Protein AF-A0AA39Y9F5-F1 (afdb_monomer)

Nearest PDB structures (foldseek):
  6sgx-assembly1_C  TM=1.313E-01  e=1.719E+00  Mycolicibacterium smegmatis MC2 155

Radius of gyration: 26.96 Å; Cα contacts (8 Å, |Δi|>4): 625; chains: 1; bounding box: 76×90×81 Å

InterPro domains:
  IPR059400 Domain of unknown function DUF8356 [PF27622] (57-491)

Structure (mmCIF, N/CA/C/O backbone):
data_AF-A0AA39Y9F5-F1
#
_entry.id   AF-A0AA39Y9F5-F1
#
loop_
_atom_site.group_PDB
_atom_site.id
_atom_site.type_symbol
_atom_site.label_atom_id
_atom_site.label_alt_id
_atom_site.label_comp_id
_atom_site.label_asym_id
_atom_site.label_entity_id
_atom_site.label_seq_id
_atom_site.pdbx_PDB_ins_code
_atom_site.Cartn_x
_atom_site.Cartn_y
_atom_site.Cartn_z
_atom_site.occupancy
_atom_site.B_iso_or_equiv
_atom_site.auth_seq_id
_atom_site.auth_comp_id
_atom_site.auth_asym_id
_atom_site.auth_atom_id
_atom_site.pdbx_PDB_model_num
ATOM 1 N N . MET A 1 1 ? 18.497 -6.696 -43.255 1.00 68.12 1 MET A N 1
ATOM 2 C CA . MET A 1 1 ? 18.025 -6.712 -41.848 1.00 68.12 1 MET A CA 1
ATOM 3 C C . MET A 1 1 ? 16.556 -6.306 -41.697 1.00 68.12 1 MET A C 1
ATOM 5 O O . MET A 1 1 ? 15.790 -7.112 -41.194 1.00 68.12 1 MET A O 1
ATOM 9 N N . ARG A 1 2 ? 16.117 -5.127 -42.177 1.00 79.19 2 ARG A N 1
ATOM 10 C CA . ARG A 1 2 ? 14.710 -4.677 -42.049 1.00 79.19 2 ARG A CA 1
ATOM 11 C C . ARG A 1 2 ? 13.686 -5.622 -42.695 1.00 79.19 2 ARG A C 1
ATOM 13 O O . ARG A 1 2 ? 12.725 -5.992 -42.037 1.00 79.19 2 ARG A O 1
ATOM 20 N N . SER A 1 3 ? 13.916 -6.055 -43.939 1.00 85.12 3 SER A N 1
ATOM 21 C CA . SER A 1 3 ? 13.036 -7.031 -44.608 1.00 85.12 3 SER A CA 1
ATOM 22 C C . SER A 1 3 ? 12.962 -8.348 -43.827 1.00 85.12 3 SER A C 1
ATOM 24 O O . SER A 1 3 ? 11.867 -8.830 -43.575 1.00 85.12 3 SER A O 1
ATOM 26 N N . PHE A 1 4 ? 14.094 -8.850 -43.323 1.00 88.50 4 PHE A N 1
ATOM 27 C CA . PHE A 1 4 ? 14.109 -10.061 -42.503 1.00 88.50 4 PHE A CA 1
ATOM 28 C C . PHE A 1 4 ? 13.219 -9.933 -41.255 1.00 88.50 4 PHE A C 1
ATOM 30 O O . PHE A 1 4 ? 12.327 -10.751 -41.060 1.00 88.50 4 PHE A O 1
ATOM 37 N N . LEU A 1 5 ? 13.399 -8.884 -40.444 1.00 86.12 5 LEU A N 1
ATOM 38 C CA . LEU A 1 5 ? 12.615 -8.688 -39.214 1.00 86.12 5 LEU A CA 1
ATOM 39 C C . LEU A 1 5 ? 11.117 -8.497 -39.487 1.00 86.12 5 LEU A C 1
ATOM 41 O O . LEU A 1 5 ? 10.282 -9.013 -38.748 1.00 86.12 5 LEU A O 1
ATOM 45 N N . VAL A 1 6 ? 10.771 -7.798 -40.568 1.00 85.75 6 VAL A N 1
ATOM 46 C CA . VAL A 1 6 ? 9.372 -7.501 -40.895 1.00 85.75 6 VAL A CA 1
ATOM 47 C C . VAL A 1 6 ? 8.651 -8.716 -41.478 1.00 85.75 6 VAL A C 1
ATOM 49 O O . VAL A 1 6 ? 7.503 -8.938 -41.113 1.00 85.75 6 VAL A O 1
ATOM 52 N N . SER A 1 7 ? 9.289 -9.534 -42.324 1.00 86.88 7 SER A N 1
ATOM 53 C CA . SER A 1 7 ? 8.574 -10.584 -43.072 1.00 86.88 7 SER A CA 1
ATOM 54 C C . SER A 1 7 ? 9.010 -12.023 -42.796 1.00 86.88 7 SER A C 1
ATOM 56 O O . SER A 1 7 ? 8.198 -12.918 -42.988 1.00 86.88 7 SER A O 1
ATOM 58 N N . THR A 1 8 ? 10.234 -12.290 -42.322 1.00 90.94 8 THR A N 1
ATOM 59 C CA . THR A 1 8 ? 10.761 -13.676 -42.261 1.00 90.94 8 THR A CA 1
ATOM 60 C C . THR A 1 8 ? 11.347 -14.111 -40.918 1.00 90.94 8 THR A C 1
ATOM 62 O O . THR A 1 8 ? 11.546 -15.302 -40.719 1.00 90.94 8 THR A O 1
ATOM 65 N N . ALA A 1 9 ? 11.629 -13.197 -39.986 1.00 92.69 9 ALA A N 1
ATOM 66 C CA . ALA A 1 9 ? 12.215 -13.545 -38.690 1.00 92.69 9 ALA A CA 1
ATOM 67 C C . ALA A 1 9 ? 11.262 -14.432 -37.870 1.00 92.69 9 ALA A C 1
ATOM 69 O O . ALA A 1 9 ? 10.100 -14.066 -37.753 1.00 92.69 9 ALA A O 1
ATOM 70 N N . PRO A 1 10 ? 11.695 -15.561 -37.294 1.00 96.38 10 PRO A N 1
ATOM 71 C CA . PRO A 1 10 ? 10.853 -16.369 -36.412 1.00 96.38 10 PRO A CA 1
ATOM 72 C C . PRO A 1 10 ? 10.298 -15.570 -35.221 1.00 96.38 10 PRO A C 1
ATOM 74 O O . PRO A 1 10 ? 10.944 -14.634 -34.735 1.00 96.38 10 PRO A O 1
ATOM 77 N N . THR A 1 11 ? 9.106 -15.939 -34.743 1.00 96.62 11 THR A N 1
ATOM 78 C CA . THR A 1 11 ? 8.435 -15.276 -33.609 1.00 96.62 11 THR A CA 1
ATOM 79 C C . THR A 1 11 ? 9.311 -15.286 -32.358 1.00 96.62 11 THR A C 1
ATOM 81 O O . THR A 1 11 ? 9.387 -14.287 -31.649 1.00 96.62 11 THR A O 1
ATOM 84 N N . GLU A 1 12 ? 10.049 -16.371 -32.139 1.00 96.94 12 GLU A N 1
ATOM 85 C CA . GLU A 1 12 ? 10.972 -16.573 -31.024 1.00 96.94 12 GLU A CA 1
ATOM 86 C C . GLU A 1 12 ? 12.085 -15.522 -31.015 1.00 96.94 12 GLU A C 1
ATOM 88 O O . GLU A 1 12 ? 12.440 -15.009 -29.954 1.00 96.94 12 GLU A O 1
ATOM 93 N N . ILE A 1 13 ? 12.605 -15.149 -32.193 1.00 96.94 13 ILE A N 1
ATOM 94 C CA . ILE A 1 13 ? 13.627 -14.101 -32.306 1.00 96.94 13 ILE A CA 1
ATOM 95 C C . ILE A 1 13 ? 13.031 -12.751 -31.908 1.00 96.94 13 ILE A C 1
ATOM 97 O O . ILE A 1 13 ? 13.659 -12.005 -31.165 1.00 96.94 13 ILE A O 1
ATOM 101 N N . ILE A 1 14 ? 11.814 -12.436 -32.358 1.00 96.44 14 ILE A N 1
ATOM 102 C CA . ILE A 1 14 ? 11.161 -11.159 -32.039 1.00 96.44 14 ILE A CA 1
ATOM 103 C C . ILE A 1 14 ? 10.812 -11.082 -30.546 1.00 96.44 14 ILE A C 1
ATOM 105 O O . ILE A 1 14 ? 11.071 -10.058 -29.917 1.00 96.44 14 ILE A O 1
ATOM 109 N N . VAL A 1 15 ? 10.314 -12.171 -29.950 1.00 96.69 15 VAL A N 1
ATOM 110 C CA . VAL A 1 15 ? 10.104 -12.275 -28.496 1.00 96.69 15 VAL A CA 1
ATOM 111 C C . VAL A 1 15 ? 11.419 -12.065 -27.748 1.00 96.69 15 VAL A C 1
ATOM 113 O O . VAL A 1 15 ? 11.452 -11.285 -26.800 1.00 96.69 15 VAL A O 1
ATOM 116 N N . LYS A 1 16 ? 12.521 -12.681 -28.198 1.00 96.81 16 LYS A N 1
ATOM 117 C CA . LYS A 1 16 ? 13.842 -12.456 -27.599 1.00 96.81 16 LYS A CA 1
ATOM 118 C C . LYS A 1 16 ? 14.302 -11.007 -27.732 1.00 96.81 16 LYS A C 1
ATOM 120 O O . LYS A 1 16 ? 14.835 -10.478 -26.768 1.00 96.81 16 LYS A O 1
ATOM 125 N N . ILE A 1 17 ? 14.051 -10.339 -28.859 1.00 96.31 17 ILE A N 1
ATOM 126 C CA . ILE A 1 17 ? 14.356 -8.908 -29.019 1.00 96.31 17 ILE A CA 1
ATOM 127 C C . ILE A 1 17 ? 13.579 -8.076 -27.989 1.00 96.31 17 ILE A C 1
ATOM 129 O O . ILE A 1 17 ? 14.184 -7.253 -27.308 1.00 96.31 17 ILE A O 1
ATOM 133 N N . PHE A 1 18 ? 12.275 -8.317 -27.819 1.00 96.12 18 PHE A N 1
ATOM 134 C CA . PHE A 1 18 ? 11.487 -7.637 -26.786 1.00 96.12 18 PHE A CA 1
ATOM 135 C C . PHE A 1 18 ? 12.011 -7.911 -25.369 1.00 96.12 18 PHE A C 1
ATOM 137 O O . PHE A 1 18 ? 12.090 -7.002 -24.547 1.00 96.12 18 PHE A O 1
ATOM 144 N N . GLN A 1 19 ? 12.396 -9.157 -25.088 1.00 95.25 19 GLN A N 1
ATOM 145 C CA . GLN A 1 19 ? 12.969 -9.560 -23.803 1.00 95.25 19 GLN A CA 1
ATOM 146 C C . GLN A 1 19 ? 14.314 -8.890 -23.508 1.00 95.25 19 GLN A C 1
ATOM 148 O O . GLN A 1 19 ? 14.680 -8.789 -22.343 1.00 95.25 19 GLN A O 1
ATOM 153 N N . GLN A 1 20 ? 15.036 -8.420 -24.531 1.00 96.19 20 GLN A N 1
ATOM 154 C CA . GLN A 1 20 ? 16.310 -7.704 -24.402 1.00 96.19 20 GLN A CA 1
ATOM 155 C C . GLN A 1 20 ? 16.162 -6.176 -24.368 1.00 96.19 20 GLN A C 1
ATOM 157 O O . GLN A 1 20 ? 17.170 -5.482 -24.309 1.00 96.19 20 GLN A O 1
ATOM 162 N N . CYS A 1 21 ? 14.944 -5.627 -24.381 1.00 95.25 21 CYS A N 1
ATOM 163 C CA . CYS A 1 21 ? 14.754 -4.193 -24.165 1.00 95.25 21 CYS A CA 1
ATOM 164 C C . CYS A 1 21 ? 15.287 -3.755 -22.794 1.00 95.25 21 CYS A C 1
ATOM 166 O O . CYS A 1 21 ? 15.176 -4.503 -21.818 1.00 95.25 21 CYS A O 1
ATOM 168 N N . ASP A 1 22 ? 15.800 -2.527 -22.721 1.00 91.81 22 ASP A N 1
ATOM 169 C CA . ASP A 1 22 ? 16.319 -1.925 -21.485 1.00 91.81 22 ASP A CA 1
ATOM 170 C C . ASP A 1 22 ? 15.302 -0.988 -20.819 1.00 91.81 22 ASP A C 1
ATOM 172 O O . ASP A 1 22 ? 15.440 -0.628 -19.650 1.00 91.81 22 ASP A O 1
ATOM 176 N N . SER A 1 23 ? 14.239 -0.614 -21.538 1.00 90.00 23 SER A N 1
ATOM 177 C CA . SER A 1 23 ? 13.138 0.184 -21.005 1.00 90.00 23 SER A CA 1
ATOM 178 C C . SER A 1 23 ? 11.773 -0.231 -21.566 1.00 90.00 23 SER A C 1
ATOM 180 O O . SER A 1 23 ? 11.650 -0.763 -22.672 1.00 90.00 23 SER A O 1
ATOM 182 N N . LEU A 1 24 ? 10.699 0.094 -20.834 1.00 88.56 24 LEU A N 1
ATOM 183 C CA . LEU A 1 24 ? 9.327 -0.020 -21.353 1.00 88.56 24 LEU A CA 1
ATOM 184 C C . LEU A 1 24 ? 9.090 0.889 -22.573 1.00 88.56 24 LEU A C 1
ATOM 186 O O . LEU A 1 24 ? 8.225 0.599 -23.399 1.00 88.56 24 LEU A O 1
ATOM 190 N N . ALA A 1 25 ? 9.856 1.979 -22.705 1.00 88.00 25 ALA A N 1
ATOM 191 C CA . ALA A 1 25 ? 9.801 2.853 -23.871 1.00 88.00 25 ALA A CA 1
ATOM 192 C C . ALA A 1 25 ? 10.377 2.168 -25.120 1.00 88.00 25 ALA A C 1
ATOM 194 O O . ALA A 1 25 ? 9.832 2.355 -26.208 1.00 88.00 25 ALA A O 1
ATOM 195 N N . ASP A 1 26 ? 11.407 1.332 -24.968 1.00 92.62 26 ASP A N 1
ATOM 196 C CA . ASP A 1 26 ? 11.954 0.526 -26.065 1.00 92.62 26 ASP A CA 1
ATOM 197 C C . ASP A 1 26 ? 10.960 -0.549 -26.489 1.00 92.62 26 ASP A C 1
ATOM 199 O O . ASP A 1 26 ? 10.697 -0.699 -27.679 1.00 92.62 26 ASP A O 1
ATOM 203 N N . VAL A 1 27 ? 10.325 -1.227 -25.525 1.00 92.56 27 VAL A N 1
ATOM 204 C CA . VAL A 1 27 ? 9.247 -2.192 -25.796 1.00 92.56 27 VAL A CA 1
ATOM 205 C C . VAL A 1 27 ? 8.109 -1.518 -26.569 1.00 92.56 27 VAL A C 1
ATOM 207 O O . VAL A 1 27 ? 7.673 -2.024 -27.604 1.00 92.56 27 VAL A O 1
ATOM 210 N N . ALA A 1 28 ? 7.654 -0.346 -26.116 1.00 89.50 28 ALA A N 1
ATOM 211 C CA . ALA A 1 28 ? 6.609 0.414 -26.797 1.00 89.50 28 ALA A CA 1
ATOM 212 C C . ALA A 1 28 ? 7.046 0.867 -28.200 1.00 89.50 28 ALA A C 1
ATOM 214 O O . ALA A 1 28 ? 6.281 0.736 -29.154 1.00 89.50 28 ALA A O 1
ATOM 215 N N . SER A 1 29 ? 8.281 1.349 -28.350 1.00 92.44 29 SER A N 1
ATOM 216 C CA . SER A 1 29 ? 8.830 1.770 -29.642 1.00 92.44 29 SER A CA 1
ATOM 217 C C . SER A 1 29 ? 8.914 0.598 -30.615 1.00 92.44 29 SER A C 1
ATOM 219 O O . SER A 1 29 ? 8.445 0.723 -31.742 1.00 92.44 29 SER A O 1
ATOM 221 N N . LEU A 1 30 ? 9.426 -0.557 -30.170 1.00 93.25 30 LEU A N 1
ATOM 222 C CA . LEU A 1 30 ? 9.495 -1.792 -30.952 1.00 93.25 30 LEU A CA 1
ATOM 223 C C . LEU A 1 30 ? 8.113 -2.258 -31.394 1.00 93.25 30 LEU A C 1
ATOM 225 O O . LEU A 1 30 ? 7.920 -2.536 -32.578 1.00 93.25 30 LEU A O 1
ATOM 229 N N . ARG A 1 31 ? 7.147 -2.290 -30.470 1.00 94.25 31 ARG A N 1
ATOM 230 C CA . ARG A 1 31 ? 5.748 -2.623 -30.764 1.00 94.25 31 ARG A CA 1
ATOM 231 C C . ARG A 1 31 ? 5.199 -1.751 -31.895 1.00 94.25 31 ARG A C 1
ATOM 233 O O . ARG A 1 31 ? 4.568 -2.272 -32.806 1.00 94.25 31 ARG A O 1
ATOM 240 N N . LEU A 1 32 ? 5.470 -0.446 -31.856 1.00 91.69 32 LEU A N 1
ATOM 241 C CA . LEU A 1 32 ? 4.957 0.530 -32.822 1.00 91.69 32 LEU A CA 1
ATOM 242 C C . LEU A 1 32 ? 5.719 0.555 -34.160 1.00 91.69 32 LEU A C 1
ATOM 244 O O . LEU A 1 32 ? 5.307 1.267 -35.074 1.00 91.69 32 LEU A O 1
ATOM 248 N N . THR A 1 33 ? 6.809 -0.207 -34.321 1.00 93.06 33 THR A N 1
ATOM 249 C CA . THR A 1 33 ? 7.591 -0.191 -35.573 1.00 93.06 33 THR A CA 1
ATOM 250 C C . THR A 1 33 ? 6.851 -0.787 -36.770 1.00 93.06 33 THR A C 1
ATOM 252 O O . THR A 1 33 ? 7.027 -0.307 -37.893 1.00 93.06 33 THR A O 1
ATOM 255 N N . CYS A 1 34 ? 6.064 -1.852 -36.569 1.00 93.56 34 CYS A N 1
ATOM 256 C CA . CYS A 1 34 ? 5.260 -2.489 -37.613 1.00 93.56 34 CYS A CA 1
ATOM 257 C C . CYS A 1 34 ? 4.163 -3.399 -37.033 1.00 93.56 34 CYS A C 1
ATOM 259 O O . CYS A 1 34 ? 4.283 -3.902 -35.916 1.00 93.56 34 CYS A O 1
ATOM 261 N N . LEU A 1 35 ? 3.141 -3.697 -37.846 1.00 93.06 35 LEU A N 1
ATOM 262 C CA . LEU A 1 35 ? 2.002 -4.549 -37.466 1.00 93.06 35 LEU A CA 1
ATOM 263 C C . LEU A 1 35 ? 2.414 -5.940 -36.963 1.00 93.06 35 LEU A C 1
ATOM 265 O O . LEU A 1 35 ? 1.753 -6.507 -36.100 1.00 93.06 35 LEU A O 1
ATOM 269 N N . ARG A 1 36 ? 3.520 -6.496 -37.477 1.00 94.62 36 ARG A N 1
ATOM 270 C CA . ARG A 1 36 ? 4.018 -7.802 -37.031 1.00 94.62 36 ARG A CA 1
ATOM 271 C C . ARG A 1 36 ? 4.512 -7.766 -35.587 1.00 94.62 36 ARG A C 1
ATOM 273 O O . ARG A 1 36 ? 4.207 -8.676 -34.823 1.00 94.62 36 ARG A O 1
ATOM 280 N N . PHE A 1 37 ? 5.269 -6.736 -35.217 1.00 94.81 37 PHE A N 1
ATOM 281 C CA . PHE A 1 37 ? 5.761 -6.572 -33.849 1.00 94.81 37 PHE A CA 1
ATOM 282 C C . PHE A 1 37 ? 4.605 -6.314 -32.888 1.00 94.81 37 PHE A C 1
ATOM 284 O O . PHE A 1 37 ? 4.585 -6.890 -31.806 1.00 94.81 37 PHE A O 1
ATOM 291 N N . GLU A 1 38 ? 3.614 -5.524 -33.302 1.00 93.94 38 GLU A N 1
ATOM 292 C CA . GLU A 1 38 ? 2.389 -5.344 -32.528 1.00 93.94 38 GLU A CA 1
ATOM 293 C C . GLU A 1 38 ? 1.611 -6.654 -32.349 1.00 93.94 38 GLU A C 1
ATOM 295 O O . GLU A 1 38 ? 1.240 -6.987 -31.227 1.00 93.94 38 GLU A O 1
ATOM 300 N N . SER A 1 39 ? 1.420 -7.438 -33.412 1.00 95.00 39 SER A N 1
ATOM 301 C CA . SER A 1 39 ? 0.733 -8.731 -33.329 1.00 95.00 39 SER A CA 1
ATOM 302 C C . SER A 1 39 ? 1.464 -9.719 -32.417 1.00 95.00 39 SER A C 1
ATOM 304 O O . SER A 1 39 ? 0.816 -10.400 -31.625 1.00 95.00 39 SER A O 1
ATOM 306 N N . ILE A 1 40 ? 2.798 -9.784 -32.495 1.00 95.69 40 ILE A N 1
ATOM 307 C CA . ILE A 1 40 ? 3.613 -10.642 -31.622 1.00 95.69 40 ILE A CA 1
ATOM 308 C C . ILE A 1 40 ? 3.559 -10.142 -30.181 1.00 95.69 40 ILE A C 1
ATOM 310 O O . ILE A 1 40 ? 3.420 -10.948 -29.269 1.00 95.69 40 ILE A O 1
ATOM 314 N N . TRP A 1 41 ? 3.613 -8.828 -29.961 1.00 93.38 41 TRP A N 1
ATOM 315 C CA . TRP A 1 41 ? 3.420 -8.251 -28.636 1.00 93.38 41 TRP A CA 1
ATOM 316 C C . TRP A 1 41 ? 2.057 -8.640 -28.056 1.00 93.38 41 TRP A C 1
ATOM 318 O O . TRP A 1 41 ? 2.006 -9.141 -26.943 1.00 93.38 41 TRP A O 1
ATOM 328 N N . ILE A 1 42 ? 0.959 -8.476 -28.797 1.00 90.44 42 ILE A N 1
ATOM 329 C CA . ILE A 1 42 ? -0.386 -8.836 -28.318 1.00 90.44 42 ILE A CA 1
ATOM 330 C C . ILE A 1 42 ? -0.465 -10.332 -27.976 1.00 90.44 42 ILE A C 1
ATOM 332 O O . ILE A 1 42 ? -1.029 -10.691 -26.946 1.00 90.44 42 ILE A O 1
ATOM 336 N N . ALA A 1 43 ? 0.133 -11.196 -28.801 1.00 92.56 43 ALA A N 1
ATOM 337 C CA . ALA A 1 43 ? 0.108 -12.644 -28.598 1.00 92.56 43 ALA A CA 1
ATOM 338 C C . ALA A 1 43 ? 1.061 -13.144 -27.492 1.00 92.56 43 ALA A C 1
ATOM 340 O O . ALA A 1 43 ? 0.817 -14.201 -26.912 1.00 92.56 43 ALA A O 1
ATOM 341 N N . HIS A 1 44 ? 2.144 -12.415 -27.197 1.00 93.38 44 HIS A N 1
ATOM 342 C CA . HIS A 1 44 ? 3.237 -12.888 -26.334 1.00 93.38 44 HIS A CA 1
ATOM 343 C C . HIS A 1 44 ? 3.653 -11.903 -25.226 1.00 93.38 44 HIS A C 1
ATOM 345 O O . HIS A 1 44 ? 4.675 -12.129 -24.575 1.00 93.38 44 HIS A O 1
ATOM 351 N N . SER A 1 45 ? 2.888 -10.837 -24.968 1.00 89.62 45 SER A N 1
ATOM 352 C CA . SER A 1 45 ? 3.198 -9.801 -23.962 1.00 89.62 45 SER A CA 1
ATOM 353 C C . SER A 1 45 ? 3.472 -10.388 -22.582 1.00 89.62 45 SER A C 1
ATOM 355 O O . SER A 1 45 ? 4.376 -9.933 -21.891 1.00 89.62 45 SER A O 1
ATOM 357 N N . LEU A 1 46 ? 2.751 -11.445 -22.211 1.00 87.62 46 LEU A N 1
ATOM 358 C CA . LEU A 1 46 ? 2.902 -12.128 -20.929 1.00 87.62 46 LEU A CA 1
ATOM 359 C C . LEU A 1 46 ? 4.277 -12.788 -20.796 1.00 87.62 46 LEU A C 1
ATOM 361 O O . LEU A 1 46 ? 4.962 -12.589 -19.803 1.00 87.62 46 LEU A O 1
ATOM 365 N N . VAL A 1 47 ? 4.727 -13.516 -21.822 1.00 89.88 47 VAL A N 1
ATOM 366 C CA . VAL A 1 47 ? 6.054 -14.163 -21.834 1.00 89.88 47 VAL A CA 1
ATOM 367 C C . VAL A 1 47 ? 7.171 -13.122 -21.905 1.00 89.88 47 VAL A C 1
ATOM 369 O O . VAL A 1 47 ? 8.222 -13.281 -21.285 1.00 89.88 47 VAL A O 1
ATOM 372 N N . ILE A 1 48 ? 6.945 -12.044 -22.656 1.00 92.00 48 ILE A N 1
ATOM 373 C CA . ILE A 1 48 ? 7.887 -10.933 -22.767 1.00 92.00 48 ILE A CA 1
ATOM 374 C C . ILE A 1 48 ? 8.052 -10.241 -21.410 1.00 92.00 48 ILE A C 1
ATOM 376 O O . ILE A 1 48 ? 9.177 -10.053 -20.957 1.00 92.00 48 ILE A O 1
ATOM 380 N N . ILE A 1 49 ? 6.950 -9.880 -20.748 1.00 89.38 49 ILE A N 1
ATOM 381 C CA . ILE A 1 49 ? 6.983 -9.118 -19.497 1.00 89.38 49 ILE A CA 1
ATOM 382 C C . ILE A 1 49 ? 7.317 -9.990 -18.289 1.00 89.38 49 ILE A C 1
ATOM 384 O O . ILE A 1 49 ? 7.991 -9.506 -17.389 1.00 89.38 49 ILE A O 1
ATOM 388 N N . SER A 1 50 ? 6.955 -11.270 -18.255 1.00 86.81 50 SER A N 1
ATOM 389 C CA . SER A 1 50 ? 7.408 -12.151 -17.169 1.00 86.81 50 SER A CA 1
ATOM 390 C C . SER A 1 50 ? 8.939 -12.272 -17.114 1.00 86.81 50 SER A C 1
ATOM 392 O O . SER A 1 50 ? 9.493 -12.452 -16.032 1.00 86.81 50 SER A O 1
ATOM 394 N N . ASP A 1 51 ? 9.624 -12.119 -18.253 1.00 90.06 51 ASP A N 1
ATOM 395 C CA . ASP A 1 51 ? 11.090 -12.128 -18.348 1.00 90.06 51 ASP A CA 1
ATOM 396 C C . ASP A 1 51 ? 11.705 -10.722 -18.202 1.00 90.06 51 ASP A C 1
ATOM 398 O O . ASP A 1 51 ? 12.584 -10.500 -17.369 1.00 90.06 51 ASP A O 1
ATOM 402 N N . ALA A 1 52 ? 11.217 -9.737 -18.964 1.00 91.94 52 ALA A N 1
ATOM 403 C CA . ALA A 1 52 ? 11.765 -8.380 -18.951 1.00 91.94 52 ALA A CA 1
ATOM 404 C C . ALA A 1 52 ? 11.295 -7.551 -17.745 1.00 91.94 52 ALA A C 1
ATOM 406 O O . ALA A 1 52 ? 12.033 -6.706 -17.249 1.00 91.94 52 ALA A O 1
ATOM 407 N N . GLY A 1 53 ? 10.083 -7.789 -17.247 1.00 91.50 53 GLY A N 1
ATOM 408 C CA . GLY A 1 53 ? 9.424 -7.028 -16.182 1.00 91.50 53 GLY A CA 1
ATOM 409 C C . GLY A 1 53 ? 10.288 -6.820 -14.940 1.00 91.50 53 GLY A C 1
ATOM 410 O O . GLY A 1 53 ? 10.486 -5.664 -14.575 1.00 91.50 53 GLY A O 1
ATOM 411 N N . PRO A 1 54 ? 10.889 -7.868 -14.341 1.00 91.75 54 PRO A N 1
ATOM 412 C CA . PRO A 1 54 ? 11.806 -7.717 -13.208 1.00 91.75 54 PRO A CA 1
ATOM 413 C C . PRO A 1 54 ? 13.006 -6.795 -13.464 1.00 91.75 54 PRO A C 1
ATOM 415 O O . PRO A 1 54 ? 13.538 -6.230 -12.517 1.00 91.75 54 PRO A O 1
ATOM 418 N N . ARG A 1 55 ? 13.444 -6.646 -14.723 1.00 91.75 55 ARG A N 1
ATOM 419 C CA . ARG A 1 55 ? 14.521 -5.716 -15.104 1.00 91.75 55 ARG A CA 1
ATOM 420 C C . ARG A 1 55 ? 13.992 -4.304 -15.365 1.00 91.75 55 ARG A C 1
ATOM 422 O O . ARG A 1 55 ? 14.670 -3.331 -15.059 1.00 91.75 55 ARG A O 1
ATOM 429 N N . LEU A 1 56 ? 12.803 -4.197 -15.960 1.00 92.88 56 LEU A N 1
ATOM 430 C CA . LEU A 1 56 ? 12.232 -2.938 -16.450 1.00 92.88 56 LEU A CA 1
ATOM 431 C C . LEU A 1 56 ? 11.421 -2.168 -15.400 1.00 92.88 56 LEU A C 1
ATOM 433 O O . LEU A 1 56 ? 11.305 -0.945 -15.489 1.00 92.88 56 LEU A O 1
ATOM 437 N N . ILE A 1 57 ? 10.822 -2.873 -14.442 1.00 94.75 57 ILE A N 1
ATOM 438 C CA . ILE A 1 57 ? 9.928 -2.327 -13.421 1.00 94.75 57 ILE A CA 1
ATOM 439 C C . ILE A 1 57 ? 10.578 -2.583 -12.063 1.00 94.75 57 ILE A C 1
ATOM 441 O O . ILE A 1 57 ? 10.604 -3.732 -11.612 1.00 94.75 57 ILE A O 1
ATOM 445 N N . PRO A 1 58 ? 11.073 -1.529 -11.394 1.00 94.75 58 PRO A N 1
ATOM 446 C CA . PRO A 1 58 ? 11.619 -1.678 -10.061 1.00 94.75 58 PRO A CA 1
ATOM 447 C C . PRO A 1 58 ? 10.563 -2.268 -9.124 1.00 94.75 58 PRO A C 1
ATOM 449 O O . PRO A 1 58 ? 9.421 -1.817 -9.148 1.00 94.75 58 PRO A O 1
ATOM 452 N N . GLY A 1 59 ? 10.883 -3.307 -8.359 1.00 94.25 59 GLY A N 1
ATOM 453 C CA . GLY A 1 59 ? 9.929 -3.983 -7.481 1.00 94.25 59 GLY A CA 1
ATOM 454 C C . GLY A 1 59 ? 8.808 -4.760 -8.188 1.00 94.25 59 GLY A C 1
ATOM 455 O O . GLY A 1 59 ? 7.765 -4.995 -7.575 1.00 94.25 59 GLY A O 1
ATOM 456 N N . PHE A 1 60 ? 8.994 -5.189 -9.446 1.00 95.19 60 PHE A N 1
ATOM 457 C CA . PHE A 1 60 ? 7.971 -5.852 -10.280 1.00 95.19 60 PHE A CA 1
ATOM 458 C C . PHE A 1 60 ? 7.139 -6.927 -9.562 1.00 95.19 60 PHE A C 1
ATOM 460 O O . PHE A 1 60 ? 5.912 -6.925 -9.646 1.00 95.19 60 PHE A O 1
ATOM 467 N N . ARG A 1 61 ? 7.784 -7.841 -8.821 1.00 94.25 61 ARG A N 1
ATOM 468 C CA . ARG A 1 61 ? 7.076 -8.912 -8.094 1.00 94.25 61 ARG A CA 1
ATOM 469 C C . ARG A 1 61 ? 6.135 -8.354 -7.027 1.00 94.25 61 ARG A C 1
ATOM 471 O O . ARG A 1 61 ? 5.003 -8.809 -6.913 1.00 94.25 61 ARG A O 1
ATOM 478 N N . ARG A 1 62 ? 6.575 -7.332 -6.287 1.00 96.19 62 ARG A N 1
ATOM 479 C CA . ARG A 1 62 ? 5.771 -6.677 -5.248 1.00 96.19 62 ARG A CA 1
ATOM 480 C C . ARG A 1 62 ? 4.625 -5.871 -5.862 1.00 96.19 62 ARG A C 1
ATOM 482 O O . ARG A 1 62 ? 3.518 -5.924 -5.339 1.00 96.19 62 ARG A O 1
ATOM 489 N N . ALA A 1 63 ? 4.852 -5.212 -7.003 1.00 97.06 63 ALA A N 1
ATOM 490 C CA . ALA A 1 63 ? 3.790 -4.556 -7.773 1.00 97.06 63 ALA A CA 1
ATOM 491 C C . ALA A 1 63 ? 2.703 -5.555 -8.195 1.00 97.06 63 ALA A C 1
ATOM 493 O O . ALA A 1 63 ? 1.513 -5.280 -8.071 1.00 97.06 63 ALA A O 1
ATOM 494 N N . ARG A 1 64 ? 3.114 -6.745 -8.641 1.00 95.56 64 ARG A N 1
ATOM 495 C CA . ARG A 1 64 ? 2.207 -7.832 -9.013 1.00 95.56 64 ARG A CA 1
ATOM 496 C C . ARG A 1 64 ? 1.401 -8.361 -7.824 1.00 95.56 64 ARG A C 1
ATOM 498 O O . ARG A 1 64 ? 0.189 -8.518 -7.946 1.00 95.56 64 ARG A O 1
ATOM 505 N N . MET A 1 65 ? 2.042 -8.576 -6.672 1.00 96.62 65 MET A N 1
ATOM 506 C CA . MET A 1 65 ? 1.344 -8.942 -5.430 1.00 96.62 65 MET A CA 1
ATOM 507 C C . MET A 1 65 ? 0.309 -7.880 -5.035 1.00 96.62 65 MET A C 1
ATOM 509 O O . MET A 1 65 ? -0.841 -8.218 -4.770 1.00 96.62 65 MET A O 1
ATOM 513 N N . ALA A 1 66 ? 0.689 -6.597 -5.065 1.00 97.81 66 ALA A N 1
ATOM 514 C CA . ALA A 1 66 ? -0.209 -5.484 -4.765 1.00 97.81 66 ALA A CA 1
ATOM 515 C C . ALA A 1 66 ? -1.402 -5.415 -5.736 1.00 97.81 66 ALA A C 1
ATOM 517 O O . ALA A 1 66 ? -2.535 -5.227 -5.292 1.00 97.81 66 ALA A O 1
ATOM 518 N N . ALA A 1 67 ? -1.171 -5.617 -7.039 1.00 97.19 67 ALA A N 1
ATOM 519 C CA . ALA A 1 67 ? -2.226 -5.651 -8.052 1.00 97.19 67 ALA A CA 1
ATOM 520 C C . ALA A 1 67 ? -3.223 -6.795 -7.808 1.00 97.19 67 ALA A C 1
ATOM 522 O O . ALA A 1 67 ? -4.431 -6.564 -7.819 1.00 97.19 67 ALA A O 1
ATOM 523 N N . ARG A 1 68 ? -2.734 -8.013 -7.535 1.00 96.44 68 ARG A N 1
ATOM 524 C CA . ARG A 1 68 ? -3.588 -9.175 -7.230 1.00 96.44 68 ARG A CA 1
ATOM 525 C C . ARG A 1 68 ? -4.398 -8.978 -5.963 1.00 96.44 68 ARG A C 1
ATOM 527 O O . ARG A 1 68 ? -5.611 -9.149 -5.992 1.00 96.44 68 ARG A O 1
ATOM 534 N N . ALA A 1 69 ? -3.739 -8.584 -4.875 1.00 97.81 69 ALA A N 1
ATOM 535 C CA . ALA A 1 69 ? -4.410 -8.346 -3.606 1.00 97.81 69 ALA A CA 1
ATOM 536 C C . ALA A 1 69 ? -5.491 -7.263 -3.755 1.00 97.81 69 ALA A C 1
ATOM 538 O O . ALA A 1 69 ? -6.623 -7.458 -3.329 1.00 97.81 69 ALA A O 1
ATOM 539 N N . THR A 1 70 ? -5.185 -6.168 -4.460 1.00 98.00 70 THR A N 1
ATOM 540 C CA . THR A 1 70 ? -6.167 -5.114 -4.765 1.00 98.00 70 THR A CA 1
ATOM 541 C C . THR A 1 70 ? -7.349 -5.648 -5.573 1.00 98.00 70 THR A C 1
ATOM 543 O O . THR A 1 70 ? -8.493 -5.341 -5.244 1.00 98.00 70 THR A O 1
ATOM 546 N N . ALA A 1 71 ? -7.100 -6.469 -6.599 1.00 96.81 71 ALA A N 1
ATOM 547 C CA . ALA A 1 71 ? -8.155 -7.060 -7.418 1.00 96.81 71 ALA A CA 1
ATOM 548 C C . ALA A 1 71 ? -9.073 -7.993 -6.609 1.00 96.81 71 ALA A C 1
ATOM 550 O O . ALA A 1 71 ? -10.283 -7.966 -6.817 1.00 96.81 71 ALA A O 1
ATOM 551 N N . LEU A 1 72 ? -8.528 -8.767 -5.662 1.00 96.88 72 LEU A N 1
ATOM 552 C CA . LEU A 1 72 ? -9.316 -9.616 -4.758 1.00 96.88 72 LEU A CA 1
ATOM 553 C C . LEU A 1 72 ? -10.235 -8.786 -3.851 1.00 96.88 72 LEU A C 1
ATOM 555 O O . LEU A 1 72 ? -11.424 -9.086 -3.743 1.00 96.88 72 LEU A O 1
ATOM 559 N N . VAL A 1 73 ? -9.710 -7.715 -3.242 1.00 96.69 73 VAL A N 1
ATOM 560 C CA . VAL A 1 73 ? -10.512 -6.806 -2.405 1.00 96.69 73 VAL A CA 1
ATOM 561 C C . VAL A 1 73 ? -11.588 -6.113 -3.246 1.00 96.69 73 VAL A C 1
ATOM 563 O O . VAL A 1 73 ? -12.744 -6.060 -2.834 1.00 96.69 73 VAL A O 1
ATOM 566 N N . HIS A 1 74 ? -11.237 -5.615 -4.437 1.00 95.12 74 HIS A N 1
ATOM 567 C CA . HIS A 1 74 ? -12.188 -4.988 -5.357 1.00 95.12 74 HIS A CA 1
ATOM 568 C C . HIS A 1 74 ? -13.300 -5.962 -5.759 1.00 95.12 74 HIS A C 1
ATOM 570 O O . HIS A 1 74 ? -14.471 -5.618 -5.613 1.00 95.12 74 HIS A O 1
ATOM 576 N N . LEU A 1 75 ? -12.966 -7.177 -6.202 1.00 94.31 75 LEU A N 1
ATOM 577 C CA . LEU A 1 75 ? -13.957 -8.169 -6.615 1.00 94.31 75 LEU A CA 1
ATOM 578 C C . LEU A 1 75 ? -14.972 -8.451 -5.499 1.00 94.31 75 LEU A C 1
ATOM 580 O O . LEU A 1 75 ? -16.172 -8.317 -5.735 1.00 94.31 75 LEU A O 1
ATOM 584 N N . ALA A 1 76 ? -14.503 -8.746 -4.283 1.00 93.75 76 ALA A N 1
ATOM 585 C CA . ALA A 1 76 ? -15.378 -9.017 -3.143 1.00 93.75 76 ALA A CA 1
ATOM 586 C C . ALA A 1 76 ? -16.274 -7.816 -2.799 1.00 93.75 76 ALA A C 1
ATOM 588 O O . ALA A 1 76 ? -17.494 -7.948 -2.733 1.00 93.75 76 ALA A O 1
ATOM 589 N N . GLN A 1 77 ? -15.703 -6.612 -2.689 1.00 91.69 77 GLN A N 1
ATOM 590 C CA . GLN A 1 77 ? -16.500 -5.423 -2.377 1.00 91.69 77 GLN A CA 1
ATOM 591 C C . GLN A 1 77 ? -17.508 -5.072 -3.477 1.00 91.69 77 GLN A C 1
ATOM 593 O O . GLN A 1 77 ? -18.613 -4.620 -3.179 1.00 91.69 77 GLN A O 1
ATOM 598 N N . SER A 1 78 ? -17.157 -5.294 -4.747 1.00 90.31 78 SER A N 1
ATOM 599 C CA . SER A 1 78 ? -18.070 -5.078 -5.874 1.00 90.31 78 SER A CA 1
ATOM 600 C C . SER A 1 78 ? -19.281 -6.017 -5.835 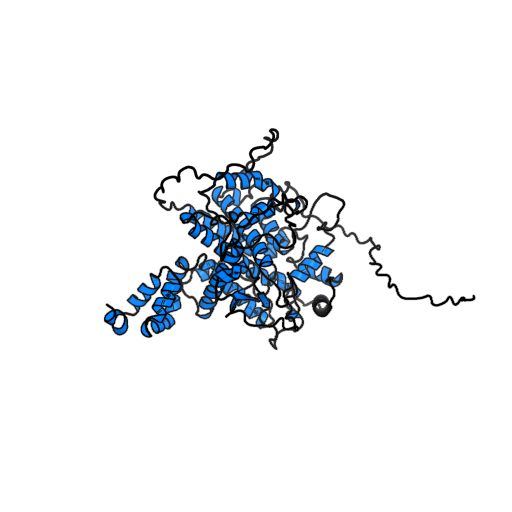1.00 90.31 78 SER A C 1
ATOM 602 O O . SER A 1 78 ? -20.360 -5.627 -6.281 1.00 90.31 78 SER A O 1
ATOM 604 N N . ALA A 1 79 ? -19.113 -7.202 -5.240 1.00 90.62 79 ALA A N 1
ATOM 605 C CA . ALA A 1 79 ? -20.169 -8.174 -4.975 1.00 90.62 79 ALA A CA 1
ATOM 606 C C . ALA A 1 79 ? -20.935 -7.905 -3.661 1.00 90.62 79 ALA A C 1
ATOM 608 O O . ALA A 1 79 ? -21.856 -8.646 -3.329 1.00 90.62 79 ALA A O 1
ATOM 609 N N . GLY A 1 80 ? -20.579 -6.858 -2.904 1.00 88.88 80 GLY A N 1
ATOM 610 C CA . GLY A 1 80 ? -21.148 -6.592 -1.577 1.00 88.88 80 GLY A CA 1
ATOM 611 C C . GLY A 1 80 ? -20.664 -7.565 -0.496 1.00 88.88 80 GLY A C 1
ATOM 612 O O . GLY A 1 80 ? -21.283 -7.670 0.563 1.00 88.88 80 GLY A O 1
ATOM 613 N N . GLU A 1 81 ? -19.562 -8.270 -0.745 1.00 92.19 81 GLU A N 1
ATOM 614 C CA . GLU A 1 81 ? -18.986 -9.266 0.151 1.00 92.19 81 GLU A CA 1
ATOM 615 C C . GLU A 1 81 ? -17.804 -8.694 0.943 1.00 92.19 81 GLU A C 1
ATOM 617 O O . GLU A 1 81 ? -17.087 -7.793 0.496 1.00 92.19 81 GLU A O 1
ATOM 622 N N . LEU A 1 82 ? -17.588 -9.241 2.141 1.00 94.06 82 LEU A N 1
ATOM 623 C CA . LEU A 1 82 ? -16.414 -8.924 2.948 1.00 94.06 82 LEU A CA 1
ATOM 624 C C . LEU A 1 82 ? -15.149 -9.366 2.186 1.00 94.06 82 LEU A C 1
ATOM 626 O O . LEU A 1 82 ? -15.135 -10.500 1.698 1.00 94.06 82 LEU A O 1
ATOM 630 N N . PRO A 1 83 ? -14.077 -8.547 2.113 1.00 95.75 83 PRO A N 1
ATOM 631 C CA . PRO A 1 83 ? -12.843 -8.959 1.455 1.00 95.75 83 PRO A CA 1
ATOM 632 C C . PRO A 1 83 ? -12.335 -10.318 1.963 1.00 95.75 83 PRO A C 1
ATOM 634 O O . PRO A 1 83 ? -12.450 -10.605 3.164 1.00 95.75 83 PRO A O 1
ATOM 637 N N . PRO A 1 84 ? -11.788 -11.172 1.079 1.00 96.50 84 PRO A N 1
ATOM 638 C CA . PRO A 1 84 ? -11.261 -12.463 1.487 1.00 96.50 84 PRO A CA 1
ATOM 639 C C . PRO A 1 84 ? -10.043 -12.274 2.390 1.00 96.50 84 PRO A C 1
ATOM 641 O O . PRO A 1 84 ? -9.402 -11.222 2.397 1.00 96.50 84 PRO A O 1
ATOM 644 N N . GLU A 1 85 ? -9.728 -13.304 3.164 1.00 96.25 85 GLU A N 1
ATOM 645 C CA . GLU A 1 85 ? -8.432 -13.375 3.826 1.00 96.25 85 GLU A CA 1
ATOM 646 C C . GLU A 1 85 ? -7.365 -13.607 2.753 1.00 96.25 85 GLU A C 1
ATOM 648 O O . GLU A 1 85 ? -7.537 -14.452 1.875 1.00 96.25 85 GLU A O 1
ATOM 653 N N . ILE A 1 86 ? -6.307 -12.800 2.774 1.00 96.81 86 ILE A N 1
ATOM 654 C CA . ILE A 1 86 ? -5.250 -12.841 1.766 1.00 96.81 86 ILE A CA 1
ATOM 655 C C . ILE A 1 86 ? -3.997 -13.394 2.428 1.00 96.81 86 ILE A C 1
ATOM 657 O O . ILE A 1 86 ? -3.440 -12.732 3.300 1.00 96.81 86 ILE A O 1
ATOM 661 N N . ASP A 1 87 ? -3.539 -14.562 1.975 1.00 96.94 87 ASP A N 1
ATOM 662 C CA . ASP A 1 87 ? -2.246 -15.130 2.358 1.00 96.94 87 ASP A CA 1
ATOM 663 C C . ASP A 1 87 ? -1.116 -14.501 1.510 1.00 96.94 87 ASP A C 1
ATOM 665 O O . ASP A 1 87 ? -1.049 -14.714 0.288 1.00 96.94 87 ASP A O 1
ATOM 669 N N . PRO A 1 88 ? -0.205 -13.718 2.118 1.00 96.69 88 PRO A N 1
ATOM 670 C CA . PRO A 1 88 ? 0.923 -13.136 1.410 1.00 96.69 88 PRO A CA 1
ATOM 671 C C . PRO A 1 88 ? 1.887 -14.158 0.807 1.00 96.69 88 PRO A C 1
ATOM 673 O O . PRO A 1 88 ? 2.436 -13.895 -0.267 1.00 96.69 88 PRO A O 1
ATOM 676 N N . ASP A 1 89 ? 2.084 -15.311 1.451 1.00 94.50 89 ASP A N 1
ATOM 677 C CA . ASP A 1 89 ? 3.014 -16.340 0.982 1.00 94.50 89 ASP A CA 1
ATOM 678 C C . ASP A 1 89 ? 2.479 -17.036 -0.272 1.00 94.50 89 ASP A C 1
ATOM 680 O O . ASP A 1 89 ? 3.242 -17.357 -1.194 1.00 94.50 89 ASP A O 1
ATOM 684 N N . GLU A 1 90 ? 1.161 -17.239 -0.345 1.00 94.06 90 GLU A N 1
ATOM 685 C CA . GLU A 1 90 ? 0.496 -17.723 -1.550 1.00 94.06 90 GLU A CA 1
ATOM 686 C C . GLU A 1 90 ? 0.673 -16.737 -2.704 1.00 94.06 90 GLU A C 1
ATOM 688 O O . GLU A 1 90 ? 1.218 -17.112 -3.746 1.00 94.06 90 GLU A O 1
ATOM 693 N N . LEU A 1 91 ? 0.328 -15.461 -2.505 1.00 92.62 91 LEU A N 1
ATOM 694 C CA . LEU A 1 91 ? 0.485 -14.448 -3.549 1.00 92.62 91 LEU A CA 1
ATOM 695 C C . LEU A 1 91 ? 1.941 -14.268 -3.974 1.00 92.62 91 LEU A C 1
ATOM 697 O O . LEU A 1 91 ? 2.210 -14.067 -5.159 1.00 92.62 91 LEU A O 1
ATOM 701 N N . GLU A 1 92 ? 2.898 -14.362 -3.051 1.00 90.19 92 GLU A N 1
ATOM 702 C CA . GLU A 1 92 ? 4.312 -14.311 -3.396 1.00 90.19 92 GLU A CA 1
ATOM 703 C C . GLU A 1 92 ? 4.718 -15.510 -4.257 1.00 90.19 92 GLU A C 1
ATOM 705 O O . GLU A 1 92 ? 5.368 -15.330 -5.292 1.00 90.19 92 GLU A O 1
ATOM 710 N N . ARG A 1 93 ? 4.317 -16.728 -3.878 1.00 88.19 93 ARG A N 1
ATOM 711 C CA . ARG A 1 93 ? 4.572 -17.946 -4.659 1.00 88.19 93 ARG A CA 1
ATOM 712 C C . ARG A 1 93 ? 3.983 -17.835 -6.057 1.00 88.19 93 ARG A C 1
ATOM 714 O O . ARG A 1 93 ? 4.671 -18.114 -7.038 1.00 88.19 93 ARG A O 1
ATOM 721 N N . GLU A 1 94 ? 2.746 -17.373 -6.166 1.00 77.88 94 GLU A N 1
ATOM 722 C CA . GLU A 1 94 ? 2.105 -17.182 -7.457 1.00 77.88 94 GLU A CA 1
ATOM 723 C C . GLU A 1 94 ? 2.739 -16.045 -8.269 1.00 77.88 94 GLU A C 1
ATOM 725 O O . GLU A 1 94 ? 2.858 -16.140 -9.492 1.00 77.88 94 GLU A O 1
ATOM 730 N N . SER A 1 95 ? 3.226 -14.992 -7.606 1.00 68.69 95 SER A N 1
ATOM 731 C CA . SER A 1 95 ? 3.963 -13.900 -8.252 1.00 68.69 95 SER A CA 1
ATOM 732 C C . SER A 1 95 ? 5.282 -14.360 -8.883 1.00 68.69 95 SER A C 1
ATOM 734 O O . SER A 1 95 ? 5.828 -13.672 -9.751 1.00 68.69 95 SER A O 1
ATOM 736 N N . ARG A 1 96 ? 5.795 -15.529 -8.474 1.00 74.56 96 ARG A N 1
ATOM 737 C CA . ARG A 1 96 ? 6.968 -16.181 -9.075 1.00 74.56 96 ARG A CA 1
ATOM 738 C C . ARG A 1 96 ? 6.598 -17.034 -10.292 1.00 74.56 96 ARG A C 1
ATOM 740 O O . ARG A 1 96 ? 7.491 -17.395 -11.054 1.00 74.56 96 ARG A O 1
ATOM 747 N N . LEU A 1 97 ? 5.314 -17.336 -10.504 1.00 75.38 97 LEU A N 1
ATOM 748 C CA . LEU A 1 97 ? 4.856 -18.092 -11.669 1.00 75.38 97 LEU A CA 1
ATOM 749 C C . LEU A 1 97 ? 4.873 -17.212 -12.925 1.00 75.38 97 LEU A C 1
ATOM 751 O O . LEU A 1 97 ? 4.487 -16.046 -12.858 1.00 75.38 97 LEU A O 1
ATOM 755 N N . PRO A 1 98 ? 5.230 -17.754 -14.100 1.00 66.31 98 PRO A N 1
ATOM 756 C CA . PRO A 1 98 ? 5.320 -16.977 -15.339 1.00 66.31 98 PRO A CA 1
ATOM 757 C C . PRO A 1 98 ? 3.957 -16.532 -15.897 1.00 66.31 98 PRO A C 1
ATOM 759 O O . PRO A 1 98 ? 3.914 -15.741 -16.839 1.00 66.31 98 PRO A O 1
ATOM 762 N N . ILE A 1 99 ? 2.850 -17.043 -15.348 1.00 76.94 99 ILE A N 1
ATOM 763 C CA . ILE A 1 99 ? 1.492 -16.795 -15.838 1.00 76.94 99 ILE A CA 1
ATOM 764 C C . ILE A 1 99 ? 0.987 -15.459 -15.289 1.00 76.94 99 ILE A C 1
ATOM 766 O O . ILE A 1 99 ? 0.449 -15.386 -14.185 1.00 76.94 99 ILE A O 1
ATOM 770 N N . LEU A 1 100 ? 1.176 -14.406 -16.075 1.00 83.44 100 LEU A N 1
ATOM 771 C CA . LEU A 1 100 ? 0.579 -13.090 -15.874 1.00 83.44 100 LEU A CA 1
ATOM 772 C C . LEU A 1 100 ? -0.681 -13.006 -16.745 1.00 83.44 100 LEU A C 1
ATOM 774 O O . LEU A 1 100 ? -0.639 -13.461 -17.881 1.00 83.44 100 LEU A O 1
ATOM 778 N N . THR A 1 101 ? -1.803 -12.473 -16.264 1.00 88.38 101 THR A N 1
ATOM 779 C CA . THR A 1 101 ? -2.966 -12.224 -17.148 1.00 88.38 101 THR A CA 1
ATOM 780 C C . THR A 1 101 ? -2.853 -10.847 -17.818 1.00 88.38 101 THR A C 1
ATOM 782 O O . THR A 1 101 ? -2.147 -9.986 -17.292 1.00 88.38 101 THR A O 1
ATOM 785 N N . PRO A 1 102 ? -3.525 -10.576 -18.958 1.00 88.06 102 PRO A N 1
ATOM 786 C CA . PRO A 1 102 ? -3.485 -9.247 -19.578 1.00 88.06 102 PRO A CA 1
ATOM 787 C C . PRO A 1 102 ? -3.977 -8.133 -18.644 1.00 88.06 102 PRO A C 1
ATOM 789 O O . PRO A 1 102 ? -3.326 -7.103 -18.519 1.00 88.06 102 PRO A O 1
ATOM 792 N N . THR A 1 103 ? -5.072 -8.374 -17.918 1.00 90.94 103 THR A N 1
ATOM 793 C CA . THR A 1 103 ? -5.622 -7.427 -16.936 1.00 90.94 103 THR A CA 1
ATOM 794 C C . THR A 1 103 ? -4.650 -7.168 -15.787 1.00 90.94 103 THR A C 1
ATOM 796 O O . THR A 1 103 ? -4.484 -6.036 -15.344 1.00 90.94 103 THR A O 1
ATOM 799 N N . GLU A 1 104 ? -3.967 -8.211 -15.319 1.00 92.94 104 GLU A N 1
ATOM 800 C CA . GLU A 1 104 ? -2.948 -8.086 -14.282 1.00 92.94 104 GLU A CA 1
ATOM 801 C C . GLU A 1 104 ? -1.716 -7.318 -14.779 1.00 92.94 104 GLU A C 1
ATOM 803 O O . GLU A 1 104 ? -1.169 -6.497 -14.046 1.00 92.94 104 GLU A O 1
ATOM 808 N N . LEU A 1 105 ? -1.294 -7.539 -16.029 1.00 91.31 105 LEU A N 1
ATOM 809 C CA . LEU A 1 105 ? -0.219 -6.772 -16.653 1.00 91.31 105 LEU A CA 1
ATOM 810 C C . LEU A 1 105 ? -0.563 -5.280 -16.711 1.00 91.31 105 LEU A C 1
ATOM 812 O O . LEU A 1 105 ? 0.269 -4.455 -16.331 1.00 91.31 105 LEU A O 1
ATOM 816 N N . ASP A 1 106 ? -1.774 -4.935 -17.149 1.00 92.94 106 ASP A N 1
ATOM 817 C CA . ASP A 1 106 ? -2.234 -3.546 -17.192 1.00 92.94 106 ASP A CA 1
ATOM 818 C C . ASP A 1 106 ? -2.215 -2.918 -15.791 1.00 92.94 106 ASP A C 1
ATOM 820 O O . ASP A 1 106 ? -1.629 -1.847 -15.610 1.00 92.94 106 ASP A O 1
ATOM 824 N N . ALA A 1 107 ? -2.721 -3.632 -14.779 1.00 95.62 107 ALA A N 1
ATOM 825 C CA . ALA A 1 107 ? -2.681 -3.185 -13.388 1.00 95.62 107 ALA A CA 1
ATOM 826 C C . ALA A 1 107 ? -1.242 -2.964 -12.884 1.00 95.62 107 ALA A C 1
ATOM 828 O O . ALA A 1 107 ? -0.955 -1.945 -12.258 1.00 95.62 107 ALA A O 1
ATOM 829 N N . VAL A 1 108 ? -0.300 -3.861 -13.198 1.00 95.75 108 VAL A N 1
ATOM 830 C CA . VAL A 1 108 ? 1.119 -3.698 -12.828 1.00 95.75 108 VAL A CA 1
ATOM 831 C C . VAL A 1 108 ? 1.749 -2.490 -13.527 1.00 95.75 108 VAL A C 1
ATOM 833 O O . VAL A 1 108 ? 2.503 -1.740 -12.905 1.00 95.75 108 VAL A O 1
ATOM 836 N N . LEU A 1 109 ? 1.439 -2.260 -14.804 1.00 94.06 109 LEU A N 1
ATOM 837 C CA . LEU A 1 109 ? 1.929 -1.093 -15.541 1.00 94.06 109 LEU A CA 1
ATOM 838 C C . LEU A 1 109 ? 1.329 0.216 -15.008 1.00 94.06 109 LEU A C 1
ATOM 840 O O . LEU A 1 109 ? 2.017 1.242 -15.003 1.00 94.06 109 LEU A O 1
ATOM 844 N N . ASP A 1 110 ? 0.068 0.196 -14.577 1.00 96.25 110 ASP A N 1
ATOM 845 C CA . ASP A 1 110 ? -0.603 1.330 -13.940 1.00 96.25 110 ASP A CA 1
ATOM 846 C C . ASP A 1 110 ? 0.002 1.630 -12.566 1.00 96.25 110 ASP A C 1
ATOM 848 O O . ASP A 1 110 ? 0.334 2.785 -12.289 1.00 96.25 110 ASP A O 1
ATOM 852 N N . LEU A 1 111 ? 0.258 0.602 -11.750 1.00 97.56 111 LEU A N 1
ATOM 853 C CA . LEU A 1 111 ? 0.960 0.732 -10.472 1.00 97.56 111 LEU A CA 1
ATOM 854 C C . LEU A 1 111 ? 2.393 1.237 -10.649 1.00 97.56 111 LEU A C 1
ATOM 856 O O . LEU A 1 111 ? 2.832 2.106 -9.899 1.00 97.56 111 LEU A O 1
ATOM 860 N N . HIS A 1 112 ? 3.125 0.758 -11.657 1.00 96.81 112 HIS A N 1
ATOM 861 C CA . HIS A 1 112 ? 4.461 1.272 -11.954 1.00 96.81 112 HIS A CA 1
ATOM 862 C C . HIS A 1 112 ? 4.421 2.762 -12.312 1.00 96.81 112 HIS A C 1
ATOM 864 O O . HIS A 1 112 ? 5.216 3.552 -11.801 1.00 96.81 112 HIS A O 1
ATOM 870 N N . HIS A 1 113 ? 3.468 3.180 -13.149 1.00 96.06 113 HIS A N 1
ATOM 871 C CA . HIS A 1 113 ? 3.277 4.596 -13.463 1.00 96.06 113 HIS A CA 1
ATOM 872 C C . HIS A 1 113 ? 2.914 5.418 -12.229 1.00 96.06 113 HIS A C 1
ATOM 874 O O . HIS A 1 113 ? 3.470 6.501 -12.035 1.00 96.06 113 HIS A O 1
ATOM 880 N N . PHE A 1 114 ? 2.024 4.898 -11.384 1.00 96.94 114 PHE A N 1
ATOM 881 C CA . PHE A 1 114 ? 1.678 5.500 -10.103 1.00 96.94 114 PHE A CA 1
ATOM 882 C C . PHE A 1 114 ? 2.925 5.684 -9.227 1.00 96.94 114 PHE A C 1
ATOM 884 O O . PHE A 1 114 ? 3.228 6.812 -8.845 1.00 96.94 114 PHE A O 1
ATOM 891 N N . ALA A 1 115 ? 3.727 4.637 -9.013 1.00 96.94 115 ALA A N 1
ATOM 892 C CA . ALA A 1 115 ? 4.961 4.703 -8.227 1.00 96.94 115 ALA A CA 1
ATOM 893 C C . ALA A 1 115 ? 5.978 5.706 -8.795 1.00 96.94 115 ALA A C 1
ATOM 895 O O . ALA A 1 115 ? 6.627 6.420 -8.037 1.00 96.94 115 ALA A O 1
ATOM 896 N N . ARG A 1 116 ? 6.081 5.844 -10.125 1.00 94.88 116 ARG A N 1
ATOM 897 C CA . ARG A 1 116 ? 6.907 6.886 -10.764 1.00 94.88 116 ARG A CA 1
ATOM 898 C C . ARG A 1 116 ? 6.390 8.300 -10.488 1.00 94.88 116 ARG A C 1
ATOM 900 O O . ARG A 1 116 ? 7.191 9.221 -10.338 1.00 94.88 116 ARG A O 1
ATOM 907 N N . CYS A 1 117 ? 5.073 8.490 -10.433 1.00 93.81 117 CYS A N 1
ATOM 908 C CA . CYS A 1 117 ? 4.475 9.770 -10.055 1.00 93.81 117 CYS A CA 1
ATOM 909 C C . CYS A 1 117 ? 4.734 10.080 -8.576 1.00 93.81 117 CYS A C 1
ATOM 911 O O . CYS A 1 117 ? 5.114 11.206 -8.262 1.00 93.81 117 CYS A O 1
ATOM 913 N N . VAL A 1 118 ? 4.601 9.079 -7.698 1.00 92.88 118 VAL A N 1
ATOM 914 C CA . VAL A 1 118 ? 4.948 9.164 -6.269 1.00 92.88 118 VAL A CA 1
ATOM 915 C C . VAL A 1 118 ? 6.437 9.483 -6.094 1.00 92.88 118 VAL A C 1
ATOM 917 O O . VAL A 1 118 ? 6.761 10.360 -5.309 1.00 92.88 118 VAL A O 1
ATOM 920 N N . GLU A 1 119 ? 7.338 8.865 -6.867 1.00 92.19 119 GLU A N 1
ATOM 921 C CA . GLU A 1 119 ? 8.789 9.138 -6.862 1.00 92.19 119 GLU A CA 1
ATOM 922 C C . GLU A 1 119 ? 9.090 10.596 -7.220 1.00 92.19 119 GLU A C 1
ATOM 924 O O . GLU A 1 119 ? 9.842 11.268 -6.519 1.00 92.19 119 GLU A O 1
ATOM 929 N N . VAL A 1 120 ? 8.491 11.112 -8.301 1.00 87.56 120 VAL A N 1
ATOM 930 C CA . VAL A 1 120 ? 8.657 12.525 -8.670 1.00 87.56 120 VAL A CA 1
ATOM 931 C C . VAL A 1 120 ? 8.082 13.429 -7.597 1.00 87.56 120 VAL A C 1
ATOM 933 O O . VAL A 1 120 ? 8.731 14.399 -7.224 1.00 87.56 120 VAL A O 1
ATOM 936 N N . ARG A 1 121 ? 6.894 13.125 -7.072 1.00 85.19 121 ARG A N 1
ATOM 937 C CA . ARG A 1 121 ? 6.324 13.921 -5.991 1.00 85.19 121 ARG A CA 1
ATOM 938 C C . ARG A 1 121 ? 7.250 13.907 -4.786 1.00 85.19 121 ARG A C 1
ATOM 940 O O . ARG A 1 121 ? 7.614 14.977 -4.349 1.00 85.19 121 ARG A O 1
ATOM 947 N N . PHE A 1 122 ? 7.731 12.755 -4.336 1.00 83.69 122 PHE A N 1
ATOM 948 C CA . PHE A 1 122 ? 8.655 12.623 -3.209 1.00 83.69 122 PHE A CA 1
ATOM 949 C C . PHE A 1 122 ? 9.921 13.460 -3.382 1.00 83.69 122 PHE A C 1
ATOM 951 O O . PHE A 1 122 ? 10.270 14.258 -2.520 1.00 83.69 122 PHE A O 1
ATOM 958 N N . CYS A 1 123 ? 10.562 13.350 -4.544 1.00 78.81 123 CYS A N 1
ATOM 959 C CA . CYS A 1 123 ? 11.770 14.105 -4.856 1.00 78.81 123 CYS A CA 1
ATOM 960 C C . CYS A 1 123 ? 11.530 15.611 -5.012 1.00 78.81 123 CYS A C 1
ATOM 962 O O . CYS A 1 123 ? 12.495 16.362 -5.048 1.00 78.81 123 CYS A O 1
ATOM 964 N N . HIS A 1 124 ? 10.289 16.067 -5.167 1.00 74.12 124 HIS A N 1
ATOM 965 C CA . HIS A 1 124 ? 9.961 17.473 -5.404 1.00 74.12 124 HIS A CA 1
ATOM 966 C C . HIS A 1 124 ? 9.028 18.073 -4.350 1.00 74.12 124 HIS A C 1
ATOM 968 O O . HIS A 1 124 ? 8.743 19.268 -4.428 1.00 74.12 124 HIS A O 1
ATOM 974 N N . TYR A 1 125 ? 8.560 17.273 -3.391 1.00 65.06 125 TYR A N 1
ATOM 975 C CA . TYR A 1 125 ? 7.535 17.662 -2.441 1.00 65.06 125 TYR A CA 1
ATOM 976 C C . TYR A 1 125 ? 8.106 18.780 -1.574 1.00 65.06 125 TYR A C 1
ATOM 978 O O . TYR A 1 125 ? 9.078 18.558 -0.847 1.00 65.06 125 TYR A O 1
ATOM 986 N N . PRO A 1 126 ? 7.558 20.003 -1.640 1.00 54.28 126 PRO A N 1
ATOM 987 C CA . PRO A 1 126 ? 7.921 21.000 -0.661 1.00 54.28 126 PRO A CA 1
ATOM 988 C C . PRO A 1 126 ? 7.353 20.498 0.672 1.00 54.28 126 PRO A C 1
ATOM 990 O O . PRO A 1 126 ? 6.136 20.415 0.808 1.00 54.28 126 PRO A O 1
ATOM 993 N N . CYS A 1 127 ? 8.204 20.162 1.649 1.00 49.47 127 CYS A N 1
ATOM 994 C CA . CYS A 1 127 ? 7.827 19.843 3.039 1.00 49.47 127 CYS A CA 1
ATOM 995 C C . CYS A 1 127 ? 7.162 21.044 3.763 1.00 49.47 127 CYS A C 1
ATOM 997 O O . CYS A 1 127 ? 7.545 21.407 4.867 1.00 49.47 127 CYS A O 1
ATOM 999 N N . SER A 1 128 ? 6.232 21.746 3.114 1.00 49.25 128 SER A N 1
ATOM 1000 C CA . SER A 1 128 ? 5.859 23.132 3.401 1.00 49.25 128 SER A CA 1
ATOM 1001 C C . SER A 1 128 ? 4.345 23.365 3.409 1.00 49.25 128 SER A C 1
ATOM 1003 O O . SER A 1 128 ? 3.902 24.488 3.149 1.00 49.25 128 SER A O 1
ATOM 1005 N N . ARG A 1 129 ? 3.520 22.362 3.711 1.00 44.00 129 ARG A N 1
ATOM 1006 C CA . ARG A 1 129 ? 2.103 22.623 3.986 1.00 44.00 129 ARG A CA 1
ATOM 1007 C C . ARG A 1 129 ? 1.737 22.167 5.404 1.00 44.00 129 ARG A C 1
ATOM 1009 O O . ARG A 1 129 ? 1.992 21.042 5.807 1.00 44.00 129 ARG A O 1
ATOM 1016 N N . SER A 1 130 ? 1.271 23.166 6.152 1.00 44.00 130 SER A N 1
ATOM 1017 C CA . SER A 1 130 ? 0.423 23.149 7.354 1.00 44.00 130 SER A CA 1
ATOM 1018 C C . SER A 1 130 ? 0.925 22.722 8.743 1.00 44.00 130 SER A C 1
ATOM 1020 O O . SER A 1 130 ? 0.439 23.347 9.683 1.00 44.00 130 SER A O 1
ATOM 1022 N N . HIS A 1 131 ? 1.915 21.845 8.949 1.00 41.34 131 HIS A N 1
ATOM 1023 C CA . HIS A 1 131 ? 2.405 21.586 10.332 1.00 41.34 131 HIS A CA 1
ATOM 1024 C C . HIS A 1 131 ? 3.711 22.309 10.683 1.00 41.34 131 HIS A C 1
ATOM 1026 O O . HIS A 1 131 ? 3.861 22.857 11.775 1.00 41.34 131 HIS A O 1
ATOM 1032 N N . ILE A 1 132 ? 4.555 22.558 9.683 1.00 39.00 132 ILE A N 1
ATOM 1033 C CA . ILE A 1 132 ? 5.752 23.378 9.848 1.00 39.00 132 ILE A CA 1
ATOM 1034 C C . ILE A 1 132 ? 5.479 24.752 9.246 1.00 39.00 132 ILE A C 1
ATOM 1036 O O . ILE A 1 132 ? 5.657 24.993 8.048 1.00 39.00 132 ILE A O 1
ATOM 1040 N N . LYS A 1 133 ? 5.090 25.710 10.094 1.00 34.38 133 LYS A N 1
ATOM 1041 C CA . LYS A 1 133 ? 5.342 27.124 9.798 1.00 34.38 133 LYS A CA 1
ATOM 1042 C C . LYS A 1 133 ? 6.859 27.294 9.720 1.00 34.38 133 LYS A C 1
ATOM 1044 O O . LYS A 1 133 ? 7.492 27.639 10.713 1.00 34.38 133 LYS A O 1
ATOM 1049 N N . VAL A 1 134 ? 7.442 27.097 8.535 1.00 37.75 134 VAL A N 1
ATOM 1050 C CA . VAL A 1 134 ? 8.815 27.507 8.204 1.00 37.75 134 VAL A CA 1
ATOM 1051 C C . VAL A 1 134 ? 8.858 29.041 8.201 1.00 37.75 134 VAL A C 1
ATOM 1053 O O . VAL A 1 134 ? 8.970 29.709 7.177 1.00 37.75 134 VAL A O 1
ATOM 1056 N N . ARG A 1 135 ? 8.746 29.640 9.388 1.00 36.53 135 ARG A N 1
ATOM 1057 C CA . ARG A 1 135 ? 9.398 30.903 9.699 1.00 36.53 135 ARG A CA 1
ATOM 1058 C C . ARG A 1 135 ? 10.839 30.528 10.033 1.00 36.53 135 ARG A C 1
ATOM 1060 O O . ARG A 1 135 ? 11.069 29.817 11.000 1.00 36.53 135 ARG A O 1
ATOM 1067 N N . ARG A 1 136 ? 11.778 31.081 9.255 1.00 35.75 136 ARG A N 1
ATOM 1068 C CA . ARG A 1 136 ? 13.251 30.946 9.344 1.00 35.75 136 ARG A CA 1
ATOM 1069 C C . ARG A 1 136 ? 13.893 29.857 8.473 1.00 35.75 136 ARG A C 1
ATOM 1071 O O . ARG A 1 136 ? 14.770 29.134 8.919 1.00 35.75 136 ARG A O 1
ATOM 1078 N N . ALA A 1 137 ? 13.602 29.890 7.177 1.00 33.34 137 ALA A N 1
ATOM 1079 C CA . ALA A 1 137 ? 14.687 29.850 6.198 1.00 33.34 137 ALA A CA 1
ATOM 1080 C C . ALA A 1 137 ? 14.787 31.253 5.584 1.00 33.34 137 ALA A C 1
ATOM 1082 O O . ALA A 1 137 ? 13.937 31.664 4.795 1.00 33.34 137 ALA A O 1
ATOM 1083 N N . GLY A 1 138 ? 15.779 32.031 6.029 1.00 31.27 138 GLY A N 1
ATOM 1084 C CA . GLY A 1 138 ? 16.169 33.267 5.355 1.00 31.27 138 GLY A CA 1
ATOM 1085 C C . GLY A 1 138 ? 16.419 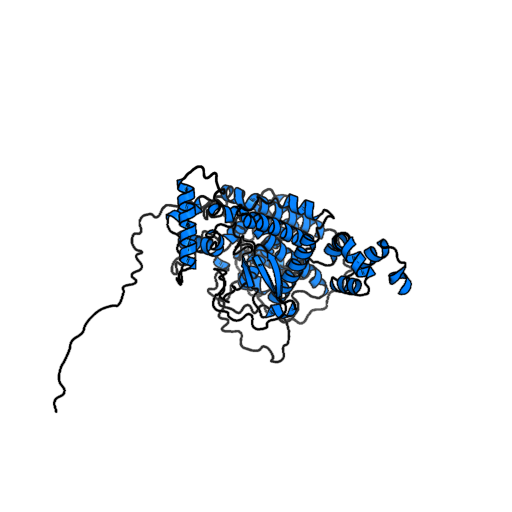32.966 3.878 1.00 31.27 138 GLY A C 1
ATOM 1086 O O . GLY A 1 138 ? 17.041 31.960 3.548 1.00 31.27 138 GLY A O 1
ATOM 1087 N N . GLY A 1 139 ? 15.843 33.787 3.005 1.00 34.75 139 GLY A N 1
ATOM 1088 C CA . GLY A 1 139 ? 15.639 33.450 1.604 1.00 34.75 139 GLY A CA 1
ATOM 1089 C C . GLY A 1 139 ? 16.898 33.030 0.842 1.00 34.75 139 GLY A C 1
ATOM 1090 O O . GLY A 1 139 ? 17.976 33.588 1.032 1.00 34.75 139 GLY A O 1
ATOM 1091 N N . ARG A 1 140 ? 16.715 32.114 -0.114 1.00 35.28 140 ARG A N 1
ATOM 1092 C CA . ARG A 1 140 ? 16.630 32.414 -1.561 1.00 35.28 140 ARG A CA 1
ATOM 1093 C C . ARG A 1 140 ? 16.584 31.093 -2.349 1.00 35.28 140 ARG A C 1
ATOM 1095 O O . ARG A 1 140 ? 17.563 30.358 -2.368 1.00 35.28 140 ARG A O 1
ATOM 1102 N N . TRP A 1 141 ? 15.483 30.834 -3.056 1.00 38.28 141 TRP A N 1
ATOM 1103 C CA . TRP A 1 141 ? 15.503 29.988 -4.257 1.00 38.28 141 TRP A CA 1
ATOM 1104 C C . TRP A 1 141 ? 15.692 30.913 -5.475 1.00 38.28 141 TRP A C 1
ATOM 1106 O O . TRP A 1 141 ? 14.942 31.885 -5.586 1.00 38.28 141 TRP A O 1
ATOM 1116 N N . PRO A 1 142 ? 16.681 30.678 -6.357 1.00 35.97 142 PRO A N 1
ATOM 1117 C CA . PRO A 1 142 ? 16.885 31.486 -7.561 1.00 35.97 142 PRO A CA 1
ATOM 1118 C C . PRO A 1 142 ? 15.732 31.365 -8.595 1.00 35.97 142 PRO A C 1
ATOM 1120 O O . PRO A 1 142 ? 15.074 30.322 -8.648 1.00 35.97 142 PRO A O 1
ATOM 1123 N N . PRO A 1 143 ? 15.472 32.424 -9.390 1.00 37.16 143 PRO A N 1
ATOM 1124 C CA . PRO A 1 143 ? 14.189 32.720 -10.056 1.00 37.16 143 PRO A CA 1
ATOM 1125 C C . PRO A 1 143 ? 13.850 31.993 -11.385 1.00 37.16 143 PRO A C 1
ATOM 1127 O O . PRO A 1 143 ? 12.861 32.351 -12.022 1.00 37.16 143 PRO A O 1
ATOM 1130 N N . ASP A 1 144 ? 14.588 30.969 -11.816 1.00 42.09 144 ASP A N 1
ATOM 1131 C CA . ASP A 1 144 ? 14.533 30.448 -13.200 1.00 42.09 144 ASP A CA 1
ATOM 1132 C C . ASP A 1 144 ? 14.409 28.904 -13.340 1.00 42.09 144 ASP A C 1
ATOM 1134 O O . ASP A 1 144 ? 14.922 28.271 -14.258 1.00 42.09 144 ASP A O 1
ATOM 1138 N N . ARG A 1 145 ? 13.635 28.269 -12.454 1.00 42.75 145 ARG A N 1
ATOM 1139 C CA . ARG A 1 145 ? 13.318 26.819 -12.410 1.00 42.75 145 ARG A CA 1
ATOM 1140 C C . ARG A 1 145 ? 12.207 26.372 -13.393 1.00 42.75 145 ARG A C 1
ATOM 1142 O O . ARG A 1 145 ? 11.138 26.939 -13.215 1.00 42.75 145 ARG A O 1
ATOM 1149 N N . ARG A 1 146 ? 12.346 25.318 -14.259 1.00 42.94 146 ARG A N 1
ATOM 1150 C CA . ARG A 1 146 ? 11.221 24.451 -14.793 1.00 42.94 146 ARG A CA 1
ATOM 1151 C C . ARG A 1 146 ? 11.641 23.076 -15.398 1.00 42.94 146 ARG A C 1
ATOM 1153 O O . ARG A 1 146 ? 11.844 22.992 -16.611 1.00 42.94 146 ARG A O 1
ATOM 1160 N N . PRO A 1 147 ? 11.676 21.958 -14.645 1.00 50.50 147 PRO A N 1
ATOM 1161 C CA . PRO A 1 147 ? 11.739 21.842 -13.189 1.00 50.50 147 PRO A CA 1
ATOM 1162 C C . PRO A 1 147 ? 13.132 22.290 -12.722 1.00 50.50 147 PRO A C 1
ATOM 1164 O O . PRO A 1 147 ? 13.964 22.674 -13.544 1.00 50.50 147 PRO A O 1
ATOM 1167 N N . PRO A 1 148 ? 13.396 22.342 -11.414 1.00 42.66 148 PRO A N 1
ATOM 1168 C CA . PRO A 1 148 ? 14.361 21.412 -10.830 1.00 42.66 148 PRO A CA 1
ATOM 1169 C C . PRO A 1 148 ? 13.910 20.820 -9.471 1.00 42.66 148 PRO A C 1
ATOM 1171 O O . PRO A 1 148 ? 13.225 21.491 -8.705 1.00 42.66 148 PRO A O 1
ATOM 1174 N N . PRO A 1 149 ? 14.320 19.581 -9.145 1.00 51.12 149 PRO A N 1
ATOM 1175 C CA . PRO A 1 149 ? 14.306 18.987 -7.797 1.00 51.12 149 PRO A CA 1
ATOM 1176 C C . PRO A 1 149 ? 15.436 19.535 -6.886 1.00 51.12 149 PRO A C 1
ATOM 1178 O O . PRO A 1 149 ? 16.250 20.338 -7.350 1.00 51.12 149 PRO A O 1
ATOM 1181 N N . PRO A 1 150 ? 15.470 19.214 -5.578 1.00 51.19 150 PRO A N 1
ATOM 1182 C CA . PRO A 1 150 ? 16.237 19.918 -4.547 1.00 51.19 150 PRO A CA 1
ATOM 1183 C C . PRO A 1 150 ? 17.727 19.573 -4.605 1.00 51.19 150 PRO A C 1
ATOM 1185 O O . PRO A 1 150 ? 18.048 18.420 -4.444 1.00 51.19 150 PRO A O 1
ATOM 1188 N N . TRP A 1 151 ? 18.625 20.548 -4.797 1.00 52.91 151 TRP A N 1
ATOM 1189 C CA . TRP A 1 151 ? 20.082 20.531 -4.498 1.00 52.91 151 TRP A CA 1
ATOM 1190 C C . TRP A 1 151 ? 20.974 19.313 -4.907 1.00 52.91 151 TRP A C 1
ATOM 1192 O O . TRP A 1 151 ? 22.186 19.393 -4.729 1.00 52.91 151 TRP A O 1
ATOM 1202 N N . GLY A 1 152 ? 20.444 18.242 -5.510 1.00 58.62 152 GLY A N 1
ATOM 1203 C CA . GLY A 1 152 ? 21.105 16.971 -5.829 1.00 58.62 152 GLY A CA 1
ATOM 1204 C C . GLY A 1 152 ? 20.088 15.814 -5.883 1.00 58.62 152 GLY A C 1
ATOM 1205 O O . GLY A 1 152 ? 19.005 15.897 -5.314 1.00 58.62 152 GLY A O 1
ATOM 1206 N N . THR A 1 153 ? 20.383 14.734 -6.604 1.00 65.25 153 THR A N 1
ATOM 1207 C CA . THR A 1 153 ? 19.587 13.497 -6.508 1.00 65.25 153 THR A CA 1
ATOM 1208 C C . THR A 1 153 ? 19.747 12.869 -5.113 1.00 65.25 153 THR A C 1
ATOM 1210 O O . THR A 1 153 ? 20.783 13.099 -4.489 1.00 65.25 153 THR A O 1
ATOM 1213 N N . PRO A 1 154 ? 18.778 12.067 -4.615 1.00 69.56 154 PRO A N 1
ATOM 1214 C CA . PRO A 1 154 ? 18.895 11.405 -3.307 1.00 69.56 154 PRO A CA 1
ATOM 1215 C C . PRO A 1 154 ? 20.173 10.570 -3.141 1.00 69.56 154 PRO A C 1
ATOM 1217 O O . PRO A 1 154 ? 20.669 10.406 -2.035 1.00 69.56 154 PRO A O 1
ATOM 1220 N N . GLU A 1 155 ? 20.707 10.060 -4.251 1.00 69.62 155 GLU A N 1
ATOM 1221 C CA . GLU A 1 155 ? 21.942 9.282 -4.342 1.00 69.62 155 GLU A CA 1
ATOM 1222 C C . GLU A 1 155 ? 22.764 9.734 -5.559 1.00 69.62 155 GLU A C 1
ATOM 1224 O O . GLU A 1 155 ? 22.194 10.314 -6.494 1.00 69.62 155 GLU A O 1
ATOM 1229 N N . PRO A 1 156 ? 24.083 9.461 -5.617 1.00 77.38 156 PRO A N 1
ATOM 1230 C CA . PRO A 1 156 ? 24.847 9.642 -6.841 1.00 77.38 156 PRO A CA 1
ATOM 1231 C C . PRO A 1 156 ? 24.335 8.681 -7.935 1.00 77.38 156 PRO A C 1
ATOM 1233 O O . PRO A 1 156 ? 23.633 7.707 -7.631 1.00 77.38 156 PRO A O 1
ATOM 1236 N N . PRO A 1 157 ? 24.651 8.930 -9.219 1.00 80.19 157 PRO A N 1
ATOM 1237 C CA . PRO A 1 157 ? 24.103 8.169 -10.343 1.00 80.19 157 PRO A CA 1
ATOM 1238 C C . PRO A 1 157 ? 24.218 6.644 -10.201 1.00 80.19 157 PRO A C 1
ATOM 1240 O O . PRO A 1 157 ? 23.299 5.926 -10.591 1.00 80.19 157 PRO A O 1
ATOM 1243 N N . GLU A 1 158 ? 25.300 6.152 -9.595 1.00 78.94 158 GLU A N 1
ATOM 1244 C CA . GLU A 1 158 ? 25.556 4.726 -9.377 1.00 78.94 158 GLU A CA 1
ATOM 1245 C C . GLU A 1 158 ? 24.597 4.099 -8.346 1.00 78.94 158 GLU A C 1
ATOM 1247 O O . GLU A 1 158 ? 24.245 2.926 -8.462 1.00 78.94 158 GLU A O 1
ATOM 1252 N N . GLY A 1 159 ? 24.146 4.873 -7.351 1.00 79.00 159 GLY A N 1
ATOM 1253 C CA . GLY A 1 159 ? 23.232 4.424 -6.292 1.00 79.00 159 GLY A CA 1
ATOM 1254 C C . GLY A 1 159 ? 21.747 4.578 -6.638 1.00 79.00 159 GLY A C 1
ATOM 1255 O O . GLY A 1 159 ? 20.893 3.916 -6.044 1.00 79.00 159 GLY A O 1
ATOM 1256 N N . MET A 1 160 ? 21.418 5.406 -7.634 1.00 84.06 160 MET A N 1
ATOM 1257 C CA . MET A 1 160 ? 20.032 5.754 -7.967 1.00 84.06 160 MET A CA 1
ATOM 1258 C C . MET A 1 160 ? 19.169 4.565 -8.401 1.00 84.06 160 MET A C 1
ATOM 1260 O O . MET A 1 160 ? 17.967 4.563 -8.132 1.00 84.06 160 MET A O 1
ATOM 1264 N N . ALA A 1 161 ? 19.742 3.558 -9.067 1.00 85.75 161 ALA A N 1
ATOM 1265 C CA . ALA A 1 161 ? 18.990 2.367 -9.470 1.00 85.75 161 ALA A CA 1
ATOM 1266 C C . ALA A 1 161 ? 18.485 1.586 -8.247 1.00 85.75 161 ALA A C 1
ATOM 1268 O O . ALA A 1 161 ? 17.311 1.226 -8.178 1.00 85.75 161 ALA A O 1
ATOM 1269 N N . GLN A 1 162 ? 19.347 1.398 -7.247 1.00 85.25 162 GLN A N 1
ATOM 1270 C CA . GLN A 1 162 ? 18.997 0.693 -6.019 1.00 85.25 162 GLN A CA 1
ATOM 1271 C C . GLN A 1 162 ? 18.083 1.521 -5.113 1.00 85.25 162 GLN A C 1
ATOM 1273 O O . GLN A 1 162 ? 17.154 0.972 -4.523 1.00 85.25 162 GLN A O 1
ATOM 1278 N N . TRP A 1 163 ? 18.313 2.834 -5.025 1.00 87.75 163 TRP A N 1
ATOM 1279 C CA . TRP A 1 163 ? 17.407 3.742 -4.321 1.00 87.75 163 TRP A CA 1
ATOM 1280 C C . TRP A 1 163 ? 15.996 3.666 -4.904 1.00 87.75 163 TRP A C 1
ATOM 1282 O O . TRP A 1 163 ? 15.028 3.502 -4.166 1.00 87.75 163 TRP A O 1
ATOM 1292 N N . ARG A 1 164 ? 15.882 3.698 -6.239 1.00 90.38 164 ARG A N 1
ATOM 1293 C CA . ARG A 1 164 ? 14.595 3.599 -6.933 1.00 90.38 164 ARG A CA 1
ATOM 1294 C C . ARG A 1 164 ? 13.926 2.251 -6.694 1.00 90.38 164 ARG A C 1
ATOM 1296 O O . ARG A 1 164 ? 12.728 2.229 -6.440 1.00 90.38 164 ARG A O 1
ATOM 1303 N N . GLU A 1 165 ? 14.684 1.158 -6.745 1.00 91.25 165 GLU A N 1
ATOM 1304 C CA . GLU A 1 165 ? 14.186 -0.179 -6.401 1.00 91.25 165 GLU A CA 1
ATOM 1305 C C . GLU A 1 165 ? 13.575 -0.198 -5.000 1.00 91.25 165 GLU A C 1
ATOM 1307 O O . GLU A 1 165 ? 12.421 -0.581 -4.838 1.00 91.25 165 GLU A O 1
ATOM 1312 N N . ARG A 1 166 ? 14.309 0.291 -3.996 1.00 90.31 166 ARG A N 1
ATOM 1313 C CA . ARG A 1 166 ? 13.842 0.348 -2.603 1.00 90.31 166 ARG A CA 1
ATOM 1314 C C . ARG A 1 166 ? 12.613 1.237 -2.453 1.00 90.31 166 ARG A C 1
ATOM 1316 O O . ARG A 1 166 ? 11.640 0.818 -1.841 1.00 90.31 166 ARG A O 1
ATOM 1323 N N . PHE A 1 167 ? 12.627 2.419 -3.066 1.00 92.44 167 PHE A N 1
ATOM 1324 C CA . PHE A 1 167 ? 11.495 3.341 -3.054 1.00 92.44 167 PHE A CA 1
ATOM 1325 C C . PHE A 1 167 ? 10.228 2.689 -3.621 1.00 92.44 167 PHE A C 1
ATOM 1327 O O . PHE A 1 167 ? 9.179 2.695 -2.980 1.00 92.44 167 PHE A O 1
ATOM 1334 N N . HIS A 1 168 ? 10.322 2.090 -4.813 1.00 95.75 168 HIS A N 1
ATOM 1335 C CA . HIS A 1 168 ? 9.189 1.441 -5.480 1.00 95.75 168 HIS A CA 1
ATOM 1336 C C . HIS A 1 168 ? 8.710 0.219 -4.695 1.00 95.75 168 HIS A C 1
ATOM 1338 O O . HIS A 1 168 ? 7.507 0.057 -4.503 1.00 95.75 168 HIS A O 1
ATOM 1344 N N . LEU A 1 169 ? 9.630 -0.596 -4.170 1.00 95.44 169 LEU A N 1
ATOM 1345 C CA . LEU A 1 169 ? 9.296 -1.706 -3.277 1.00 95.44 169 LEU A CA 1
ATOM 1346 C C . LEU A 1 169 ? 8.505 -1.236 -2.054 1.00 95.44 169 LEU A C 1
ATOM 1348 O O . LEU A 1 169 ? 7.526 -1.889 -1.697 1.00 95.44 169 LEU A O 1
ATOM 1352 N N . SER A 1 170 ? 8.872 -0.112 -1.437 1.00 95.38 170 SER A N 1
ATOM 1353 C CA . SER A 1 170 ? 8.125 0.448 -0.308 1.00 95.38 170 SER A CA 1
ATOM 1354 C C . SER A 1 170 ? 6.752 0.972 -0.720 1.00 95.38 170 SER A C 1
ATOM 1356 O O . SER A 1 170 ? 5.788 0.719 0.001 1.00 95.38 170 SER A O 1
ATOM 1358 N N . VAL A 1 171 ? 6.623 1.628 -1.887 1.00 97.25 171 VAL A N 1
ATOM 1359 C CA . VAL A 1 171 ? 5.309 2.031 -2.436 1.00 97.25 171 VAL A CA 1
ATOM 1360 C C . VAL A 1 171 ? 4.412 0.803 -2.567 1.00 97.25 171 VAL A C 1
ATOM 1362 O O . VAL A 1 171 ? 3.325 0.768 -1.997 1.00 97.25 171 VAL A O 1
ATOM 1365 N N . PHE A 1 172 ? 4.875 -0.234 -3.268 1.00 98.12 172 PHE A N 1
ATOM 1366 C CA . PHE A 1 172 ? 4.072 -1.433 -3.503 1.00 98.12 172 PHE A CA 1
ATOM 1367 C C . PHE A 1 172 ? 3.808 -2.230 -2.231 1.00 98.12 172 PHE A C 1
ATOM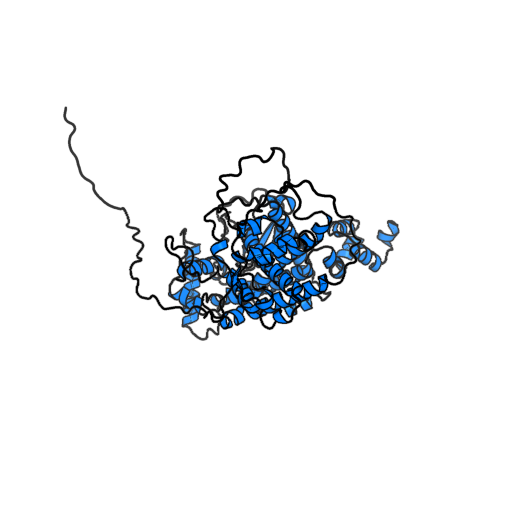 1369 O O . PHE A 1 172 ? 2.727 -2.790 -2.094 1.00 98.12 172 PHE A O 1
ATOM 1376 N N . THR A 1 173 ? 4.754 -2.263 -1.291 1.00 97.31 173 THR A N 1
ATOM 1377 C CA . THR A 1 173 ? 4.549 -2.908 0.012 1.00 97.31 173 THR A CA 1
ATOM 1378 C C . THR A 1 173 ? 3.467 -2.183 0.802 1.00 97.31 173 THR A C 1
ATOM 1380 O O . THR A 1 173 ? 2.584 -2.847 1.325 1.00 97.31 173 THR A O 1
ATOM 1383 N N . SER A 1 174 ? 3.451 -0.847 0.813 1.00 96.81 174 SER A N 1
ATOM 1384 C CA . SER A 1 174 ? 2.375 -0.073 1.449 1.00 96.81 174 SER A CA 1
ATOM 1385 C C . SER A 1 174 ? 1.002 -0.382 0.841 1.00 96.81 174 SER A C 1
ATOM 1387 O O . SER A 1 174 ? 0.071 -0.727 1.564 1.00 96.81 174 SER A O 1
ATOM 1389 N N . LEU A 1 175 ? 0.884 -0.386 -0.491 1.00 97.94 175 LEU A N 1
ATOM 1390 C CA . LEU A 1 175 ? -0.369 -0.762 -1.164 1.00 97.94 175 LEU A CA 1
ATOM 1391 C C . LEU A 1 175 ? -0.790 -2.210 -0.858 1.00 97.94 175 LEU A C 1
ATOM 1393 O O . LEU A 1 175 ? -1.963 -2.503 -0.637 1.00 97.94 175 LEU A O 1
ATOM 1397 N N . PHE A 1 176 ? 0.176 -3.125 -0.823 1.00 98.25 176 PHE A N 1
ATOM 1398 C CA . PHE A 1 176 ? -0.066 -4.527 -0.517 1.00 98.25 176 PHE A CA 1
ATOM 1399 C C . PHE A 1 176 ? -0.542 -4.736 0.928 1.00 98.25 176 PHE A C 1
ATOM 1401 O O . PHE A 1 176 ? -1.529 -5.435 1.136 1.00 98.25 176 PHE A O 1
ATOM 1408 N N . MET A 1 177 ? 0.085 -4.080 1.913 1.00 97.44 177 MET A N 1
ATOM 1409 C CA . MET A 1 177 ? -0.354 -4.108 3.317 1.00 97.44 177 MET A CA 1
ATOM 1410 C C . MET A 1 177 ? -1.792 -3.600 3.465 1.00 97.44 177 MET A C 1
ATOM 1412 O O . MET A 1 177 ? -2.588 -4.206 4.180 1.00 97.44 177 MET A O 1
ATOM 1416 N N . GLY A 1 178 ? -2.145 -2.525 2.749 1.00 96.94 178 GLY A N 1
ATOM 1417 C CA . GLY A 1 178 ? -3.515 -2.015 2.697 1.00 96.94 178 GLY A CA 1
ATOM 1418 C C . GLY A 1 178 ? -4.518 -3.059 2.210 1.00 96.94 178 GLY A C 1
ATOM 1419 O O . GLY A 1 178 ? -5.582 -3.203 2.807 1.00 96.94 178 GLY A O 1
ATOM 1420 N N . ALA A 1 179 ? -4.173 -3.811 1.164 1.00 97.88 179 ALA A N 1
ATOM 1421 C CA . ALA A 1 179 ? -5.034 -4.861 0.628 1.00 97.88 179 ALA A CA 1
ATOM 1422 C C . ALA A 1 179 ? -5.143 -6.078 1.563 1.00 97.88 179 ALA A C 1
ATOM 1424 O O . ALA A 1 179 ? -6.251 -6.551 1.803 1.00 97.88 179 ALA A O 1
ATOM 1425 N N . VAL A 1 180 ? -4.028 -6.554 2.130 1.00 97.81 180 VAL A N 1
ATOM 1426 C CA . VAL A 1 180 ? -4.008 -7.711 3.048 1.00 97.81 180 VAL A CA 1
ATOM 1427 C C . VAL A 1 180 ? -4.854 -7.447 4.293 1.00 97.81 180 VAL A C 1
ATOM 1429 O O . VAL A 1 180 ? -5.646 -8.291 4.700 1.00 97.81 180 VAL A O 1
ATOM 1432 N N . LEU A 1 181 ? -4.750 -6.247 4.865 1.00 97.19 181 LEU A N 1
ATOM 1433 C CA . LEU A 1 181 ? -5.499 -5.874 6.066 1.00 97.19 181 LEU A CA 1
ATOM 1434 C C . LEU A 1 181 ? -6.924 -5.389 5.771 1.00 97.19 181 LEU A C 1
ATOM 1436 O O . LEU A 1 181 ? -7.679 -5.105 6.702 1.00 97.19 181 LEU A O 1
ATOM 1440 N N . ALA A 1 182 ? -7.331 -5.326 4.498 1.00 96.69 182 ALA A N 1
ATOM 1441 C CA . ALA A 1 182 ? -8.647 -4.828 4.124 1.00 96.69 182 ALA A CA 1
ATOM 1442 C C . ALA A 1 182 ? -9.773 -5.618 4.797 1.00 96.69 182 ALA A C 1
ATOM 1444 O O . ALA A 1 182 ? -10.718 -5.012 5.292 1.00 96.69 182 ALA A O 1
ATOM 1445 N N . ARG A 1 183 ? -9.666 -6.949 4.879 1.00 95.94 183 ARG A N 1
ATOM 1446 C CA . ARG A 1 183 ? -10.677 -7.782 5.544 1.00 95.94 183 ARG A CA 1
ATOM 1447 C C . ARG A 1 183 ? -10.903 -7.357 6.993 1.00 95.94 183 ARG A C 1
ATOM 1449 O O . ARG A 1 183 ? -12.033 -7.044 7.348 1.00 95.94 183 ARG A O 1
ATOM 1456 N N . ALA A 1 184 ? -9.840 -7.305 7.794 1.00 95.25 184 ALA A N 1
ATOM 1457 C CA . ALA A 1 184 ? -9.937 -7.042 9.227 1.00 95.25 184 ALA A CA 1
ATOM 1458 C C . ALA A 1 184 ? -10.519 -5.653 9.537 1.00 95.25 184 ALA A C 1
ATOM 1460 O O . ALA A 1 184 ? -11.349 -5.513 10.430 1.00 95.25 184 ALA A O 1
ATOM 1461 N N . TYR A 1 185 ? -10.146 -4.633 8.757 1.00 95.25 185 TYR A N 1
ATOM 1462 C CA . TYR A 1 185 ? -10.705 -3.287 8.922 1.00 95.25 185 TYR A CA 1
ATOM 1463 C C . TYR A 1 185 ? -12.108 -3.128 8.317 1.00 95.25 185 TYR A C 1
ATOM 1465 O O . TYR A 1 185 ? -12.852 -2.248 8.726 1.00 95.25 185 TYR A O 1
ATOM 1473 N N . ASN A 1 186 ? -12.519 -3.955 7.354 1.00 94.94 186 ASN A N 1
ATOM 1474 C CA . ASN A 1 186 ? -13.885 -3.891 6.823 1.00 94.94 186 ASN A CA 1
ATOM 1475 C C . ASN A 1 186 ? -14.873 -4.751 7.620 1.00 94.94 186 ASN A C 1
ATOM 1477 O O . ASN A 1 186 ? -16.074 -4.510 7.533 1.00 94.94 186 ASN A O 1
ATOM 1481 N N . GLU A 1 187 ? -14.395 -5.718 8.403 1.00 94.69 187 GLU A N 1
ATOM 1482 C CA . GLU A 1 187 ? -15.217 -6.694 9.123 1.00 94.69 187 GLU A CA 1
ATOM 1483 C C . GLU A 1 187 ? -16.424 -6.098 9.871 1.00 94.69 187 GLU A C 1
ATOM 1485 O O . GLU A 1 187 ? -17.531 -6.590 9.640 1.00 94.69 187 GLU A O 1
ATOM 1490 N N . PRO A 1 188 ? -16.300 -4.995 10.642 1.00 93.88 188 PRO A N 1
ATOM 1491 C CA . PRO A 1 188 ? -17.424 -4.453 11.406 1.00 93.88 188 PRO A CA 1
ATOM 1492 C C . PRO A 1 188 ? -18.597 -3.949 10.568 1.00 93.88 188 PRO A C 1
ATOM 1494 O O . PRO A 1 188 ? -19.678 -3.728 11.111 1.00 93.88 188 PRO A O 1
ATOM 1497 N N . PHE A 1 189 ? -18.405 -3.713 9.272 1.00 93.62 189 PHE A N 1
ATOM 1498 C CA . PHE A 1 189 ? -19.400 -3.062 8.419 1.00 93.62 189 PHE A CA 1
ATOM 1499 C C . PHE A 1 189 ? -20.210 -4.055 7.583 1.00 93.62 189 PHE A C 1
ATOM 1501 O O . PHE A 1 189 ? -21.289 -3.709 7.092 1.00 93.62 189 PHE A O 1
ATOM 1508 N N . TYR A 1 190 ? -19.738 -5.297 7.457 1.00 91.31 190 TYR A N 1
ATOM 1509 C CA . TYR A 1 190 ? -20.390 -6.329 6.654 1.00 91.31 190 TYR A CA 1
ATOM 1510 C C . TYR A 1 190 ? -21.239 -7.255 7.530 1.00 91.31 190 TYR A C 1
ATOM 1512 O O . TYR A 1 190 ? -20.841 -7.590 8.643 1.00 91.31 190 TYR A O 1
ATOM 1520 N N . PRO A 1 191 ? -22.390 -7.733 7.027 1.00 83.06 191 PRO A N 1
ATOM 1521 C CA . PRO A 1 191 ? -23.270 -8.618 7.787 1.00 83.06 191 PRO A CA 1
ATOM 1522 C C . PRO A 1 191 ? -22.622 -9.966 8.131 1.00 83.06 191 PRO A C 1
ATOM 1524 O O . PRO A 1 191 ? -23.064 -10.610 9.069 1.00 83.06 191 PRO A O 1
ATOM 1527 N N . ASN A 1 192 ? -21.575 -10.387 7.414 1.00 76.75 192 ASN A N 1
ATOM 1528 C CA . ASN A 1 192 ? -20.889 -11.668 7.626 1.00 76.75 192 ASN A CA 1
ATOM 1529 C C . ASN A 1 192 ? -19.598 -11.554 8.470 1.00 76.75 192 ASN A C 1
ATOM 1531 O O . ASN A 1 192 ? -18.861 -12.535 8.569 1.00 76.75 192 ASN A O 1
ATOM 1535 N N . GLY A 1 193 ? -19.264 -10.369 8.997 1.00 66.75 193 GLY A N 1
ATOM 1536 C CA . GLY A 1 193 ? -18.037 -10.135 9.766 1.00 66.75 193 GLY A CA 1
ATOM 1537 C C . GLY A 1 193 ? -18.253 -10.339 11.264 1.00 66.75 193 GLY A C 1
ATOM 1538 O O . GLY A 1 193 ? -18.806 -9.468 11.908 1.00 66.75 193 GLY A O 1
ATOM 1539 N N . ILE A 1 194 ? -17.798 -11.455 11.837 1.00 59.47 194 ILE A N 1
ATOM 1540 C CA . ILE A 1 194 ? -18.335 -12.101 13.055 1.00 59.47 194 ILE A CA 1
ATOM 1541 C C . ILE A 1 194 ? -19.632 -12.851 12.742 1.00 59.47 194 ILE A C 1
ATOM 1543 O O . ILE A 1 194 ? -20.491 -12.374 12.009 1.00 59.47 194 ILE A O 1
ATOM 1547 N N . ALA A 1 195 ? -19.763 -14.063 13.288 1.00 49.72 195 ALA A N 1
ATOM 1548 C CA . ALA A 1 195 ? -20.969 -14.877 13.216 1.00 49.72 195 ALA A CA 1
ATOM 1549 C C . ALA A 1 195 ? -22.163 -14.110 13.818 1.00 49.72 195 ALA A C 1
ATOM 1551 O O . ALA A 1 195 ? -22.476 -14.224 15.001 1.00 49.72 195 ALA A O 1
ATOM 1552 N N . THR A 1 196 ? -22.825 -13.304 12.993 1.00 50.84 196 THR A N 1
ATOM 1553 C CA . THR A 1 196 ? -24.005 -12.474 13.269 1.00 50.84 196 THR A CA 1
ATOM 1554 C C . THR A 1 196 ? -25.260 -13.324 13.457 1.00 50.84 196 THR A C 1
ATOM 1556 O O . THR A 1 196 ? -26.351 -12.990 13.002 1.00 50.84 196 THR A O 1
ATOM 1559 N N . THR A 1 197 ? -25.154 -14.424 14.202 1.00 58.47 197 THR A N 1
ATOM 1560 C CA . THR A 1 197 ? -26.342 -15.069 14.762 1.00 58.47 197 THR A CA 1
ATOM 1561 C C . THR A 1 197 ? -27.005 -14.190 15.824 1.00 58.47 197 THR A C 1
ATOM 1563 O O . THR A 1 197 ? -28.142 -14.461 16.198 1.00 58.47 197 THR A O 1
ATOM 1566 N N . GLU A 1 198 ? -26.334 -13.135 16.306 1.00 78.38 198 GLU A N 1
ATOM 1567 C CA . GLU A 1 198 ? -26.871 -12.205 17.299 1.00 78.38 198 GLU A CA 1
ATOM 1568 C C . GLU A 1 198 ? -27.575 -10.988 16.662 1.00 78.38 198 GLU A C 1
ATOM 1570 O O . GLU A 1 198 ? -26.914 -10.114 16.093 1.00 78.38 198 GLU A O 1
ATOM 1575 N N . PRO A 1 199 ? -28.904 -10.835 16.837 1.00 84.12 199 PRO A N 1
ATOM 1576 C CA . PRO A 1 199 ? -29.659 -9.688 16.319 1.00 84.12 199 PRO A CA 1
ATOM 1577 C C . PRO A 1 199 ? -29.196 -8.326 16.856 1.00 84.12 199 PRO A C 1
ATOM 1579 O O . PRO A 1 199 ? -29.479 -7.290 16.254 1.00 84.12 199 PRO A O 1
ATOM 1582 N N . LEU A 1 200 ? -28.524 -8.304 18.013 1.00 85.88 200 LEU A N 1
ATOM 1583 C CA . LEU A 1 200 ? -28.001 -7.077 18.610 1.00 85.88 200 LEU A CA 1
ATOM 1584 C C . LEU A 1 200 ? -26.829 -6.513 17.796 1.00 85.88 200 LEU A C 1
ATOM 1586 O O . LEU A 1 200 ? -26.792 -5.306 17.564 1.00 85.88 200 LEU A O 1
ATOM 1590 N N . ALA A 1 201 ? -25.925 -7.373 17.320 1.00 85.62 201 ALA A N 1
ATOM 1591 C CA . ALA A 1 201 ? -24.763 -6.960 16.537 1.00 85.62 201 ALA A CA 1
ATOM 1592 C C . ALA A 1 201 ? -25.181 -6.308 15.210 1.00 85.62 201 ALA A C 1
ATOM 1594 O O . ALA A 1 201 ? -24.669 -5.247 14.863 1.00 85.62 201 ALA A O 1
ATOM 1595 N N . ASP A 1 202 ? -26.181 -6.866 14.517 1.00 88.88 202 ASP A N 1
ATOM 1596 C CA . ASP A 1 202 ? -26.678 -6.275 13.268 1.00 88.88 202 ASP A CA 1
ATOM 1597 C C . ASP A 1 202 ? -27.351 -4.909 13.493 1.00 88.88 202 ASP A C 1
ATOM 1599 O O . ASP A 1 202 ? -27.141 -3.970 12.725 1.00 88.88 202 ASP A O 1
ATOM 1603 N N . ARG A 1 203 ? -28.086 -4.738 14.602 1.00 90.50 203 ARG A N 1
ATOM 1604 C CA . ARG A 1 203 ? -28.635 -3.422 14.976 1.00 90.50 203 ARG A CA 1
ATOM 1605 C C . ARG A 1 203 ? -27.537 -2.395 15.244 1.00 90.50 203 ARG A C 1
ATOM 1607 O O . ARG A 1 203 ? -27.668 -1.261 14.792 1.00 90.50 203 ARG A O 1
ATOM 1614 N N . GLN A 1 204 ? -26.479 -2.776 15.962 1.00 91.56 204 GLN A N 1
ATOM 1615 C CA . GLN A 1 204 ? -25.345 -1.890 16.246 1.00 91.56 204 GLN A CA 1
ATOM 1616 C C . GLN A 1 204 ? -24.590 -1.521 14.961 1.00 91.56 204 GLN A C 1
ATOM 1618 O O . GLN A 1 204 ? -24.328 -0.342 14.731 1.00 91.56 204 GLN A O 1
ATOM 1623 N N . ARG A 1 205 ? -24.348 -2.497 14.076 1.00 93.06 205 ARG A N 1
ATOM 1624 C CA . ARG A 1 205 ? -23.771 -2.289 12.739 1.00 93.06 205 ARG A CA 1
ATOM 1625 C C . ARG A 1 205 ? -24.574 -1.283 11.916 1.00 93.06 205 ARG A C 1
ATOM 1627 O O . ARG A 1 205 ? -24.017 -0.324 11.388 1.00 93.06 205 ARG A O 1
ATOM 1634 N N . LEU A 1 206 ? -25.888 -1.485 11.809 1.00 92.38 206 LEU A N 1
ATOM 1635 C CA . LEU A 1 206 ? -26.775 -0.580 11.073 1.00 92.38 206 LEU A CA 1
ATOM 1636 C C . LEU A 1 206 ? -26.841 0.814 11.711 1.00 92.38 206 LEU A C 1
ATOM 1638 O O . LEU A 1 206 ? -26.976 1.801 10.989 1.00 92.38 206 LEU A O 1
ATOM 1642 N N . GLY A 1 207 ? -26.739 0.900 13.042 1.00 93.56 207 GLY A N 1
ATOM 1643 C CA . GLY A 1 207 ? -26.606 2.161 13.774 1.00 93.56 207 GLY A CA 1
ATOM 1644 C C . GLY A 1 207 ? -25.343 2.923 13.373 1.00 93.56 207 GLY A C 1
ATOM 1645 O O . GLY A 1 207 ? -25.442 4.056 12.909 1.00 93.56 207 GLY A O 1
ATOM 1646 N N . LEU A 1 208 ? -24.182 2.267 13.433 1.00 92.81 208 LEU A N 1
ATOM 1647 C CA . LEU A 1 208 ? -22.891 2.830 13.026 1.00 92.81 208 LEU A CA 1
ATOM 1648 C C . LEU A 1 208 ? -22.893 3.304 11.565 1.00 92.81 208 LEU A C 1
ATOM 1650 O O . LEU A 1 208 ? -22.460 4.413 11.256 1.00 92.81 208 LEU A O 1
ATOM 1654 N N . LEU A 1 209 ? -23.407 2.483 10.649 1.00 92.38 209 LEU A N 1
ATOM 1655 C CA . LEU A 1 209 ? -23.496 2.846 9.234 1.00 92.38 209 LEU A CA 1
ATOM 1656 C C . LEU A 1 209 ? -24.413 4.052 8.989 1.00 92.38 209 LEU A C 1
ATOM 1658 O O . LEU A 1 209 ? -24.160 4.859 8.092 1.00 92.38 209 LEU A O 1
ATOM 1662 N N . ARG A 1 210 ? -25.474 4.196 9.789 1.00 92.69 210 ARG A N 1
ATOM 1663 C CA . ARG A 1 210 ? -26.355 5.362 9.733 1.00 92.69 210 ARG A CA 1
ATOM 1664 C C . ARG A 1 210 ? -25.660 6.616 10.256 1.00 92.69 210 ARG A C 1
ATOM 1666 O O . ARG A 1 210 ? -25.742 7.633 9.579 1.00 92.69 210 ARG A O 1
ATOM 1673 N N . GLU A 1 211 ? -24.935 6.526 11.372 1.00 91.50 211 GLU A N 1
ATOM 1674 C CA . GLU A 1 211 ? -24.124 7.634 11.907 1.00 91.50 211 GLU A CA 1
ATOM 1675 C C . GLU A 1 211 ? -23.122 8.143 10.861 1.00 91.50 211 GLU A C 1
ATOM 1677 O O . GLU A 1 211 ? -23.026 9.347 10.628 1.00 91.50 211 GLU A O 1
ATOM 1682 N N . LEU A 1 212 ? -22.432 7.233 10.163 1.00 88.69 212 LEU A N 1
ATOM 1683 C CA . LEU A 1 212 ? -21.500 7.589 9.087 1.00 88.69 212 LEU A CA 1
ATOM 1684 C C . LEU A 1 212 ? -22.196 8.282 7.914 1.00 88.69 212 LEU A C 1
ATOM 1686 O O . LEU A 1 212 ? -21.699 9.281 7.392 1.00 88.69 212 LEU A O 1
ATOM 1690 N N . LYS A 1 213 ? -23.361 7.777 7.501 1.00 87.88 213 LYS A N 1
ATOM 1691 C CA . LYS A 1 213 ? -24.147 8.387 6.426 1.00 87.88 213 LYS A CA 1
ATOM 1692 C C . LYS A 1 213 ? -24.662 9.775 6.804 1.00 87.88 213 LYS A C 1
ATOM 1694 O O . LYS A 1 213 ? -24.597 10.682 5.978 1.00 87.88 213 LYS A O 1
ATOM 1699 N N . GLU A 1 214 ? -25.185 9.935 8.016 1.00 88.38 214 GLU A N 1
ATOM 1700 C CA . GLU A 1 214 ? -25.684 11.210 8.536 1.00 88.38 214 GLU A CA 1
ATOM 1701 C C . GLU A 1 214 ? -24.553 12.230 8.638 1.00 88.38 214 GLU A C 1
ATOM 1703 O O . GLU A 1 214 ? -24.696 13.345 8.140 1.00 88.38 214 GLU A O 1
ATOM 1708 N N . TRP A 1 215 ? -23.397 11.825 9.172 1.00 85.06 215 TRP A N 1
ATOM 1709 C CA . TRP A 1 215 ? -22.202 12.661 9.186 1.00 85.06 215 TRP A CA 1
ATOM 1710 C C . TRP A 1 215 ? -21.814 13.110 7.781 1.00 85.06 215 TRP A C 1
ATOM 1712 O O . TRP A 1 215 ? -21.649 14.304 7.549 1.00 85.06 215 TRP A O 1
ATOM 1722 N N . ARG A 1 216 ? -21.777 12.179 6.822 1.00 78.56 216 ARG A N 1
ATOM 1723 C CA . ARG A 1 216 ? -21.449 12.475 5.423 1.00 78.56 216 ARG A CA 1
ATOM 1724 C C . ARG A 1 216 ? -22.405 13.483 4.775 1.00 78.56 216 ARG A C 1
ATOM 1726 O O . ARG A 1 216 ? -22.024 14.175 3.835 1.00 78.56 216 ARG A O 1
ATOM 1733 N N . GLN A 1 217 ? -23.655 13.538 5.231 1.00 81.06 217 GLN A N 1
ATOM 1734 C CA . GLN A 1 217 ? -24.666 14.487 4.755 1.00 81.06 217 GLN A CA 1
ATOM 1735 C C . GLN A 1 217 ? -24.658 15.806 5.534 1.00 81.06 217 GLN A C 1
ATOM 1737 O O . GLN A 1 217 ? -25.156 16.817 5.037 1.00 81.06 217 GLN A O 1
ATOM 1742 N N . SER A 1 218 ? -24.113 15.803 6.748 1.00 77.44 218 SER A N 1
ATOM 1743 C CA . SER A 1 218 ? -23.979 16.986 7.582 1.00 77.44 218 SER A CA 1
ATOM 1744 C C . SER A 1 218 ? -22.774 17.816 7.140 1.00 77.44 218 SER A C 1
ATOM 1746 O O . SER A 1 218 ? -21.736 17.283 6.765 1.00 77.44 218 SER A O 1
ATOM 1748 N N . SER A 1 219 ? -22.869 19.139 7.239 1.00 65.06 219 SER A N 1
ATOM 1749 C CA . SER A 1 219 ? -21.700 20.021 7.129 1.00 65.06 219 SER A CA 1
ATOM 1750 C C . SER A 1 219 ? -20.929 20.113 8.453 1.00 65.06 219 SER A C 1
ATOM 1752 O O . SER A 1 219 ? -20.304 21.138 8.718 1.00 65.06 219 SER A O 1
ATOM 1754 N N . ALA A 1 220 ? -21.076 19.126 9.344 1.00 60.81 220 ALA A N 1
ATOM 1755 C CA . ALA A 1 220 ? -20.479 19.176 10.667 1.00 60.81 220 ALA A CA 1
ATOM 1756 C C . ALA A 1 220 ? -18.960 19.027 10.553 1.00 60.81 220 ALA A C 1
ATOM 1758 O O . ALA A 1 220 ? -18.463 18.082 9.944 1.00 60.81 220 ALA A O 1
ATOM 1759 N N . GLU A 1 221 ? -18.234 19.945 11.188 1.00 66.12 221 GLU A N 1
ATOM 1760 C CA . GLU A 1 221 ? -16.768 19.948 11.212 1.00 66.12 221 GLU A CA 1
ATOM 1761 C C . GLU A 1 221 ? -16.188 18.742 11.975 1.00 66.12 221 GLU A C 1
ATOM 1763 O O . GLU A 1 221 ? -15.006 18.440 11.836 1.00 66.12 221 GLU A O 1
ATOM 1768 N N . SER A 1 222 ? -17.002 18.017 12.755 1.00 71.31 222 SER A N 1
ATOM 1769 C CA . SER A 1 222 ? -16.541 16.890 13.567 1.00 71.31 222 SER A CA 1
ATOM 1770 C C . SER A 1 222 ? -17.481 15.682 13.533 1.00 71.31 222 SER A C 1
ATOM 1772 O O . SER A 1 222 ? -18.656 15.769 13.892 1.00 71.31 222 SER A O 1
ATOM 1774 N N . PHE A 1 223 ? -16.936 14.519 13.157 1.00 80.19 223 PHE A N 1
ATOM 1775 C CA . PHE A 1 223 ? -17.605 13.226 13.309 1.00 80.19 223 PHE A CA 1
ATOM 1776 C C . PHE A 1 223 ? -17.496 12.725 14.752 1.00 80.19 223 PHE A C 1
ATOM 1778 O O . PHE A 1 223 ? -16.418 12.750 15.356 1.00 80.19 223 PHE A O 1
ATOM 1785 N N . HIS A 1 224 ? -18.601 12.226 15.304 1.00 84.19 224 HIS A N 1
ATOM 1786 C CA . HIS A 1 224 ? -18.627 11.602 16.623 1.00 84.19 224 HIS A CA 1
ATOM 1787 C C . HIS A 1 224 ? -19.336 10.254 16.554 1.00 84.19 224 HIS A C 1
ATOM 1789 O O . HIS A 1 224 ? -20.469 10.170 16.090 1.00 84.19 224 HIS A O 1
ATOM 1795 N N . LEU A 1 225 ? -18.661 9.217 17.052 1.00 86.75 225 LEU A N 1
ATOM 1796 C CA . LEU A 1 225 ? -19.249 7.896 17.251 1.00 86.75 225 LEU A CA 1
ATOM 1797 C C . LEU A 1 225 ? -20.119 7.915 18.507 1.00 86.75 225 LEU A C 1
ATOM 1799 O O . LEU A 1 225 ? -19.689 8.426 19.547 1.00 86.75 225 LEU A O 1
ATOM 1803 N N . SER A 1 226 ? -21.309 7.317 18.441 1.00 90.69 226 SER A N 1
ATOM 1804 C CA . SER A 1 226 ? -22.059 7.033 19.665 1.00 90.69 226 SER A CA 1
ATOM 1805 C C . SER A 1 226 ? -21.300 6.038 20.550 1.00 90.69 226 SER A C 1
ATOM 1807 O O . SER A 1 226 ? -20.479 5.252 20.067 1.00 90.69 226 SER A O 1
ATOM 1809 N N . LEU A 1 227 ? -21.597 6.031 21.855 1.00 88.56 227 LEU A N 1
ATOM 1810 C CA . LEU A 1 227 ? -21.031 5.041 22.782 1.00 88.56 227 LEU A CA 1
ATOM 1811 C C . LEU A 1 227 ? -21.316 3.610 22.301 1.00 88.56 227 LEU A C 1
ATOM 1813 O O . LEU A 1 227 ? -20.403 2.800 22.220 1.00 88.56 227 LEU A O 1
ATOM 1817 N N . SER A 1 228 ? -22.541 3.336 21.839 1.00 91.31 228 SER A N 1
ATOM 1818 C CA . SER A 1 228 ? -22.898 2.021 21.290 1.00 91.31 228 SER A CA 1
ATOM 1819 C C . SER A 1 228 ? -22.079 1.650 20.049 1.00 91.31 228 SER A C 1
ATOM 1821 O O . SER A 1 228 ? -21.699 0.490 19.902 1.00 91.31 228 SER A O 1
ATOM 1823 N N . SER A 1 229 ? -21.835 2.594 19.136 1.00 92.12 229 SER A N 1
ATOM 1824 C CA . SER A 1 229 ? -21.013 2.362 17.939 1.00 92.12 229 SER A CA 1
ATOM 1825 C C . SER A 1 229 ? -19.552 2.104 18.296 1.00 92.12 229 SER A C 1
ATOM 1827 O O . SER A 1 229 ? -18.913 1.228 17.714 1.00 92.12 229 SER A O 1
ATOM 1829 N N . ARG A 1 230 ? -19.028 2.829 19.287 1.00 89.81 230 ARG A N 1
ATOM 1830 C CA . ARG A 1 230 ? -17.687 2.612 19.831 1.00 89.81 230 ARG A CA 1
ATOM 1831 C C . ARG A 1 230 ? -17.562 1.232 20.477 1.00 89.81 230 ARG A C 1
ATOM 1833 O O . ARG A 1 230 ? -16.653 0.490 20.120 1.00 89.81 230 ARG A O 1
ATOM 1840 N N . ASP A 1 231 ? -18.470 0.879 21.382 1.00 89.25 231 ASP A N 1
ATOM 1841 C CA . ASP A 1 231 ? -18.458 -0.411 22.082 1.00 89.25 231 ASP A CA 1
ATOM 1842 C C . ASP A 1 231 ? -18.610 -1.580 21.112 1.00 89.25 231 ASP A C 1
ATOM 1844 O O . ASP A 1 231 ? -18.066 -2.658 21.333 1.00 89.25 231 ASP A O 1
ATOM 1848 N N . TYR A 1 232 ? -19.349 -1.370 20.021 1.00 92.00 232 TYR A N 1
ATOM 1849 C CA . TYR A 1 232 ? -19.437 -2.321 18.924 1.00 92.00 232 TYR A CA 1
ATOM 1850 C C . TYR A 1 232 ? -18.093 -2.482 18.202 1.00 92.00 232 TYR A C 1
ATOM 1852 O O . TYR A 1 232 ? -17.624 -3.608 18.055 1.00 92.00 232 TYR A O 1
ATOM 1860 N N . LEU A 1 233 ? -17.449 -1.380 17.798 1.00 91.81 233 LEU A N 1
ATOM 1861 C CA . LEU A 1 233 ? -16.158 -1.406 17.099 1.00 91.81 233 LEU A CA 1
ATOM 1862 C C . LEU A 1 233 ? -15.046 -2.043 17.939 1.00 91.81 233 LEU A C 1
ATOM 1864 O O . LEU A 1 233 ? -14.283 -2.842 17.412 1.00 91.81 233 LEU A O 1
ATOM 1868 N N . LEU A 1 234 ? -14.985 -1.762 19.243 1.00 89.12 234 LEU A N 1
ATOM 1869 C CA . LEU A 1 234 ? -13.960 -2.308 20.145 1.00 89.12 234 LEU A CA 1
ATOM 1870 C C . LEU A 1 234 ? -14.013 -3.840 20.302 1.00 89.12 234 LEU A C 1
ATOM 1872 O O . LEU A 1 234 ? -13.075 -4.431 20.824 1.00 89.12 234 LEU A O 1
ATOM 1876 N N . ARG A 1 235 ? -15.074 -4.508 19.830 1.00 90.56 235 ARG A N 1
ATOM 1877 C CA . ARG A 1 235 ? -15.143 -5.982 19.782 1.00 90.56 235 ARG A CA 1
ATOM 1878 C C . ARG A 1 235 ? -14.286 -6.577 18.670 1.00 90.56 235 ARG A C 1
ATOM 1880 O O . ARG A 1 235 ? -14.023 -7.778 18.684 1.00 90.56 235 ARG A O 1
ATOM 1887 N N . PHE A 1 236 ? -13.894 -5.763 17.694 1.00 92.06 236 PHE A N 1
ATOM 1888 C CA . PHE A 1 236 ? -13.115 -6.195 16.548 1.00 92.06 236 PHE A CA 1
ATOM 1889 C C . PHE A 1 236 ? -11.630 -5.941 16.816 1.00 92.06 236 PHE A C 1
ATOM 1891 O O . PHE A 1 236 ? -11.248 -4.799 17.075 1.00 92.06 236 PHE A O 1
ATOM 1898 N N . PRO A 1 237 ? -10.768 -6.963 16.686 1.00 91.25 237 PRO A N 1
ATOM 1899 C CA . PRO A 1 237 ? -9.341 -6.839 16.972 1.00 91.25 237 PRO A CA 1
ATOM 1900 C C . PRO A 1 237 ? -8.616 -5.682 16.262 1.00 91.25 237 PRO A C 1
ATOM 1902 O O . PRO A 1 237 ? -7.721 -5.083 16.843 1.00 91.25 237 PRO A O 1
ATOM 1905 N N . ALA A 1 238 ? -9.010 -5.322 15.033 1.00 91.50 238 ALA A N 1
ATOM 1906 C CA . ALA A 1 238 ? -8.396 -4.215 14.282 1.00 91.50 238 ALA A CA 1
ATOM 1907 C C . ALA A 1 238 ? -8.734 -2.813 14.834 1.00 91.50 238 ALA A C 1
ATOM 1909 O O . ALA A 1 238 ? -8.114 -1.824 14.442 1.00 91.50 238 ALA A O 1
ATOM 1910 N N . TYR A 1 239 ? -9.738 -2.729 15.708 1.00 90.69 239 TYR A N 1
ATOM 1911 C CA . TYR A 1 239 ? -10.236 -1.505 16.334 1.00 90.69 239 TYR A CA 1
ATOM 1912 C C . TYR A 1 239 ? -10.007 -1.492 17.849 1.00 90.69 239 TYR A C 1
ATOM 1914 O O . TYR A 1 239 ? -10.168 -0.444 18.474 1.00 90.69 239 TYR A O 1
ATOM 1922 N N . ASP A 1 240 ? -9.614 -2.619 18.445 1.00 87.88 240 ASP A N 1
ATOM 1923 C CA . ASP A 1 240 ? -9.245 -2.702 19.853 1.00 87.88 240 ASP A CA 1
ATOM 1924 C C . ASP A 1 240 ? -7.886 -2.031 20.087 1.00 87.88 240 ASP A C 1
ATOM 1926 O O . ASP A 1 240 ? -6.822 -2.642 19.988 1.00 87.88 240 ASP A O 1
ATOM 1930 N N . LEU A 1 241 ? -7.928 -0.737 20.411 1.00 81.94 241 LEU A N 1
ATOM 1931 C CA . LEU A 1 241 ? 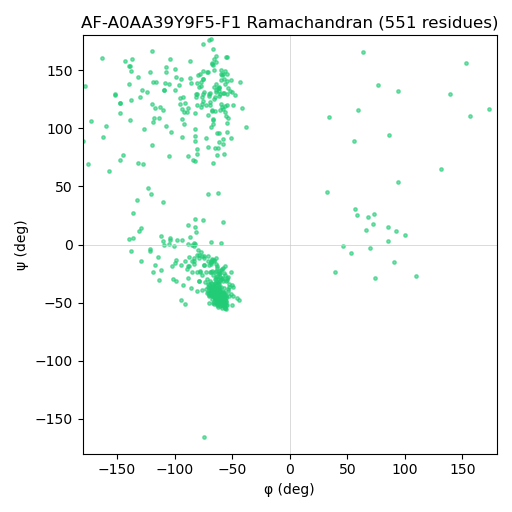-6.722 0.060 20.623 1.00 81.94 241 LEU A CA 1
ATOM 1932 C C . LEU A 1 241 ? -5.920 -0.354 21.869 1.00 81.94 241 LEU A C 1
ATOM 1934 O O . LEU A 1 241 ? -4.781 0.086 22.011 1.00 81.94 241 LEU A O 1
ATOM 1938 N N . ASN A 1 242 ? -6.504 -1.182 22.741 1.00 77.56 242 ASN A N 1
ATOM 1939 C CA . ASN A 1 242 ? -5.883 -1.706 23.960 1.00 77.56 242 ASN A CA 1
ATOM 1940 C C . ASN A 1 242 ? -5.612 -3.209 23.881 1.00 77.56 242 ASN A C 1
ATOM 1942 O O . ASN A 1 242 ? -5.245 -3.817 24.891 1.00 77.56 242 ASN A O 1
ATOM 1946 N N . GLY A 1 243 ? -5.814 -3.809 22.707 1.00 78.19 243 GLY A N 1
ATOM 1947 C CA . GLY A 1 243 ? -5.630 -5.232 22.511 1.00 78.19 243 GLY A CA 1
ATOM 1948 C C . GLY A 1 243 ? -4.223 -5.657 22.910 1.00 78.19 243 GLY A C 1
ATOM 1949 O O . GLY A 1 243 ? -3.234 -4.982 22.616 1.00 78.19 243 GLY A O 1
ATOM 1950 N N . ASP A 1 244 ? -4.122 -6.798 23.584 1.00 84.75 244 ASP A N 1
ATOM 1951 C CA . ASP A 1 244 ? -2.825 -7.398 23.862 1.00 84.75 244 ASP A CA 1
ATOM 1952 C C . ASP A 1 244 ? -2.160 -7.904 22.562 1.00 84.75 244 ASP A C 1
ATOM 1954 O O . ASP A 1 244 ? -2.720 -7.855 21.456 1.00 84.75 244 ASP A O 1
ATOM 1958 N N . HIS A 1 245 ? -0.933 -8.420 22.680 1.00 86.19 245 HIS A N 1
ATOM 1959 C CA . HIS A 1 245 ? -0.243 -9.015 21.533 1.00 86.19 245 HIS A CA 1
ATOM 1960 C C . HIS A 1 245 ? -1.036 -10.165 20.904 1.00 86.19 245 HIS A C 1
ATOM 1962 O O . HIS A 1 245 ? -0.914 -10.358 19.705 1.00 86.19 245 HIS A O 1
ATOM 1968 N N . SER A 1 246 ? -1.859 -10.897 21.663 1.00 91.44 246 SER A N 1
ATOM 1969 C CA . SER A 1 246 ? -2.676 -12.005 21.148 1.00 91.44 246 SER A CA 1
ATOM 1970 C C . SER A 1 246 ? -3.822 -11.505 20.264 1.00 91.44 246 SER A C 1
ATOM 1972 O O . SER A 1 246 ? -4.075 -12.070 19.200 1.00 91.44 246 SER A O 1
ATOM 1974 N N . THR A 1 247 ? -4.488 -10.413 20.646 1.00 90.00 247 THR A N 1
ATOM 1975 C CA . THR A 1 247 ? -5.482 -9.738 19.800 1.00 90.00 247 THR A CA 1
ATOM 1976 C C . THR A 1 247 ? -4.833 -9.185 18.534 1.00 90.00 247 THR A C 1
ATOM 1978 O O . THR A 1 247 ? -5.329 -9.434 17.435 1.00 90.00 247 THR A O 1
ATOM 1981 N N . SER A 1 248 ? -3.685 -8.516 18.671 1.00 91.19 248 SER A N 1
ATOM 1982 C CA . SER A 1 248 ? -2.924 -7.992 17.531 1.00 91.19 248 SER A CA 1
ATOM 1983 C C . SER A 1 248 ? -2.430 -9.104 16.595 1.00 91.19 248 SER A C 1
ATOM 1985 O O . SER A 1 248 ? -2.507 -8.954 15.379 1.00 91.19 248 SER A O 1
ATOM 1987 N N . GLU A 1 249 ? -1.994 -10.248 17.131 1.00 94.69 249 GLU A N 1
ATOM 1988 C CA . GLU A 1 249 ? -1.539 -11.416 16.361 1.00 94.69 249 GLU A CA 1
ATOM 1989 C C . GLU A 1 249 ? -2.623 -11.928 15.410 1.00 94.69 249 GLU A C 1
ATOM 1991 O O . GLU A 1 249 ? -2.330 -12.252 14.262 1.00 94.69 249 GLU A O 1
ATOM 1996 N N . LYS A 1 250 ? -3.887 -11.955 15.851 1.00 93.50 250 LYS A N 1
ATOM 1997 C CA . LYS A 1 250 ? -5.012 -12.426 15.024 1.00 93.50 250 LYS A CA 1
ATOM 1998 C C . LYS A 1 250 ? -5.224 -11.580 13.770 1.00 93.50 250 LYS A C 1
ATOM 2000 O O . LYS A 1 250 ? -5.714 -12.096 12.774 1.00 93.50 250 LYS A O 1
ATOM 2005 N N . VAL A 1 251 ? -4.888 -10.291 13.828 1.00 94.00 251 VAL A N 1
ATOM 2006 C CA . VAL A 1 251 ? -5.059 -9.352 12.708 1.00 94.00 251 VAL A CA 1
ATOM 2007 C C . VAL A 1 251 ? -3.788 -9.241 11.887 1.00 94.00 251 VAL A C 1
ATOM 2009 O O . VAL A 1 251 ? -3.816 -9.265 10.659 1.00 94.00 251 VAL A O 1
ATOM 2012 N N . PHE A 1 252 ? -2.666 -9.064 12.576 1.00 95.94 252 PHE A N 1
ATOM 2013 C CA . PHE A 1 252 ? -1.412 -8.637 11.983 1.00 95.94 252 PHE A CA 1
ATOM 2014 C C . PHE A 1 252 ? -0.428 -9.782 11.780 1.00 95.94 252 PHE A C 1
ATOM 2016 O O . PHE A 1 252 ? 0.485 -9.613 10.979 1.00 95.94 252 PHE A O 1
ATOM 2023 N N . GLY A 1 253 ? -0.593 -10.923 12.457 1.00 95.81 253 GLY A N 1
ATOM 2024 C CA . GLY A 1 253 ? 0.404 -11.997 12.521 1.00 95.81 253 GLY A CA 1
ATOM 2025 C C . GLY A 1 253 ? 0.838 -12.509 11.149 1.00 95.81 253 GLY A C 1
ATOM 2026 O O . GLY A 1 253 ? 2.032 -12.580 10.875 1.00 95.81 253 GLY A O 1
ATOM 2027 N N . VAL A 1 254 ? -0.115 -12.759 10.245 1.00 95.88 254 VAL A N 1
ATOM 2028 C CA . VAL A 1 254 ? 0.175 -13.235 8.880 1.00 95.88 254 VAL A CA 1
ATOM 2029 C C . VAL A 1 254 ? 1.006 -12.213 8.092 1.00 95.88 254 VAL A C 1
ATOM 2031 O O . VAL A 1 254 ? 2.035 -12.552 7.504 1.00 95.88 254 VAL A O 1
ATOM 2034 N N . LEU A 1 255 ? 0.593 -10.942 8.098 1.00 96.75 255 LEU A N 1
ATOM 2035 C CA . LEU A 1 255 ? 1.299 -9.883 7.372 1.00 96.75 255 LEU A CA 1
ATOM 2036 C C . LEU A 1 255 ? 2.666 -9.577 7.990 1.00 96.75 255 LEU A C 1
ATOM 2038 O O . LEU A 1 255 ? 3.641 -9.348 7.275 1.00 96.75 255 LEU A O 1
ATOM 2042 N N . GLU A 1 256 ? 2.722 -9.548 9.316 1.00 95.56 256 GLU A N 1
ATOM 2043 C CA . GLU A 1 256 ? 3.931 -9.324 10.092 1.00 95.56 256 GLU A CA 1
ATOM 2044 C C . GLU A 1 256 ? 4.973 -10.396 9.761 1.00 95.56 256 GLU A C 1
ATOM 2046 O O . GLU A 1 256 ? 6.068 -10.055 9.302 1.00 95.56 256 GLU A O 1
ATOM 2051 N N . GLN A 1 257 ? 4.601 -11.674 9.899 1.00 95.81 257 GLN A N 1
ATOM 2052 C CA . GLN A 1 257 ? 5.494 -12.803 9.662 1.00 95.81 257 GLN A CA 1
ATOM 2053 C C . GLN A 1 257 ? 6.042 -12.782 8.233 1.00 95.81 257 GLN A C 1
ATOM 2055 O O . GLN A 1 257 ? 7.245 -12.987 8.018 1.00 95.81 257 GLN A O 1
ATOM 2060 N N . TRP A 1 258 ? 5.182 -12.497 7.252 1.00 96.62 258 TRP A N 1
ATOM 2061 C CA . TRP A 1 258 ? 5.595 -12.335 5.863 1.00 96.62 258 TRP A CA 1
ATOM 2062 C C . TRP A 1 258 ? 6.559 -11.156 5.671 1.00 96.62 258 TRP A C 1
ATOM 2064 O O . TRP A 1 258 ? 7.578 -11.293 4.984 1.00 96.62 258 TRP A O 1
ATOM 2074 N N . LEU A 1 259 ? 6.291 -9.991 6.270 1.00 95.38 259 LEU A N 1
ATOM 2075 C CA . LEU A 1 259 ? 7.151 -8.817 6.116 1.00 95.38 259 LEU A CA 1
ATOM 2076 C C . LEU A 1 259 ? 8.539 -9.081 6.710 1.00 95.38 259 LEU A C 1
ATOM 2078 O O . LEU A 1 259 ? 9.546 -8.770 6.071 1.00 95.38 259 LEU A O 1
ATOM 2082 N N . VAL A 1 260 ? 8.602 -9.719 7.881 1.00 93.38 260 VAL A N 1
ATOM 2083 C CA . VAL A 1 260 ? 9.851 -10.139 8.531 1.00 93.38 260 VAL A CA 1
ATOM 2084 C C . VAL A 1 260 ? 10.613 -11.152 7.675 1.00 93.38 260 VAL A C 1
ATOM 2086 O O . VAL A 1 260 ? 11.785 -10.933 7.359 1.00 93.38 260 VAL A O 1
ATOM 2089 N N . THR A 1 261 ? 9.950 -12.227 7.247 1.00 93.81 261 THR A N 1
ATOM 2090 C CA . THR A 1 261 ? 10.586 -13.328 6.503 1.00 93.81 261 THR A CA 1
ATOM 2091 C C . THR A 1 261 ? 11.058 -12.873 5.124 1.00 93.81 261 THR A C 1
ATOM 2093 O O . THR A 1 261 ? 12.180 -13.176 4.712 1.00 93.81 261 THR A O 1
ATOM 2096 N N . SER A 1 262 ? 10.241 -12.086 4.418 1.00 93.94 262 SER A N 1
ATOM 2097 C CA . SER A 1 262 ? 10.595 -11.565 3.095 1.00 93.94 262 SER A CA 1
ATOM 2098 C C . SER A 1 262 ? 11.735 -10.544 3.163 1.00 93.94 262 SER A C 1
ATOM 2100 O O . SER A 1 262 ? 12.633 -10.586 2.318 1.00 93.94 262 SER A O 1
ATOM 2102 N N . SER A 1 263 ? 11.768 -9.689 4.192 1.00 91.75 263 SER A N 1
ATOM 2103 C CA . SER A 1 263 ? 12.875 -8.746 4.413 1.00 91.75 263 SER A CA 1
ATOM 2104 C C . SER A 1 263 ? 14.175 -9.472 4.752 1.00 91.75 263 SER A C 1
ATOM 2106 O O . SER A 1 263 ? 15.233 -9.132 4.220 1.00 91.75 263 SER A O 1
ATOM 2108 N N . ALA A 1 264 ? 14.107 -10.516 5.581 1.00 89.44 264 ALA A N 1
ATOM 2109 C CA . ALA A 1 264 ? 15.272 -11.321 5.920 1.00 89.44 264 ALA A CA 1
ATOM 2110 C C . ALA A 1 264 ? 15.840 -12.053 4.690 1.00 89.44 264 ALA A C 1
ATOM 2112 O O . ALA A 1 264 ? 17.045 -12.006 4.428 1.00 89.44 264 ALA A O 1
ATOM 2113 N N . ALA A 1 265 ? 14.969 -12.649 3.869 1.00 90.56 265 ALA A N 1
ATOM 2114 C CA . ALA A 1 265 ? 15.363 -13.285 2.614 1.00 90.56 265 ALA A CA 1
ATOM 2115 C C . ALA A 1 265 ? 15.998 -12.285 1.628 1.00 90.56 265 ALA A C 1
ATOM 2117 O O . ALA A 1 265 ? 16.991 -12.601 0.965 1.00 90.56 265 ALA A O 1
ATOM 2118 N N . GLN A 1 266 ? 15.466 -11.059 1.556 1.00 88.88 266 GLN A N 1
ATOM 2119 C CA . GLN A 1 266 ? 16.036 -9.986 0.743 1.00 88.88 266 GLN A CA 1
ATOM 2120 C C . GLN A 1 266 ? 17.430 -9.575 1.237 1.00 88.88 266 GLN A C 1
ATOM 2122 O O . GLN A 1 266 ? 18.340 -9.414 0.420 1.00 88.88 266 GLN A O 1
ATOM 2127 N N . ALA A 1 267 ? 17.623 -9.459 2.554 1.00 86.19 267 ALA A N 1
ATOM 2128 C CA . ALA A 1 267 ? 18.924 -9.164 3.150 1.00 86.19 267 ALA A CA 1
ATOM 2129 C C . ALA A 1 267 ? 19.969 -10.230 2.781 1.00 86.19 267 ALA A C 1
ATOM 2131 O O . ALA A 1 267 ? 21.076 -9.891 2.359 1.00 86.19 267 ALA A O 1
ATOM 2132 N N . GLY A 1 268 ? 19.597 -11.513 2.864 1.00 84.44 268 GLY A N 1
ATOM 2133 C CA . GLY A 1 268 ? 20.467 -12.628 2.485 1.00 84.44 268 GLY A CA 1
ATOM 2134 C C . GLY A 1 268 ? 20.884 -12.590 1.011 1.00 84.44 268 GLY A C 1
ATOM 2135 O O . GLY A 1 268 ? 22.053 -12.804 0.692 1.00 84.44 268 GLY A O 1
ATOM 2136 N N . ALA A 1 269 ? 19.964 -12.236 0.108 1.00 84.06 269 ALA A N 1
ATOM 2137 C CA . ALA A 1 269 ? 20.267 -12.112 -1.319 1.00 84.06 269 ALA A CA 1
ATOM 2138 C C . ALA A 1 269 ? 21.264 -10.976 -1.620 1.00 84.06 269 ALA A C 1
ATOM 2140 O O . ALA A 1 269 ? 22.131 -11.138 -2.482 1.00 84.06 269 ALA A O 1
ATOM 2141 N N . LEU A 1 270 ? 21.178 -9.854 -0.891 1.00 75.88 270 LEU A N 1
ATOM 2142 C CA . LEU A 1 270 ? 22.060 -8.689 -1.057 1.00 75.88 270 LEU A CA 1
ATOM 2143 C C . LEU A 1 270 ? 23.510 -8.942 -0.623 1.00 75.88 270 LEU A C 1
ATOM 2145 O O . LEU A 1 270 ? 24.411 -8.254 -1.100 1.00 75.88 270 LEU A O 1
ATOM 2149 N N . LEU A 1 271 ? 23.750 -9.913 0.260 1.00 67.50 271 LEU A N 1
ATOM 2150 C CA . LEU A 1 271 ? 25.099 -10.283 0.692 1.00 67.50 271 LEU A CA 1
ATOM 2151 C C . LEU A 1 271 ? 25.858 -11.162 -0.291 1.00 67.50 271 LEU A C 1
ATOM 2153 O O . LEU A 1 271 ? 27.064 -11.356 -0.119 1.00 67.50 271 LEU A O 1
ATOM 2157 N N . THR A 1 272 ? 25.181 -11.704 -1.303 1.00 53.78 272 THR A N 1
ATOM 2158 C CA . THR A 1 272 ? 25.874 -12.390 -2.390 1.00 53.78 272 THR A CA 1
ATOM 2159 C C . THR A 1 272 ? 26.840 -11.371 -2.988 1.00 53.78 272 THR A C 1
ATOM 2161 O O . THR A 1 272 ? 26.363 -10.335 -3.453 1.00 53.78 272 THR A O 1
ATOM 2164 N N . PRO A 1 273 ? 28.170 -11.582 -2.925 1.00 44.91 273 PRO A N 1
ATOM 2165 C CA . PRO A 1 273 ? 29.138 -10.561 -3.284 1.00 44.91 273 PRO A CA 1
ATOM 2166 C C . PRO A 1 273 ? 28.965 -10.223 -4.759 1.00 44.91 273 PRO A C 1
ATOM 2168 O O . PRO A 1 273 ? 29.494 -10.892 -5.645 1.00 44.91 273 PRO A O 1
ATOM 2171 N N . VAL A 1 274 ? 28.205 -9.166 -5.026 1.00 46.41 274 VAL A N 1
ATOM 2172 C CA . VAL A 1 274 ? 28.241 -8.489 -6.306 1.00 46.41 274 VAL A CA 1
ATOM 2173 C C . VAL A 1 274 ? 29.680 -8.015 -6.412 1.00 46.41 274 VAL A C 1
ATOM 2175 O O . VAL A 1 274 ? 30.145 -7.252 -5.563 1.00 46.41 274 VAL A O 1
ATOM 2178 N N . GLN A 1 275 ? 30.414 -8.541 -7.394 1.00 38.09 275 GLN A N 1
ATOM 2179 C CA . GLN A 1 275 ? 31.745 -8.066 -7.750 1.00 38.09 275 GLN A CA 1
ATOM 2180 C C . GLN A 1 275 ? 31.612 -6.616 -8.224 1.00 38.09 275 GLN A C 1
ATOM 2182 O O . GLN A 1 275 ? 31.614 -6.319 -9.415 1.00 38.09 275 GLN A O 1
ATOM 2187 N N . PHE A 1 276 ? 31.449 -5.690 -7.285 1.00 41.88 276 PHE A N 1
ATOM 2188 C CA . PHE A 1 276 ? 31.608 -4.284 -7.552 1.00 41.88 276 PHE A CA 1
ATOM 2189 C C . PHE A 1 276 ? 33.093 -4.099 -7.825 1.00 41.88 276 PHE A C 1
ATOM 2191 O O . PHE A 1 276 ? 33.920 -4.102 -6.912 1.00 41.88 276 PHE A O 1
ATOM 2198 N N . SER A 1 277 ? 33.424 -4.004 -9.115 1.00 40.69 277 SER A N 1
ATOM 2199 C CA . SER A 1 277 ? 34.671 -3.405 -9.574 1.00 40.69 277 SER A CA 1
ATOM 2200 C C . SER A 1 277 ? 34.889 -2.164 -8.723 1.00 40.69 277 SER A C 1
ATOM 2202 O O . SER A 1 277 ? 34.022 -1.292 -8.713 1.00 40.69 277 SER A O 1
ATOM 2204 N N . GLN A 1 278 ? 35.976 -2.141 -7.947 1.00 38.53 278 GLN A N 1
ATOM 2205 C CA . GLN A 1 278 ? 36.295 -1.048 -7.037 1.00 38.53 278 GLN A CA 1
ATOM 2206 C C . GLN A 1 278 ? 36.292 0.252 -7.838 1.00 38.53 278 GLN A C 1
ATOM 2208 O O . GLN A 1 278 ? 37.262 0.574 -8.523 1.00 38.53 278 GLN A O 1
ATOM 2213 N N . ALA A 1 279 ? 35.175 0.977 -7.800 1.00 41.31 279 ALA A N 1
ATOM 2214 C CA . ALA A 1 279 ? 35.119 2.298 -8.376 1.00 41.31 279 ALA A CA 1
ATOM 2215 C C . ALA A 1 279 ? 36.151 3.142 -7.614 1.00 41.31 279 ALA A C 1
ATOM 2217 O O . ALA A 1 279 ? 36.249 3.025 -6.383 1.00 41.31 279 ALA A O 1
ATOM 2218 N N . PRO A 1 280 ? 36.972 3.939 -8.316 1.00 40.59 280 PRO A N 1
ATOM 2219 C CA . PRO A 1 280 ? 37.952 4.790 -7.667 1.00 40.59 280 PRO A CA 1
ATOM 2220 C C . PRO A 1 280 ? 37.232 5.659 -6.640 1.00 40.59 280 PRO A C 1
ATOM 2222 O O . PRO A 1 280 ? 36.206 6.268 -6.946 1.00 40.59 280 PRO A O 1
ATOM 2225 N N . ARG A 1 281 ? 37.749 5.671 -5.405 1.00 39.22 281 ARG A N 1
ATOM 2226 C CA . ARG A 1 281 ? 37.196 6.480 -4.316 1.00 39.22 281 ARG A CA 1
ATOM 2227 C C . ARG A 1 281 ? 37.020 7.910 -4.837 1.00 39.22 281 ARG A C 1
ATOM 2229 O O . ARG A 1 281 ? 38.027 8.494 -5.247 1.00 39.22 281 ARG A O 1
ATOM 2236 N N . PRO A 1 282 ? 35.800 8.474 -4.850 1.00 39.62 282 PRO A N 1
ATOM 2237 C CA . PRO A 1 282 ? 35.645 9.872 -5.200 1.00 39.62 282 PRO A CA 1
ATOM 2238 C C . PRO A 1 282 ? 36.510 10.685 -4.234 1.00 39.62 282 PRO A C 1
ATOM 2240 O O . PRO A 1 282 ? 36.500 10.452 -3.021 1.00 39.62 282 PRO A O 1
ATOM 2243 N N . GLY A 1 283 ? 37.323 11.586 -4.790 1.00 40.34 283 GLY A N 1
ATOM 2244 C CA . GLY A 1 283 ? 38.087 12.544 -4.000 1.00 40.34 283 GLY A CA 1
ATOM 2245 C C . GLY A 1 283 ? 37.160 13.337 -3.068 1.00 40.34 283 GLY A C 1
ATOM 2246 O O . GLY A 1 283 ? 35.945 13.350 -3.276 1.00 40.34 283 GLY A O 1
ATOM 2247 N N . PRO A 1 284 ? 37.703 13.980 -2.022 1.00 35.38 284 PRO A N 1
ATOM 2248 C CA . PRO A 1 284 ? 36.903 14.691 -1.031 1.00 35.38 284 PRO A CA 1
ATOM 2249 C C . PRO A 1 284 ? 35.968 15.702 -1.713 1.00 35.38 284 PRO A C 1
ATOM 2251 O O . PRO A 1 284 ? 36.416 16.709 -2.255 1.00 35.38 284 PRO A O 1
ATOM 2254 N N . MET A 1 285 ? 34.664 15.410 -1.704 1.00 34.94 285 MET A N 1
ATOM 2255 C CA . MET A 1 285 ? 33.632 16.320 -2.199 1.00 34.94 285 MET A CA 1
ATOM 2256 C C . MET A 1 285 ? 33.613 17.578 -1.318 1.00 34.94 285 MET A C 1
ATOM 2258 O O . MET A 1 285 ? 33.595 17.453 -0.088 1.00 34.94 285 MET A O 1
ATOM 2262 N N . PRO A 1 286 ? 33.582 18.788 -1.900 1.00 32.03 286 PRO A N 1
ATOM 2263 C CA . PRO A 1 286 ? 33.512 20.030 -1.151 1.00 32.03 286 PRO A CA 1
ATOM 2264 C C . PRO A 1 286 ? 32.054 20.296 -0.761 1.00 32.03 286 PRO A C 1
ATOM 2266 O O . PRO A 1 286 ? 31.399 21.172 -1.315 1.00 32.03 286 PRO A O 1
ATOM 2269 N N . PHE A 1 287 ? 31.518 19.526 0.184 1.00 34.50 287 PHE A N 1
ATOM 2270 C CA . PHE A 1 287 ? 30.325 19.947 0.916 1.00 34.50 287 PHE A CA 1
ATOM 2271 C C . PHE A 1 287 ? 30.753 20.626 2.221 1.00 34.50 287 PHE A C 1
ATOM 2273 O O . PHE A 1 287 ? 31.719 20.183 2.853 1.00 34.50 287 PHE A O 1
ATOM 2280 N N . PRO A 1 288 ? 30.065 21.695 2.658 1.00 32.66 288 PRO A N 1
ATOM 2281 C CA . PRO A 1 288 ? 30.366 22.331 3.928 1.00 32.66 288 PRO A CA 1
ATOM 2282 C C . PRO A 1 288 ? 30.023 21.355 5.060 1.00 32.66 288 PRO A C 1
ATOM 2284 O O . PRO A 1 288 ? 28.860 21.085 5.354 1.00 32.66 288 PRO A O 1
ATOM 2287 N N . ARG A 1 289 ? 31.064 20.811 5.697 1.00 32.59 289 ARG A N 1
ATOM 2288 C CA . ARG A 1 289 ? 30.984 20.096 6.975 1.00 32.59 289 ARG A CA 1
ATOM 2289 C C . ARG A 1 289 ? 30.540 21.065 8.071 1.00 32.59 289 ARG A C 1
ATOM 2291 O O . ARG A 1 289 ? 31.379 21.589 8.792 1.00 32.59 289 ARG A O 1
ATOM 2298 N N . GLN A 1 290 ? 29.242 21.302 8.201 1.00 33.31 290 GLN A N 1
ATOM 2299 C CA . GLN A 1 290 ? 28.657 21.898 9.402 1.00 33.31 290 GLN A CA 1
AT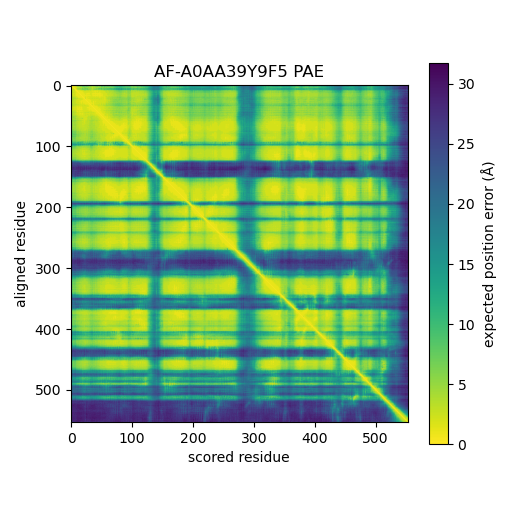OM 2300 C C . GLN A 1 290 ? 27.249 21.353 9.630 1.00 33.31 290 GLN A C 1
ATOM 2302 O O . GLN A 1 290 ? 26.277 22.071 9.462 1.00 33.31 290 GLN A O 1
ATOM 2307 N N . TYR A 1 291 ? 27.143 20.094 10.053 1.00 27.12 291 TYR A N 1
ATOM 2308 C CA . TYR A 1 291 ? 25.998 19.651 10.845 1.00 27.12 291 TYR A CA 1
ATOM 2309 C C . TYR A 1 291 ? 26.501 18.716 11.957 1.00 27.12 291 TYR A C 1
ATOM 2311 O O . TYR A 1 291 ? 26.968 17.615 11.698 1.00 27.12 291 TYR A O 1
ATOM 2319 N N . PHE A 1 292 ? 26.471 19.268 13.175 1.00 28.89 292 PHE A N 1
ATOM 2320 C CA . PHE A 1 292 ? 26.575 18.662 14.509 1.00 28.89 292 PHE A CA 1
ATOM 2321 C C . PHE A 1 292 ? 27.796 17.791 14.857 1.00 28.89 292 PHE A C 1
ATOM 2323 O O . PHE A 1 292 ? 27.755 16.570 14.835 1.00 28.89 292 PHE A O 1
ATOM 2330 N N . ALA A 1 293 ? 28.838 18.450 15.373 1.00 28.42 293 ALA A N 1
ATOM 2331 C CA . ALA A 1 293 ? 29.769 17.863 16.337 1.00 28.42 293 ALA A CA 1
ATOM 2332 C C . ALA A 1 293 ? 29.883 18.789 17.558 1.00 28.42 293 ALA A C 1
ATOM 2334 O O . ALA A 1 293 ? 30.900 19.435 17.775 1.00 28.42 293 ALA A O 1
ATOM 2335 N N . HIS A 1 294 ? 28.805 18.87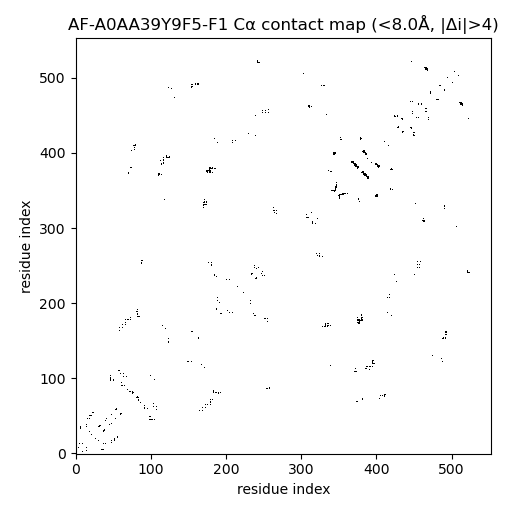9 18.336 1.00 29.06 294 HIS A N 1
ATOM 2336 C CA . HIS A 1 294 ? 28.853 19.314 19.732 1.00 29.06 294 HIS A CA 1
ATOM 2337 C C . HIS A 1 294 ? 27.799 18.526 20.508 1.00 29.06 294 HIS A C 1
ATOM 2339 O O . HIS A 1 294 ? 26.721 19.026 20.810 1.00 29.06 294 HIS A O 1
ATOM 2345 N N . HIS A 1 295 ? 28.116 17.270 20.811 1.00 32.38 295 HIS A N 1
ATOM 2346 C CA . HIS A 1 295 ? 27.524 16.612 21.966 1.00 32.38 295 HIS A CA 1
ATOM 2347 C C . HIS A 1 295 ? 28.440 16.939 23.156 1.00 32.38 295 HIS A C 1
ATOM 2349 O O . HIS A 1 295 ? 29.630 16.611 23.091 1.00 32.38 295 HIS A O 1
ATOM 2355 N N . PRO A 1 296 ? 27.969 17.639 24.205 1.00 38.38 296 PRO A N 1
ATOM 2356 C CA . PRO A 1 296 ? 28.765 17.809 25.406 1.00 38.38 296 PRO A CA 1
ATOM 2357 C C . PRO A 1 296 ? 28.948 16.441 26.066 1.00 38.38 296 PRO A C 1
ATOM 2359 O O . PRO A 1 296 ? 28.014 15.642 26.155 1.00 38.38 296 PRO A O 1
ATOM 2362 N N . GLN A 1 297 ? 30.186 16.196 26.479 1.00 41.28 297 GLN A N 1
ATOM 2363 C CA . GLN A 1 297 ? 30.655 15.023 27.201 1.00 41.28 297 GLN A CA 1
ATOM 2364 C C . GLN A 1 297 ? 29.770 14.738 28.421 1.00 41.28 297 GLN A C 1
ATOM 2366 O O . GLN A 1 297 ? 29.512 15.635 29.222 1.00 41.28 297 GLN A O 1
ATOM 2371 N N . GLY A 1 298 ? 29.342 13.482 28.568 1.00 41.28 298 GLY A N 1
ATOM 2372 C CA . GLY A 1 298 ? 28.679 12.994 29.777 1.00 41.28 298 GLY A CA 1
ATOM 2373 C C . GLY A 1 298 ? 27.395 12.215 29.514 1.00 41.28 298 GLY A C 1
ATOM 2374 O O . GLY A 1 298 ? 26.326 12.677 29.904 1.00 41.28 298 GLY A O 1
ATOM 2375 N N . ARG A 1 299 ? 27.495 11.051 28.854 1.00 40.31 299 ARG A N 1
ATOM 2376 C CA . ARG A 1 299 ? 26.576 9.901 29.005 1.00 40.31 299 ARG A CA 1
ATOM 2377 C C . ARG A 1 299 ? 27.077 8.706 28.171 1.00 40.31 299 ARG A C 1
ATOM 2379 O O . ARG A 1 299 ? 26.467 8.333 27.179 1.00 40.31 299 ARG A O 1
ATOM 2386 N N . ASP A 1 300 ? 28.190 8.107 28.592 1.00 37.75 300 ASP A N 1
ATOM 2387 C CA . ASP A 1 300 ? 28.749 6.888 27.973 1.00 37.75 300 ASP A CA 1
ATOM 2388 C C . ASP A 1 300 ? 28.163 5.576 28.548 1.00 37.75 300 ASP A C 1
ATOM 2390 O O . ASP A 1 300 ? 28.608 4.493 28.187 1.00 37.75 300 ASP A O 1
ATOM 2394 N N . GLU A 1 301 ? 27.146 5.623 29.419 1.00 35.00 301 GLU A N 1
ATOM 2395 C CA . GLU A 1 301 ? 26.742 4.441 30.210 1.00 35.00 301 GLU A CA 1
ATOM 2396 C C . GLU A 1 301 ? 25.463 3.697 29.778 1.00 35.00 301 GLU A C 1
ATOM 2398 O O . GLU A 1 301 ? 25.103 2.725 30.432 1.00 35.00 301 GLU A O 1
ATOM 2403 N N . TRP A 1 302 ? 24.782 4.051 28.679 1.00 35.59 302 TRP A N 1
ATOM 2404 C CA . TRP A 1 302 ? 23.501 3.386 28.335 1.00 35.59 302 TRP A CA 1
ATOM 2405 C C . TRP A 1 302 ? 23.360 2.854 26.908 1.00 35.59 302 TRP A C 1
ATOM 2407 O O . TRP A 1 302 ? 22.267 2.453 26.508 1.00 35.59 302 TRP A O 1
ATOM 2417 N N . VAL A 1 303 ? 24.450 2.751 26.144 1.00 39.97 303 VAL A N 1
ATOM 2418 C CA . VAL A 1 303 ? 24.413 2.026 24.864 1.00 39.97 303 VAL A CA 1
ATOM 2419 C C . VAL A 1 303 ? 24.614 0.535 25.139 1.00 39.97 303 VAL A C 1
ATOM 2421 O O . VAL A 1 303 ? 25.675 -0.025 24.874 1.00 39.97 303 VAL A O 1
ATOM 2424 N N . ILE A 1 304 ? 23.599 -0.132 25.698 1.00 42.97 304 ILE A N 1
ATOM 2425 C CA . ILE A 1 304 ? 23.563 -1.598 25.603 1.00 42.97 304 ILE A CA 1
ATOM 2426 C C . ILE A 1 304 ? 23.482 -1.904 24.101 1.00 42.97 304 ILE A C 1
ATOM 2428 O O . ILE A 1 304 ? 22.610 -1.344 23.428 1.00 42.97 304 ILE A O 1
ATOM 2432 N N . PRO A 1 305 ? 24.358 -2.755 23.543 1.00 55.12 305 PRO A N 1
ATOM 2433 C CA . PRO A 1 305 ? 24.275 -3.126 22.141 1.00 55.12 305 PRO A CA 1
ATOM 2434 C C . PRO A 1 305 ? 22.874 -3.671 21.856 1.00 55.12 305 PRO A C 1
ATOM 2436 O O . PRO A 1 305 ? 22.470 -4.666 22.455 1.00 55.12 305 PRO A O 1
ATOM 2439 N N . TRP A 1 306 ? 22.130 -3.038 20.945 1.00 55.03 306 TRP A N 1
ATOM 2440 C CA . TRP A 1 306 ? 20.768 -3.445 20.561 1.00 55.03 306 TRP A CA 1
ATOM 2441 C C . TRP A 1 306 ? 20.673 -4.940 20.190 1.00 55.03 306 TRP A C 1
ATOM 2443 O O . TRP A 1 306 ? 19.631 -5.567 20.340 1.00 55.03 306 TRP A O 1
ATOM 2453 N N . GLN A 1 307 ? 21.797 -5.538 19.787 1.00 53.28 307 GLN A N 1
ATOM 2454 C CA . GLN A 1 307 ? 21.981 -6.964 19.513 1.00 53.28 307 GLN A CA 1
ATOM 2455 C C . GLN A 1 307 ? 21.664 -7.875 20.712 1.00 53.28 307 GLN A C 1
ATOM 2457 O O . GLN A 1 307 ? 21.185 -8.985 20.513 1.00 53.28 307 GLN A O 1
ATOM 2462 N N . GLN A 1 308 ? 21.885 -7.422 21.951 1.00 52.97 308 GLN A N 1
ATOM 2463 C CA . GLN A 1 308 ? 21.536 -8.181 23.162 1.00 52.97 308 GLN A CA 1
ATOM 2464 C C . GLN A 1 308 ? 20.032 -8.138 23.488 1.00 52.97 308 GLN A C 1
ATOM 2466 O O . GLN A 1 308 ? 19.594 -8.813 24.414 1.00 52.97 308 GLN A O 1
ATOM 2471 N N . ARG A 1 309 ? 19.241 -7.345 22.749 1.00 56.34 309 ARG A N 1
ATOM 2472 C CA . ARG A 1 309 ? 17.833 -7.030 23.055 1.00 56.34 309 ARG A CA 1
ATOM 2473 C C . ARG A 1 309 ? 16.830 -7.663 22.083 1.00 56.34 309 ARG A C 1
ATOM 2475 O O . ARG A 1 309 ? 15.632 -7.425 22.195 1.00 56.34 309 ARG A O 1
ATOM 2482 N N . LEU A 1 310 ? 17.307 -8.454 21.125 1.00 57.09 310 LEU A N 1
ATOM 2483 C CA . LEU A 1 310 ? 16.471 -9.079 20.102 1.00 57.09 310 LEU A CA 1
ATOM 2484 C C . LEU A 1 310 ? 15.599 -10.195 20.689 1.00 57.09 310 LEU A C 1
ATOM 2486 O O . LEU A 1 310 ? 15.989 -10.879 21.637 1.00 57.09 310 LEU A O 1
ATOM 2490 N N . SER A 1 311 ? 14.412 -10.393 20.108 1.00 63.25 311 SER A N 1
ATOM 2491 C CA . SER A 1 311 ? 13.600 -11.588 20.371 1.00 63.25 311 SER A CA 1
ATOM 2492 C C . SER A 1 311 ? 14.397 -12.870 20.083 1.00 63.25 311 SER A C 1
ATOM 2494 O O . SER A 1 311 ? 15.384 -12.853 19.347 1.00 63.25 311 SER A O 1
ATOM 2496 N N . THR A 1 312 ? 13.957 -14.010 20.624 1.00 60.09 312 THR A N 1
ATOM 2497 C CA . THR A 1 312 ? 14.612 -15.315 20.401 1.00 60.09 312 THR A CA 1
ATOM 2498 C C . THR A 1 312 ? 14.764 -15.668 18.919 1.00 60.09 312 THR A C 1
ATOM 2500 O O . THR A 1 312 ? 15.724 -16.350 18.567 1.00 60.09 312 THR A O 1
ATOM 2503 N N . GLN A 1 313 ? 13.864 -15.180 18.059 1.00 65.19 313 GLN A N 1
ATOM 2504 C CA . GLN A 1 313 ? 13.917 -15.382 16.612 1.00 65.19 313 GLN A CA 1
ATOM 2505 C C . GLN A 1 313 ? 15.079 -14.610 15.969 1.00 65.19 313 GLN A C 1
ATOM 2507 O O . GLN A 1 313 ? 15.893 -15.202 15.269 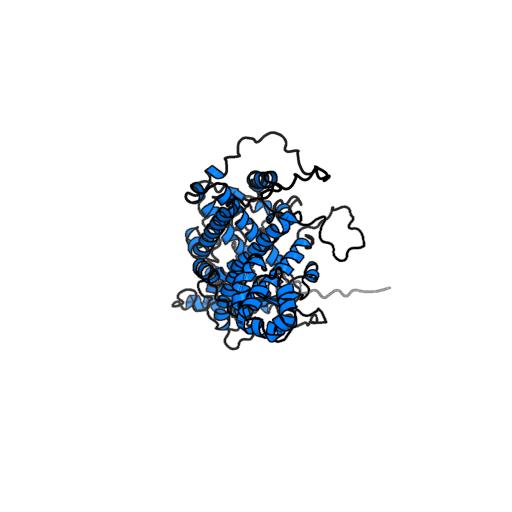1.00 65.19 313 GLN A O 1
ATOM 2512 N N . PHE A 1 314 ? 15.219 -13.313 16.254 1.00 67.12 314 PHE A N 1
ATOM 2513 C CA . PHE A 1 314 ? 16.297 -12.494 15.684 1.00 67.12 314 PHE A CA 1
ATOM 2514 C C . PHE A 1 314 ? 17.627 -12.597 16.432 1.00 67.12 314 PHE A C 1
ATOM 2516 O O . PHE A 1 314 ? 18.655 -12.196 15.894 1.00 67.12 314 PHE A O 1
ATOM 2523 N N . ALA A 1 315 ? 17.639 -13.157 17.642 1.00 71.62 315 ALA A N 1
ATOM 2524 C CA . ALA A 1 315 ? 18.868 -13.434 18.382 1.00 71.62 315 ALA A CA 1
ATOM 2525 C C . ALA A 1 315 ? 19.789 -14.429 17.650 1.00 71.62 315 ALA A C 1
ATOM 2527 O O . ALA A 1 315 ? 20.996 -14.429 17.881 1.00 71.62 315 ALA A O 1
ATOM 2528 N N . GLN A 1 316 ? 19.225 -15.273 16.777 1.00 79.50 316 GLN A N 1
ATOM 2529 C CA . GLN A 1 316 ? 19.975 -16.236 15.964 1.00 79.50 316 GLN A CA 1
ATOM 2530 C C . GLN A 1 316 ? 20.326 -15.698 14.570 1.00 79.50 316 GLN A C 1
ATOM 2532 O O . GLN A 1 316 ? 21.219 -16.236 13.916 1.00 79.50 316 GLN A O 1
ATOM 2537 N N . GLU A 1 317 ? 19.650 -14.639 14.122 1.00 81.12 317 GLU A N 1
ATOM 2538 C CA . GLU A 1 317 ? 19.884 -14.042 12.813 1.00 81.12 317 GLU A CA 1
ATOM 2539 C C . GLU A 1 317 ? 21.149 -13.167 12.818 1.00 81.12 317 GLU A C 1
ATOM 2541 O O . GLU A 1 317 ? 21.469 -12.507 13.814 1.00 81.12 317 GLU A O 1
ATOM 2546 N N . PRO A 1 318 ? 21.891 -13.101 11.701 1.00 83.19 318 PRO A N 1
ATOM 2547 C CA . PRO A 1 318 ? 23.037 -12.214 11.607 1.00 83.19 318 PRO A CA 1
ATOM 2548 C C . PRO A 1 318 ? 22.637 -10.735 11.804 1.00 83.19 318 PRO A C 1
ATOM 2550 O O . PRO A 1 318 ? 21.647 -10.288 11.223 1.00 83.19 318 PRO A O 1
ATOM 2553 N N . PRO A 1 319 ? 23.442 -9.903 12.501 1.00 78.69 319 PRO A N 1
ATOM 2554 C CA . PRO A 1 319 ? 23.070 -8.517 12.814 1.00 78.69 319 PRO A CA 1
ATOM 2555 C C . PRO A 1 319 ? 22.687 -7.645 11.609 1.00 78.69 319 PRO A C 1
ATOM 2557 O O . PRO A 1 319 ? 21.869 -6.736 11.727 1.00 78.69 319 PRO A O 1
ATOM 2560 N N . HIS A 1 320 ? 23.266 -7.895 10.434 1.00 78.75 320 HIS A N 1
ATOM 2561 C CA . HIS A 1 320 ? 22.923 -7.141 9.228 1.00 78.75 320 HIS A CA 1
ATOM 2562 C C . HIS A 1 320 ? 21.525 -7.493 8.691 1.00 78.75 320 HIS A C 1
ATOM 2564 O O . HIS A 1 320 ? 20.885 -6.617 8.117 1.00 78.75 320 HIS A O 1
ATOM 2570 N N . VAL A 1 321 ? 21.035 -8.727 8.892 1.00 84.06 321 VAL A N 1
ATOM 2571 C CA . VAL A 1 321 ? 19.674 -9.143 8.512 1.00 84.06 321 VAL A CA 1
ATOM 2572 C C . VAL A 1 321 ? 18.676 -8.383 9.370 1.00 84.06 321 VAL A C 1
ATOM 2574 O O . VAL A 1 321 ? 17.794 -7.712 8.849 1.00 84.06 321 VAL A O 1
ATOM 2577 N N . THR A 1 322 ? 18.882 -8.392 10.685 1.00 82.38 322 THR A N 1
ATOM 2578 C CA . THR A 1 322 ? 18.038 -7.676 11.643 1.00 82.38 322 THR A CA 1
ATOM 2579 C C . THR A 1 322 ? 17.994 -6.173 11.359 1.00 82.38 322 THR A C 1
ATOM 2581 O O . THR A 1 322 ? 16.919 -5.576 11.312 1.00 82.38 322 THR A O 1
ATOM 2584 N N . ALA A 1 323 ? 19.155 -5.559 11.098 1.00 79.31 323 ALA A N 1
ATOM 2585 C CA . ALA A 1 323 ? 19.239 -4.148 10.730 1.00 79.31 323 ALA A CA 1
ATOM 2586 C C . ALA A 1 323 ? 18.537 -3.846 9.394 1.00 79.31 323 ALA A C 1
ATOM 2588 O O . ALA A 1 323 ? 17.885 -2.810 9.262 1.00 79.31 323 ALA A O 1
ATOM 2589 N N . HIS A 1 324 ? 18.646 -4.742 8.408 1.00 83.62 324 HIS A N 1
ATOM 2590 C CA . HIS A 1 324 ? 17.940 -4.611 7.137 1.00 83.62 324 HIS A CA 1
ATOM 2591 C C . HIS A 1 324 ? 16.421 -4.688 7.325 1.00 83.62 324 HIS A C 1
ATOM 2593 O O . HIS A 1 324 ? 15.701 -3.856 6.783 1.00 83.62 324 HIS A O 1
ATOM 2599 N N . THR A 1 325 ? 15.931 -5.626 8.135 1.00 87.00 325 THR A N 1
ATOM 2600 C CA . THR A 1 325 ? 14.498 -5.766 8.413 1.00 87.00 325 THR A CA 1
ATOM 2601 C C . THR A 1 325 ? 13.935 -4.527 9.110 1.00 87.00 325 THR A C 1
ATOM 2603 O O . THR A 1 325 ? 12.952 -3.966 8.630 1.00 87.00 325 THR A O 1
ATOM 2606 N N . LEU A 1 326 ? 14.597 -4.022 10.162 1.00 83.94 326 LEU A N 1
ATOM 2607 C CA . LEU A 1 326 ? 14.238 -2.744 10.808 1.00 83.94 326 LEU A CA 1
ATOM 2608 C C . LEU A 1 326 ? 14.164 -1.589 9.809 1.00 83.94 326 LEU A C 1
ATOM 2610 O O . LEU A 1 326 ? 13.260 -0.755 9.865 1.00 83.94 326 LEU A O 1
ATOM 2614 N N . TRP A 1 327 ? 15.099 -1.561 8.865 1.00 83.31 327 TRP A N 1
ATOM 2615 C CA . TRP A 1 327 ? 15.128 -0.547 7.826 1.00 83.31 327 TRP A CA 1
ATOM 2616 C C . TRP A 1 327 ? 13.937 -0.645 6.867 1.00 83.31 327 TRP A C 1
ATOM 2618 O O . TRP A 1 327 ? 13.325 0.376 6.559 1.00 83.31 327 TRP A O 1
ATOM 2628 N N . VAL A 1 328 ? 13.563 -1.851 6.431 1.00 88.31 328 VAL A N 1
ATOM 2629 C CA . VAL A 1 328 ? 12.379 -2.074 5.579 1.00 88.31 328 VAL A CA 1
ATOM 2630 C C . VAL A 1 328 ? 11.088 -1.675 6.302 1.00 88.31 328 VAL A C 1
ATOM 2632 O O . VAL A 1 328 ? 10.192 -1.087 5.690 1.00 88.31 328 VAL A O 1
ATOM 2635 N N . ILE A 1 329 ? 10.999 -1.926 7.609 1.00 89.00 329 ILE A N 1
ATOM 2636 C CA . ILE A 1 329 ? 9.865 -1.499 8.442 1.00 89.00 329 ILE A CA 1
ATOM 2637 C C . ILE A 1 329 ? 9.780 0.030 8.479 1.00 89.00 329 ILE A C 1
ATOM 2639 O O . ILE A 1 329 ? 8.728 0.592 8.176 1.00 89.00 329 ILE A O 1
ATOM 2643 N N . ALA A 1 330 ? 10.893 0.712 8.762 1.00 84.00 330 ALA A N 1
ATOM 2644 C CA . ALA A 1 330 ? 10.946 2.173 8.791 1.00 84.00 330 ALA A CA 1
ATOM 2645 C C . ALA A 1 330 ? 10.599 2.797 7.425 1.00 84.00 330 ALA A C 1
ATOM 2647 O O . ALA A 1 330 ? 9.838 3.761 7.355 1.00 84.00 330 ALA A O 1
ATOM 2648 N N . GLN A 1 331 ? 11.099 2.213 6.331 1.00 87.00 331 GLN A N 1
ATOM 2649 C CA . GLN A 1 331 ? 10.741 2.596 4.963 1.00 87.00 331 GLN A CA 1
ATOM 2650 C C . GLN A 1 331 ? 9.240 2.454 4.692 1.00 87.00 331 GLN A C 1
ATOM 2652 O O . GLN A 1 331 ? 8.639 3.325 4.065 1.00 87.00 331 GLN A O 1
ATOM 2657 N N . SER A 1 332 ? 8.637 1.358 5.153 1.00 91.00 332 SER A N 1
ATOM 2658 C CA . SER A 1 332 ? 7.216 1.065 4.948 1.00 91.00 332 SER A CA 1
ATOM 2659 C C . SER A 1 332 ? 6.324 2.023 5.738 1.00 91.00 332 SER A C 1
ATOM 2661 O O . SER A 1 332 ? 5.356 2.544 5.187 1.00 91.00 332 SER A O 1
ATOM 2663 N N . MET A 1 333 ? 6.691 2.314 6.988 1.00 86.25 333 MET A N 1
ATOM 2664 C CA . MET A 1 333 ? 6.014 3.294 7.840 1.00 86.25 333 MET A CA 1
ATOM 2665 C C . MET A 1 333 ? 6.082 4.701 7.241 1.00 86.25 333 MET A C 1
ATOM 2667 O O . MET A 1 333 ? 5.058 5.359 7.078 1.00 86.25 333 MET A O 1
ATOM 2671 N N . HIS A 1 334 ? 7.271 5.126 6.813 1.00 83.81 334 HIS A N 1
ATOM 2672 C CA . HIS A 1 334 ? 7.443 6.418 6.161 1.00 83.81 334 HIS A CA 1
ATOM 2673 C C . HIS A 1 334 ? 6.650 6.519 4.849 1.00 83.81 334 HIS A C 1
ATOM 2675 O O . HIS A 1 334 ? 5.991 7.524 4.586 1.00 83.81 334 HIS A O 1
ATOM 2681 N N . MET A 1 335 ? 6.687 5.470 4.021 1.00 89.88 335 MET A N 1
ATOM 2682 C CA . MET A 1 335 ? 5.953 5.444 2.759 1.00 89.88 335 MET A CA 1
ATOM 2683 C C . MET A 1 335 ? 4.439 5.495 2.970 1.00 89.88 335 MET A C 1
ATOM 2685 O O . MET A 1 335 ? 3.740 6.128 2.185 1.00 89.88 335 MET A O 1
ATOM 2689 N N . PHE A 1 336 ? 3.924 4.841 4.010 1.00 87.81 336 PHE A N 1
ATOM 2690 C CA . PHE A 1 336 ? 2.520 4.939 4.400 1.00 87.81 336 PHE A CA 1
ATOM 2691 C C . PHE A 1 336 ? 2.100 6.396 4.631 1.00 87.81 336 PHE A C 1
ATOM 2693 O O . PHE A 1 336 ? 1.180 6.877 3.968 1.00 87.81 336 PHE A O 1
ATOM 2700 N N . GLU A 1 337 ? 2.806 7.115 5.499 1.00 81.88 337 GLU A N 1
ATOM 2701 C CA . GLU A 1 337 ? 2.469 8.507 5.800 1.00 81.88 337 GLU A CA 1
ATOM 2702 C C . GLU A 1 337 ? 2.649 9.416 4.586 1.00 81.88 337 GLU A C 1
ATOM 2704 O O . GLU A 1 337 ? 1.797 10.258 4.292 1.00 81.88 337 GLU A O 1
ATOM 2709 N N . PHE A 1 338 ? 3.732 9.208 3.832 1.00 83.81 338 PHE A N 1
ATOM 2710 C CA . PHE A 1 338 ? 3.980 9.969 2.620 1.00 83.81 338 PHE A CA 1
ATOM 2711 C C . PHE A 1 338 ? 2.862 9.765 1.594 1.00 83.81 338 PHE A C 1
ATOM 2713 O O . PHE A 1 338 ? 2.353 10.747 1.050 1.00 83.81 338 PHE A O 1
ATOM 2720 N N . LEU A 1 339 ? 2.436 8.521 1.353 1.00 88.31 339 LEU A N 1
ATOM 2721 C CA . LEU A 1 339 ? 1.334 8.235 0.439 1.00 88.31 339 LEU A CA 1
ATOM 2722 C C . LEU A 1 339 ? 0.047 8.906 0.903 1.00 88.31 339 LEU A C 1
ATOM 2724 O O . LEU A 1 339 ? -0.568 9.575 0.081 1.00 88.31 339 LEU A O 1
ATOM 2728 N N . LEU A 1 340 ? -0.324 8.811 2.185 1.00 82.50 340 LEU A N 1
ATOM 2729 C CA . LEU A 1 340 ? -1.511 9.501 2.700 1.00 82.50 340 LEU A CA 1
ATOM 2730 C C . LEU A 1 340 ? -1.449 11.018 2.466 1.00 82.50 340 LEU A C 1
ATOM 2732 O O . LEU A 1 340 ? -2.433 11.597 2.016 1.00 82.50 340 LEU A O 1
ATOM 2736 N N . SER A 1 341 ? -0.283 11.645 2.657 1.00 79.88 341 SER A N 1
ATOM 2737 C CA . SER A 1 341 ? -0.090 13.082 2.388 1.00 79.88 341 SER A CA 1
ATOM 2738 C C . SER A 1 341 ? -0.141 13.459 0.899 1.00 79.88 341 SER A C 1
ATOM 2740 O O . SER A 1 341 ? -0.246 14.633 0.538 1.00 79.88 341 SER A O 1
ATOM 2742 N N . CYS A 1 342 ? -0.033 12.480 -0.004 1.00 83.62 342 CYS A N 1
ATOM 2743 C CA . CYS A 1 342 ? -0.059 12.742 -1.435 1.00 83.62 342 CYS A CA 1
ATOM 2744 C C . CYS A 1 342 ? -1.471 12.863 -2.006 1.00 83.62 342 CYS A C 1
ATOM 2746 O O . CYS A 1 342 ? -1.592 13.356 -3.130 1.00 83.62 342 CYS A O 1
ATOM 2748 N N . PHE A 1 343 ? -2.500 12.408 -1.291 1.00 82.31 343 PHE A N 1
ATOM 2749 C CA . PHE A 1 343 ? -3.869 12.375 -1.792 1.00 82.31 343 PHE A CA 1
ATOM 2750 C C . PHE A 1 343 ? -4.705 13.546 -1.277 1.00 82.31 343 PHE A C 1
ATOM 2752 O O . PHE A 1 343 ? -4.749 13.822 -0.084 1.00 82.31 343 PHE A O 1
ATOM 2759 N N . GLU A 1 344 ? -5.424 14.181 -2.196 1.00 75.56 344 GLU A N 1
ATOM 2760 C CA . GLU A 1 344 ? -6.556 15.055 -1.894 1.00 75.56 344 GLU A CA 1
ATOM 2761 C C . GLU A 1 344 ? -7.855 14.348 -2.288 1.00 75.56 344 GLU A C 1
ATOM 2763 O O . GLU A 1 344 ? -7.891 13.507 -3.202 1.00 75.56 344 GLU A O 1
ATOM 2768 N N . ASN A 1 345 ? -8.937 14.716 -1.610 1.00 66.06 345 ASN A N 1
ATOM 2769 C CA . ASN A 1 345 ? -10.277 14.308 -1.999 1.00 66.06 345 ASN A CA 1
ATOM 2770 C C . ASN A 1 345 ? -10.681 14.944 -3.346 1.00 66.06 345 ASN A C 1
ATOM 2772 O O . ASN A 1 345 ? -10.019 15.837 -3.883 1.00 66.06 345 ASN A O 1
ATOM 2776 N N . VAL A 1 346 ? -11.785 14.475 -3.938 1.00 61.75 346 VAL A N 1
ATOM 2777 C CA . VAL A 1 346 ? -12.273 14.996 -5.231 1.00 61.75 346 VAL A CA 1
ATOM 2778 C C . VAL A 1 346 ? -12.717 16.462 -5.128 1.00 61.75 346 VAL A C 1
ATOM 2780 O O . VAL A 1 346 ? -12.587 17.198 -6.109 1.00 61.75 346 VAL A O 1
ATOM 2783 N N . ASP A 1 347 ? -13.185 16.892 -3.957 1.00 57.94 347 ASP A N 1
ATOM 2784 C CA . ASP A 1 347 ? -13.506 18.284 -3.620 1.00 57.94 347 ASP A CA 1
ATOM 2785 C C . ASP A 1 347 ? -12.274 19.179 -3.383 1.00 57.94 347 ASP A C 1
ATOM 2787 O O . ASP A 1 347 ? -12.419 20.400 -3.368 1.00 57.94 347 ASP A O 1
ATOM 2791 N N . GLY A 1 348 ? -11.070 18.601 -3.309 1.00 57.59 348 GLY A N 1
ATOM 2792 C CA . GLY A 1 348 ? -9.820 19.321 -3.067 1.00 57.59 348 GLY A CA 1
ATOM 2793 C C . GLY A 1 348 ? -9.509 19.565 -1.591 1.00 57.59 348 GLY A C 1
ATOM 2794 O O . GLY A 1 348 ? -8.498 20.200 -1.305 1.00 57.59 348 GLY A O 1
ATOM 2795 N N . GLU A 1 349 ? -10.334 19.064 -0.667 1.00 57.97 349 GLU A N 1
ATOM 2796 C CA . GLU A 1 349 ? -10.020 19.111 0.761 1.00 57.97 349 GLU A CA 1
ATOM 2797 C C . GLU A 1 349 ? -8.954 18.057 1.109 1.00 57.97 349 GLU A C 1
ATOM 2799 O O . GLU A 1 349 ? -8.919 16.944 0.556 1.00 57.97 349 GLU A O 1
ATOM 2804 N N . GLU A 1 350 ? -8.050 18.433 2.017 1.00 52.69 350 GLU A N 1
ATOM 2805 C CA . GLU A 1 350 ? -7.010 17.549 2.538 1.00 52.69 350 GLU A CA 1
ATOM 2806 C C . GLU A 1 350 ? -7.661 16.481 3.415 1.00 52.69 350 GLU A C 1
ATOM 2808 O O . GLU A 1 350 ? -8.269 16.815 4.421 1.00 52.69 350 GLU A O 1
ATOM 2813 N N . GLY A 1 351 ? -7.482 15.209 3.046 1.00 52.41 351 GLY A N 1
ATOM 2814 C CA . GLY A 1 351 ? -7.696 14.060 3.921 1.00 52.41 351 GLY A CA 1
ATOM 2815 C C . GLY A 1 351 ? -9.106 13.910 4.500 1.00 52.41 351 GLY A C 1
ATOM 2816 O O . GLY A 1 351 ? -9.494 14.631 5.406 1.00 52.41 351 GLY A O 1
ATOM 2817 N N . ARG A 1 352 ? -9.771 12.811 4.113 1.00 55.22 352 ARG A N 1
ATOM 2818 C CA . ARG A 1 352 ? -10.992 12.228 4.721 1.00 55.22 352 ARG A CA 1
ATOM 2819 C C . ARG A 1 352 ? -12.296 12.681 4.066 1.00 55.22 352 ARG A C 1
ATOM 2821 O O . ARG A 1 352 ? -12.506 13.852 3.794 1.00 55.22 352 ARG A O 1
ATOM 2828 N N . GLY A 1 353 ? -13.165 11.721 3.775 1.00 53.56 353 GLY A N 1
ATOM 2829 C CA . GLY A 1 353 ? -14.505 11.893 3.215 1.00 53.56 353 GLY A CA 1
ATOM 2830 C C . GLY A 1 353 ? -14.665 11.427 1.765 1.00 53.56 353 GLY A C 1
ATOM 2831 O O . GLY A 1 353 ? -15.782 11.066 1.380 1.00 53.56 353 GLY A O 1
ATOM 2832 N N . ARG A 1 354 ? -13.587 11.429 0.953 1.00 60.62 354 ARG A N 1
ATOM 2833 C CA . ARG A 1 354 ? -13.572 11.107 -0.499 1.00 60.62 354 ARG A CA 1
ATOM 2834 C C . ARG A 1 354 ? -14.869 11.508 -1.202 1.00 60.62 354 ARG A C 1
ATOM 2836 O O . ARG A 1 354 ? -15.487 10.716 -1.921 1.00 60.62 354 ARG A O 1
ATOM 2843 N N . LEU A 1 355 ? -15.335 12.719 -0.906 1.00 55.19 355 LEU A N 1
ATOM 2844 C CA . LEU A 1 355 ? -16.622 13.201 -1.369 1.00 55.19 355 LEU A CA 1
ATOM 2845 C C . LEU A 1 355 ? -16.490 13.573 -2.836 1.00 55.19 355 LEU A C 1
ATOM 2847 O O . LEU A 1 355 ? -15.616 14.352 -3.214 1.00 55.19 355 LEU A O 1
ATOM 2851 N N . GLU A 1 356 ? -17.373 13.034 -3.672 1.00 54.09 356 GLU A N 1
ATOM 2852 C CA . GLU A 1 356 ? -17.603 13.622 -4.984 1.00 54.09 356 GLU A CA 1
ATOM 2853 C C . GLU A 1 356 ? -18.252 14.986 -4.747 1.00 54.09 356 GLU A C 1
ATOM 2855 O O . GLU A 1 356 ? -19.427 15.061 -4.390 1.00 54.09 356 GLU A O 1
ATOM 2860 N N . SER A 1 357 ? -17.487 16.075 -4.882 1.00 50.56 357 SER A N 1
ATOM 2861 C CA . SER A 1 357 ? -18.083 17.407 -4.805 1.00 50.56 357 SER A CA 1
ATOM 2862 C C . SER A 1 357 ? -19.131 17.544 -5.912 1.00 50.56 357 SER A C 1
ATOM 2864 O O . SER A 1 357 ? -18.773 17.464 -7.090 1.00 50.56 357 SER A O 1
ATOM 2866 N N . PRO A 1 358 ? -20.408 17.821 -5.592 1.00 52.41 358 PRO A N 1
ATOM 2867 C CA . PRO A 1 358 ? -21.394 18.172 -6.610 1.00 52.41 358 PRO A CA 1
ATOM 2868 C C . PRO A 1 358 ? -21.088 19.542 -7.232 1.00 52.41 358 PRO A C 1
ATOM 2870 O O . PRO A 1 358 ? -21.594 19.879 -8.305 1.00 52.41 358 PRO A O 1
ATOM 2873 N N . ARG A 1 359 ? -20.244 20.354 -6.578 1.00 51.16 359 ARG A N 1
ATOM 2874 C CA . ARG A 1 359 ? -19.744 21.604 -7.139 1.00 51.16 359 ARG A CA 1
ATOM 2875 C C . ARG A 1 359 ? -18.581 21.254 -8.045 1.00 51.16 359 ARG A C 1
ATOM 2877 O O . ARG A 1 359 ? -17.470 21.039 -7.578 1.00 51.16 359 ARG A O 1
ATOM 2884 N N . GLY A 1 360 ? -18.866 21.200 -9.344 1.00 48.88 360 GLY A N 1
ATOM 2885 C CA . GLY A 1 360 ? -17.880 21.047 -10.404 1.00 48.88 360 GLY A CA 1
ATOM 2886 C C . GLY A 1 360 ? -16.829 22.155 -10.363 1.00 48.88 360 GLY A C 1
ATOM 2887 O O . GLY A 1 360 ? -16.869 23.077 -11.176 1.00 48.88 360 GLY A O 1
ATOM 2888 N N . TYR A 1 361 ? -15.863 22.041 -9.447 1.00 49.06 361 TYR A N 1
ATOM 2889 C CA . TYR A 1 361 ? -14.521 22.571 -9.624 1.00 49.06 361 TYR A CA 1
ATOM 2890 C C . TYR A 1 361 ? -14.027 21.903 -10.885 1.00 49.06 361 TYR A C 1
ATOM 2892 O O . TYR A 1 361 ? -13.648 20.731 -10.866 1.00 49.06 361 TYR A O 1
ATOM 2900 N N . GLY A 1 362 ? -14.275 22.589 -12.000 1.00 52.06 362 GLY A N 1
ATOM 2901 C CA . GLY A 1 362 ? -14.538 21.864 -13.217 1.00 52.06 362 GLY A CA 1
ATOM 2902 C C . GLY A 1 362 ? -13.373 20.960 -13.546 1.00 52.06 362 GLY A C 1
ATOM 2903 O O . GLY A 1 362 ? -12.205 21.311 -13.366 1.00 52.06 362 GLY A O 1
ATOM 2904 N N . ASP A 1 363 ? -13.712 19.828 -14.140 1.00 53.47 363 ASP A N 1
ATOM 2905 C CA . ASP A 1 363 ? -12.805 18.992 -14.918 1.00 53.47 363 ASP A CA 1
ATOM 2906 C C . ASP A 1 363 ? -12.161 19.765 -16.100 1.00 53.47 363 ASP A C 1
ATOM 2908 O O . ASP A 1 363 ? -11.658 19.161 -17.046 1.00 53.47 363 ASP A O 1
ATOM 2912 N N . PHE A 1 364 ? -12.164 21.108 -16.056 1.00 46.12 364 PHE A N 1
ATOM 2913 C CA . PHE A 1 364 ? -11.518 22.047 -16.948 1.00 46.12 364 PHE A CA 1
ATOM 2914 C C . PHE A 1 364 ? -10.039 21.675 -17.101 1.00 46.12 364 PHE A C 1
ATOM 2916 O O . PHE A 1 364 ? -9.148 22.127 -16.389 1.00 46.12 364 PHE A O 1
ATOM 2923 N N . ALA A 1 365 ? -9.815 20.859 -18.127 1.00 46.81 365 ALA A N 1
ATOM 2924 C CA . ALA A 1 365 ? -8.690 20.918 -19.042 1.00 46.81 365 ALA A CA 1
ATOM 2925 C C . ALA A 1 365 ? -7.312 20.463 -18.535 1.00 46.81 365 ALA A C 1
ATOM 2927 O O . ALA A 1 365 ? -6.297 20.868 -19.101 1.00 46.81 365 ALA A O 1
ATOM 2928 N N . PHE A 1 366 ? -7.221 19.571 -17.547 1.00 52.56 366 PHE A N 1
ATOM 2929 C CA . PHE A 1 366 ? -5.913 19.094 -17.077 1.00 52.56 366 PHE A CA 1
ATOM 2930 C C . PHE A 1 366 ? -5.555 17.687 -17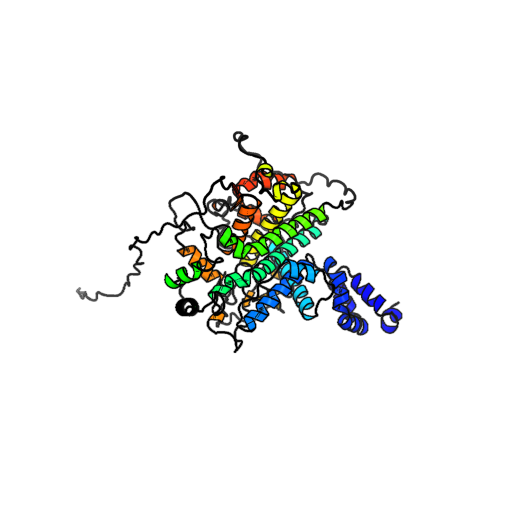.542 1.00 52.56 366 PHE A C 1
ATOM 2932 O O . PHE A 1 366 ? -5.544 16.747 -16.756 1.00 52.56 366 PHE A O 1
ATOM 2939 N N . GLY A 1 367 ? -5.168 17.598 -18.818 1.00 61.66 367 GLY A N 1
ATOM 2940 C CA . GLY A 1 367 ? -4.417 16.478 -19.387 1.00 61.66 367 GLY A CA 1
ATOM 2941 C C . GLY A 1 367 ? -5.143 15.130 -19.381 1.00 61.66 367 GLY A C 1
ATOM 2942 O O . GLY A 1 367 ? -6.149 14.912 -18.718 1.00 61.66 367 GLY A O 1
ATOM 2943 N N . MET A 1 368 ? -4.619 14.177 -20.146 1.00 64.25 368 MET A N 1
ATOM 2944 C CA . MET A 1 368 ? -5.054 12.791 -19.988 1.00 64.25 368 MET A CA 1
ATOM 2945 C C . MET A 1 368 ? -4.612 12.311 -18.597 1.00 64.25 368 MET A C 1
ATOM 2947 O O . MET A 1 368 ? -3.432 12.426 -18.254 1.00 64.25 368 MET A O 1
ATOM 2951 N N . LYS A 1 369 ? -5.556 11.818 -17.793 1.00 83.44 369 LYS A N 1
ATOM 2952 C CA . LYS A 1 369 ? -5.288 11.190 -16.492 1.00 83.44 369 LYS A CA 1
ATOM 2953 C C . LYS A 1 369 ? -5.005 9.703 -16.721 1.00 83.44 369 LYS A C 1
ATOM 2955 O O . LYS A 1 369 ? -5.614 9.096 -17.600 1.00 83.44 369 LYS A O 1
ATOM 2960 N N . ARG A 1 370 ? -4.080 9.125 -15.955 1.00 91.69 370 ARG A N 1
ATOM 2961 C CA . ARG A 1 370 ? -3.918 7.668 -15.853 1.00 91.69 370 ARG A CA 1
ATOM 2962 C C . ARG A 1 370 ? -4.394 7.249 -14.473 1.00 91.69 370 ARG A C 1
ATOM 2964 O O . ARG A 1 370 ? -4.054 7.901 -13.487 1.00 91.69 370 ARG A O 1
ATOM 2971 N N . THR A 1 371 ? -5.203 6.206 -14.407 1.00 94.25 371 THR A N 1
ATOM 2972 C CA . THR A 1 371 ? -5.748 5.696 -13.150 1.00 94.25 371 THR A CA 1
ATOM 2973 C C . THR A 1 371 ? -5.086 4.378 -12.809 1.00 94.25 371 THR A C 1
ATOM 2975 O O . THR A 1 371 ? -4.915 3.559 -13.702 1.00 94.25 371 THR A O 1
ATOM 2978 N N . ALA A 1 372 ? -4.758 4.174 -11.541 1.00 96.56 372 ALA A N 1
ATOM 2979 C CA . ALA A 1 372 ? -4.393 2.873 -11.003 1.00 96.56 372 ALA A CA 1
ATOM 2980 C C . ALA A 1 372 ? -5.430 2.470 -9.953 1.00 96.56 372 ALA A C 1
ATOM 2982 O O . ALA A 1 372 ? -5.886 3.322 -9.186 1.00 96.56 372 ALA A O 1
ATOM 2983 N N . GLU A 1 373 ? -5.809 1.195 -9.929 1.00 97.12 373 GLU A N 1
ATOM 2984 C CA . GLU A 1 373 ? -6.580 0.651 -8.815 1.00 97.12 373 GLU A CA 1
ATOM 2985 C C . GLU A 1 373 ? -5.628 0.314 -7.666 1.00 97.12 373 GLU A C 1
ATOM 2987 O O . GLU A 1 373 ? -4.614 -0.354 -7.873 1.00 97.12 373 GLU A O 1
ATOM 2992 N N . VAL A 1 374 ? -5.918 0.822 -6.469 1.00 97.06 374 VAL A N 1
ATOM 2993 C CA . VAL A 1 374 ? -5.070 0.679 -5.278 1.00 97.06 374 VAL A CA 1
ATOM 2994 C C . VAL A 1 374 ? -5.916 0.409 -4.038 1.00 97.06 374 VAL A C 1
ATOM 2996 O O . VAL A 1 374 ? -7.056 0.855 -3.966 1.00 97.06 374 VAL A O 1
ATOM 2999 N N . VAL A 1 375 ? -5.345 -0.249 -3.030 1.00 96.81 375 VAL A N 1
ATOM 3000 C CA . VAL A 1 375 ? -5.852 -0.201 -1.651 1.00 96.81 375 VAL A CA 1
ATOM 3001 C C . VAL A 1 375 ? -4.805 0.510 -0.803 1.00 96.81 375 VAL A C 1
ATOM 3003 O O . VAL A 1 375 ? -3.718 -0.015 -0.581 1.00 96.81 375 VAL A O 1
ATOM 3006 N N . LEU A 1 376 ? -5.095 1.732 -0.359 1.00 94.88 376 LEU A N 1
ATOM 3007 C CA . LEU A 1 376 ? -4.157 2.487 0.474 1.00 94.88 376 LEU A CA 1
ATOM 3008 C C . LEU A 1 376 ? -4.135 1.918 1.897 1.00 94.88 376 LEU A C 1
ATOM 3010 O O . LEU A 1 376 ? -5.188 1.733 2.517 1.00 94.88 376 LEU A O 1
ATOM 3014 N N . PHE A 1 377 ? -2.937 1.677 2.435 1.00 94.06 377 PHE A N 1
ATOM 3015 C CA . PHE A 1 377 ? -2.777 1.348 3.848 1.00 94.06 377 PHE A CA 1
ATOM 3016 C C . PHE A 1 377 ? -3.270 2.513 4.713 1.00 94.06 377 PHE A C 1
ATOM 3018 O O . PHE A 1 377 ? -2.973 3.671 4.426 1.00 94.06 377 PHE A O 1
ATOM 3025 N N . GLY A 1 378 ? -4.089 2.209 5.720 1.00 89.44 378 GLY A N 1
ATOM 3026 C CA . GLY A 1 378 ? -4.822 3.198 6.513 1.00 89.44 378 GLY A CA 1
ATOM 3027 C C . GLY A 1 378 ? -6.212 3.541 5.981 1.00 89.44 378 GLY A C 1
ATOM 3028 O O . GLY A 1 378 ? -7.006 4.095 6.735 1.00 89.44 378 GLY A O 1
ATOM 3029 N N . VAL A 1 379 ? -6.536 3.180 4.731 1.00 91.50 379 VAL A N 1
ATOM 3030 C CA . VAL A 1 379 ? -7.884 3.384 4.179 1.00 91.50 379 VAL A CA 1
ATOM 3031 C C . VAL A 1 379 ? -8.627 2.090 3.880 1.00 91.50 379 VAL A C 1
ATOM 3033 O O . VAL A 1 379 ? -9.847 2.056 4.006 1.00 91.50 379 VAL A O 1
ATOM 3036 N N . PHE A 1 380 ? -7.907 1.019 3.534 1.00 94.69 380 PHE A N 1
ATOM 3037 C CA . PHE A 1 380 ? -8.449 -0.346 3.497 1.00 94.69 380 PHE A CA 1
ATOM 3038 C C . PHE A 1 380 ? -9.655 -0.525 2.557 1.00 94.69 380 PHE A C 1
ATOM 3040 O O . PHE A 1 380 ? -10.477 -1.420 2.733 1.00 94.69 380 PHE A O 1
ATOM 3047 N N . GLN A 1 381 ? -9.762 0.322 1.533 1.00 93.00 381 GLN A N 1
ATOM 3048 C CA . GLN A 1 381 ? -10.774 0.239 0.485 1.00 93.00 381 GLN A CA 1
ATOM 3049 C C . GLN A 1 381 ? -10.123 0.375 -0.897 1.00 93.00 381 GLN A C 1
ATOM 3051 O O . GLN A 1 381 ? -9.185 1.168 -1.036 1.00 93.00 381 GLN A O 1
ATOM 3056 N N . PRO A 1 382 ? -10.619 -0.342 -1.921 1.00 94.69 382 PRO A N 1
ATOM 3057 C CA . PRO A 1 382 ? -10.228 -0.163 -3.307 1.00 94.69 382 PRO A CA 1
ATOM 3058 C C . PRO A 1 382 ? -10.565 1.234 -3.808 1.00 94.69 382 PRO A C 1
ATOM 3060 O O . PRO A 1 382 ? -11.679 1.740 -3.647 1.00 94.69 382 PRO A O 1
ATOM 3063 N N . GLU A 1 383 ? -9.608 1.819 -4.509 1.00 92.81 383 GLU A N 1
ATOM 3064 C CA . GLU A 1 383 ? -9.716 3.141 -5.089 1.00 92.81 383 GLU A CA 1
ATOM 3065 C C . GLU A 1 383 ? -9.128 3.253 -6.474 1.00 92.81 383 GLU A C 1
ATOM 3067 O O . GLU A 1 383 ? -8.140 2.606 -6.794 1.00 92.81 383 GLU A O 1
ATOM 3072 N N . LYS A 1 384 ? -9.654 4.202 -7.248 1.00 93.19 384 LYS A N 1
ATOM 3073 C CA . LYS A 1 384 ? -9.023 4.679 -8.477 1.00 93.19 384 LYS A CA 1
ATOM 3074 C C . LYS A 1 384 ? -8.159 5.897 -8.172 1.00 93.19 384 LYS A C 1
ATOM 3076 O O . LYS A 1 384 ? -8.636 7.033 -8.225 1.00 93.19 384 LYS A O 1
ATOM 3081 N N . ALA A 1 385 ? -6.879 5.656 -7.908 1.00 93.00 385 ALA A N 1
ATOM 3082 C CA . ALA A 1 385 ? -5.866 6.695 -7.789 1.00 93.00 385 ALA A CA 1
ATOM 3083 C C . ALA A 1 385 ? -5.570 7.297 -9.170 1.00 93.00 385 ALA A C 1
ATOM 3085 O O . ALA A 1 385 ? -5.015 6.655 -10.061 1.00 93.00 385 ALA A O 1
ATOM 3086 N N . SER A 1 386 ? -5.963 8.550 -9.362 1.00 92.25 386 SER A N 1
ATOM 3087 C CA . SER A 1 386 ? -5.762 9.322 -10.582 1.00 92.25 386 SER A CA 1
ATOM 3088 C C . SER A 1 386 ? -4.450 10.095 -10.511 1.00 92.25 386 SER A C 1
ATOM 3090 O O . SER A 1 386 ? -4.249 10.942 -9.640 1.00 92.25 386 SER A O 1
ATOM 3092 N N . THR A 1 387 ? -3.581 9.839 -11.484 1.00 91.50 387 THR A N 1
ATOM 3093 C CA . THR A 1 387 ? -2.299 10.521 -11.680 1.00 91.50 387 THR A CA 1
ATOM 3094 C C . THR A 1 387 ? -2.255 11.210 -13.039 1.00 91.50 387 THR A C 1
ATOM 3096 O O . THR A 1 387 ? -3.084 10.974 -13.926 1.00 91.50 387 THR A O 1
ATOM 3099 N N . LEU A 1 388 ? -1.271 12.085 -13.226 1.00 89.81 388 LEU A N 1
ATOM 3100 C CA . LEU A 1 388 ? -1.052 12.750 -14.504 1.00 89.81 388 LEU A CA 1
ATOM 3101 C C . LEU A 1 388 ? -0.364 11.790 -15.479 1.00 89.81 388 LEU A C 1
ATOM 3103 O O . LEU A 1 388 ? 0.570 11.073 -15.116 1.00 89.81 388 LEU A O 1
ATOM 3107 N N . ARG A 1 389 ? -0.772 11.798 -16.756 1.00 90.06 389 ARG A N 1
ATOM 3108 C CA . ARG A 1 389 ? -0.113 10.977 -17.790 1.00 90.06 389 ARG A CA 1
ATOM 3109 C C . ARG A 1 389 ? 1.365 11.331 -17.965 1.00 90.06 389 ARG A C 1
ATOM 3111 O O . ARG A 1 389 ? 2.164 10.471 -18.323 1.00 90.06 389 ARG A O 1
ATOM 3118 N N . LYS A 1 390 ? 1.744 12.588 -17.731 1.00 89.81 390 LYS A N 1
ATOM 3119 C CA . LYS A 1 390 ? 3.145 13.015 -17.706 1.00 89.81 390 LYS A CA 1
ATOM 3120 C C . LYS A 1 390 ? 3.649 12.952 -16.269 1.00 89.81 390 LYS A C 1
ATOM 3122 O O . LYS A 1 390 ? 3.317 13.810 -15.462 1.00 89.81 390 LYS A O 1
ATOM 3127 N N . ILE A 1 391 ? 4.505 11.970 -15.989 1.00 89.75 391 ILE A N 1
ATOM 3128 C CA . ILE A 1 391 ? 5.076 11.714 -14.655 1.00 89.75 391 ILE A CA 1
ATOM 3129 C C . ILE A 1 391 ? 5.653 12.990 -14.018 1.00 89.75 391 ILE A C 1
ATOM 3131 O O . ILE A 1 391 ? 5.371 13.276 -12.859 1.00 89.75 391 ILE A O 1
ATOM 3135 N N . LYS A 1 392 ? 6.395 13.793 -14.794 1.00 86.00 392 LYS A N 1
ATOM 3136 C CA . LYS A 1 392 ? 7.049 15.029 -14.327 1.00 86.00 392 LYS A CA 1
ATOM 3137 C C . LYS A 1 392 ? 6.088 16.094 -13.782 1.00 86.00 392 LYS A C 1
ATOM 3139 O O . LYS A 1 392 ? 6.505 16.916 -12.978 1.00 86.00 392 LYS A O 1
ATOM 3144 N N . ASP A 1 393 ? 4.828 16.078 -14.211 1.00 86.25 393 ASP A N 1
ATOM 3145 C CA . ASP A 1 393 ? 3.840 17.073 -13.792 1.00 86.25 393 ASP A CA 1
ATOM 3146 C C . ASP A 1 393 ? 3.294 16.751 -12.377 1.00 86.25 393 ASP A C 1
ATOM 3148 O O . ASP A 1 393 ? 2.598 17.567 -11.779 1.00 86.25 393 ASP A O 1
ATOM 3152 N N . SER A 1 394 ? 3.618 15.570 -11.825 1.00 86.12 394 SER A N 1
ATOM 3153 C CA . SER A 1 394 ? 3.159 15.091 -10.506 1.00 86.12 394 SER A CA 1
ATOM 3154 C C . SER A 1 394 ? 3.852 15.765 -9.319 1.00 86.12 394 SER A C 1
ATOM 3156 O O . SER A 1 394 ? 3.409 15.612 -8.184 1.00 86.12 394 SER A O 1
ATOM 3158 N N . ALA A 1 395 ? 4.934 16.507 -9.566 1.00 83.44 395 ALA A N 1
ATOM 3159 C CA . ALA A 1 395 ? 5.679 17.225 -8.533 1.00 83.44 395 ALA A CA 1
ATOM 3160 C C . ALA A 1 395 ? 4.785 18.207 -7.758 1.00 83.44 395 ALA A C 1
ATOM 3162 O O . ALA A 1 395 ? 4.782 18.225 -6.531 1.00 83.44 395 ALA A O 1
ATOM 3163 N N . ASP A 1 396 ? 3.975 18.974 -8.487 1.00 76.62 396 ASP A N 1
ATOM 3164 C CA . ASP A 1 396 ? 3.265 20.129 -7.934 1.00 76.62 396 ASP A CA 1
ATOM 3165 C C . ASP A 1 396 ? 1.801 19.835 -7.608 1.00 76.62 396 ASP A C 1
ATOM 3167 O O . ASP A 1 396 ? 1.075 20.723 -7.159 1.00 76.62 396 ASP A O 1
ATOM 3171 N N . ARG A 1 397 ? 1.333 18.610 -7.881 1.00 80.44 397 ARG A N 1
ATOM 3172 C CA . ARG A 1 397 ? -0.090 18.286 -7.810 1.00 80.44 397 ARG A CA 1
ATOM 3173 C C . ARG A 1 397 ? -0.382 17.056 -6.962 1.00 80.44 397 ARG A C 1
ATOM 3175 O O . ARG A 1 397 ? 0.285 16.037 -7.136 1.00 80.44 397 ARG A O 1
ATOM 3182 N N . PRO A 1 398 ? -1.378 17.156 -6.073 1.00 82.44 398 PRO A N 1
ATOM 3183 C CA . PRO A 1 398 ? -1.890 16.027 -5.311 1.00 82.44 398 PRO A CA 1
ATOM 3184 C C . PRO A 1 398 ? -2.413 14.947 -6.259 1.00 82.44 398 PRO A C 1
ATOM 3186 O O . PRO A 1 398 ? -2.892 15.223 -7.367 1.00 82.44 398 PRO A O 1
ATOM 3189 N N . PHE A 1 399 ? -2.337 13.705 -5.808 1.00 88.06 399 PHE A N 1
ATOM 3190 C CA . PHE A 1 399 ? -3.099 12.627 -6.408 1.00 88.06 399 PHE A CA 1
ATOM 3191 C C . PHE A 1 399 ? -4.547 12.749 -5.961 1.00 88.06 399 PHE A C 1
ATOM 3193 O O . PHE A 1 399 ? -4.839 13.223 -4.868 1.00 88.06 399 PHE A O 1
ATOM 3200 N N . ARG A 1 400 ? -5.464 12.314 -6.816 1.00 86.94 400 ARG A N 1
ATOM 3201 C CA . ARG A 1 400 ? -6.875 12.210 -6.443 1.00 86.94 400 ARG A CA 1
ATOM 3202 C C . ARG A 1 400 ? -7.224 10.754 -6.336 1.00 86.94 400 ARG A C 1
ATOM 3204 O O . ARG A 1 400 ? -6.901 10.001 -7.252 1.00 86.94 400 ARG A O 1
ATOM 3211 N N . ALA A 1 401 ? -7.898 10.368 -5.273 1.00 86.75 401 ALA A N 1
ATOM 3212 C CA . ALA A 1 401 ? -8.409 9.021 -5.150 1.00 86.75 401 ALA A CA 1
ATOM 3213 C C . ALA A 1 401 ? -9.922 9.048 -4.963 1.00 86.75 401 ALA A C 1
ATOM 3215 O O . ALA A 1 401 ? -10.498 10.027 -4.485 1.00 86.75 401 ALA A O 1
ATOM 3216 N N . ARG A 1 402 ? -10.569 8.006 -5.474 1.00 86.00 402 ARG A N 1
ATOM 3217 C CA . ARG A 1 402 ? -12.014 7.823 -5.393 1.00 86.00 402 ARG A CA 1
ATOM 3218 C C . ARG A 1 402 ? -12.300 6.354 -5.111 1.00 86.00 402 ARG A C 1
ATOM 3220 O O . ARG A 1 402 ? -11.658 5.520 -5.760 1.00 86.00 402 ARG A O 1
ATOM 3227 N N . PRO A 1 403 ? -13.256 6.026 -4.229 1.00 87.38 403 PRO A N 1
ATOM 3228 C CA . PRO A 1 403 ? -13.669 4.649 -4.005 1.00 87.38 403 PRO A CA 1
ATOM 3229 C C . PRO A 1 403 ? -14.073 3.977 -5.318 1.00 87.38 403 PRO A C 1
ATOM 3231 O O . PRO A 1 403 ? -14.685 4.597 -6.194 1.00 87.38 403 PRO A O 1
ATOM 3234 N N . VAL A 1 404 ? -13.716 2.706 -5.479 1.00 87.00 404 VAL A N 1
ATOM 3235 C CA . VAL A 1 404 ? -14.182 1.917 -6.621 1.00 87.00 404 VAL A CA 1
ATOM 3236 C C . VAL A 1 404 ? -15.602 1.421 -6.336 1.00 87.00 404 VAL A C 1
ATOM 3238 O O . VAL A 1 404 ? -15.920 1.013 -5.220 1.00 87.00 404 VAL A O 1
ATOM 3241 N N . GLY A 1 405 ? -16.468 1.458 -7.351 1.00 75.00 405 GLY A N 1
ATOM 3242 C CA . GLY A 1 405 ? -17.799 0.850 -7.282 1.00 75.00 405 GLY A CA 1
ATOM 3243 C C . GLY A 1 405 ? -18.903 1.714 -6.668 1.00 75.00 405 GLY A C 1
ATOM 3244 O O . GLY A 1 405 ? -19.960 1.164 -6.367 1.00 75.00 405 GLY A O 1
ATOM 3245 N N . SER A 1 406 ? -18.708 3.031 -6.509 1.00 63.56 406 SER A N 1
ATOM 3246 C CA . SER A 1 406 ? -19.816 3.946 -6.203 1.00 63.56 406 SER A CA 1
ATOM 3247 C C . SER A 1 406 ? -20.905 3.818 -7.281 1.00 63.56 406 SER A C 1
ATOM 3249 O O . SER A 1 406 ? -20.642 4.011 -8.470 1.00 63.56 406 SER A O 1
ATOM 3251 N N . GLY A 1 407 ? -22.120 3.427 -6.880 1.00 63.12 407 GLY A N 1
ATOM 3252 C CA . GLY A 1 407 ? -23.266 3.274 -7.786 1.00 63.12 407 GLY A CA 1
ATOM 3253 C C . GLY A 1 407 ? -23.485 1.880 -8.391 1.00 63.12 407 GLY A C 1
ATOM 3254 O O . GLY A 1 407 ? -24.310 1.750 -9.297 1.00 63.12 407 GLY A O 1
ATOM 3255 N N . SER A 1 408 ? -22.800 0.831 -7.915 1.00 73.62 408 SER A N 1
ATOM 3256 C CA . SER A 1 408 ? -23.204 -0.545 -8.251 1.00 73.62 408 SER A CA 1
ATOM 3257 C C . SER A 1 408 ? -24.588 -0.843 -7.651 1.00 73.62 408 SER A C 1
ATOM 3259 O O . SER A 1 408 ? -24.754 -0.695 -6.441 1.00 73.62 408 SER A O 1
ATOM 3261 N N . PRO A 1 409 ? -25.580 -1.312 -8.433 1.00 72.44 409 PRO A N 1
ATOM 3262 C CA . PRO A 1 409 ? -26.929 -1.584 -7.928 1.00 72.44 409 PRO A CA 1
ATOM 3263 C C . PRO A 1 409 ? -26.987 -2.728 -6.902 1.00 72.44 409 PRO A C 1
ATOM 3265 O O . PRO A 1 409 ? -28.009 -2.901 -6.247 1.00 72.44 409 PRO A O 1
ATOM 3268 N N . GLN A 1 410 ? -25.918 -3.521 -6.778 1.00 73.94 410 GLN A N 1
ATOM 3269 C CA . GLN A 1 410 ? -25.828 -4.636 -5.830 1.00 73.94 410 GLN A CA 1
ATOM 3270 C C . GLN A 1 410 ? -25.229 -4.241 -4.476 1.00 73.94 410 GLN A C 1
ATOM 3272 O O . GLN A 1 410 ? -25.330 -5.012 -3.525 1.00 73.94 410 GLN A O 1
ATOM 3277 N N . ARG A 1 411 ? -24.600 -3.065 -4.369 1.00 74.44 411 ARG A N 1
ATOM 3278 C CA . ARG A 1 411 ? -23.906 -2.653 -3.147 1.00 74.44 411 ARG A CA 1
ATOM 3279 C C . ARG A 1 411 ? -24.876 -1.985 -2.178 1.00 74.44 411 ARG A C 1
ATOM 3281 O O . ARG A 1 411 ? -25.713 -1.186 -2.590 1.00 74.44 411 ARG A O 1
ATOM 3288 N N . ASP A 1 412 ? -24.743 -2.299 -0.888 1.00 79.75 412 ASP A N 1
ATOM 3289 C CA . ASP A 1 412 ? -25.479 -1.603 0.170 1.00 79.75 412 ASP A CA 1
ATOM 3290 C C . ASP A 1 412 ? -25.137 -0.098 0.112 1.00 79.75 412 ASP A C 1
ATOM 3292 O O . ASP A 1 412 ? -23.971 0.262 0.311 1.00 79.75 412 ASP A O 1
ATOM 3296 N N . PRO A 1 413 ? -26.116 0.796 -0.127 1.00 80.56 413 PRO A N 1
ATOM 3297 C CA . PRO A 1 413 ? -25.879 2.238 -0.190 1.00 80.56 413 PRO A CA 1
ATOM 3298 C C . PRO A 1 413 ? -25.263 2.821 1.087 1.00 80.56 413 PRO A C 1
ATOM 3300 O O . PRO A 1 413 ? -24.720 3.923 1.065 1.00 80.56 413 PRO A O 1
ATOM 3303 N N . LEU A 1 414 ? -25.373 2.121 2.220 1.00 81.81 414 LEU A N 1
ATOM 3304 C CA . LEU A 1 414 ? -24.718 2.512 3.465 1.00 81.81 414 LEU A CA 1
ATOM 3305 C C . LEU A 1 414 ? -23.202 2.258 3.436 1.00 81.81 414 LEU A C 1
ATOM 3307 O O . LEU A 1 414 ? -22.436 3.027 4.018 1.00 81.81 414 LEU A O 1
ATOM 3311 N N . LEU A 1 415 ? -22.747 1.222 2.726 1.00 83.25 415 LEU A N 1
ATOM 3312 C CA . LEU A 1 415 ? -21.319 0.943 2.552 1.00 83.25 415 LEU A CA 1
ATOM 3313 C C . LEU A 1 415 ? -20.648 1.942 1.609 1.00 83.25 415 LEU A C 1
ATOM 3315 O O . LEU A 1 415 ? -19.447 2.173 1.727 1.00 83.25 415 LEU A O 1
ATOM 3319 N N . ASP A 1 416 ? -21.408 2.582 0.720 1.00 79.19 416 ASP A N 1
ATOM 3320 C CA . ASP A 1 416 ? -20.889 3.660 -0.126 1.00 79.19 416 ASP A CA 1
ATOM 3321 C C . ASP A 1 416 ? -20.461 4.888 0.693 1.00 79.19 416 ASP A C 1
ATOM 3323 O O . ASP A 1 416 ? -19.629 5.668 0.226 1.00 79.19 416 ASP A O 1
ATOM 3327 N N . SER A 1 417 ? -21.006 5.069 1.907 1.00 74.38 417 SER A N 1
ATOM 3328 C CA . SER A 1 417 ? -20.611 6.115 2.868 1.00 74.38 417 SER A CA 1
ATOM 3329 C C . SER A 1 417 ? -19.478 5.735 3.815 1.00 74.38 417 SER A C 1
ATOM 3331 O O . SER A 1 417 ? -19.095 6.563 4.637 1.00 74.38 417 SER A O 1
ATOM 3333 N N . LEU A 1 418 ? -18.935 4.522 3.714 1.00 85.38 418 LEU A N 1
ATOM 3334 C CA . LEU A 1 418 ? -17.892 4.074 4.625 1.00 85.38 418 LEU A CA 1
ATOM 3335 C C . LEU A 1 418 ? -16.581 4.834 4.390 1.00 85.38 418 LEU A C 1
ATOM 3337 O O . LEU A 1 418 ? -15.991 4.741 3.315 1.00 85.38 418 LEU A O 1
ATOM 3341 N N . ASP A 1 419 ? -16.085 5.486 5.437 1.00 86.75 419 ASP A N 1
ATOM 3342 C CA . ASP A 1 419 ? -14.757 6.094 5.490 1.00 86.75 419 ASP A CA 1
ATOM 3343 C C . ASP A 1 419 ? -14.016 5.571 6.727 1.00 86.75 419 ASP A C 1
ATOM 3345 O O . ASP A 1 419 ? -14.257 5.994 7.859 1.00 86.75 419 ASP A O 1
ATOM 3349 N N . ILE A 1 420 ? -13.146 4.580 6.516 1.00 89.75 420 ILE A N 1
ATOM 3350 C CA . ILE A 1 420 ? -12.395 3.942 7.602 1.00 89.75 420 ILE A CA 1
ATOM 3351 C C . ILE A 1 420 ? -11.460 4.939 8.314 1.00 89.75 420 ILE A C 1
ATOM 3353 O O . ILE A 1 420 ? -11.479 4.949 9.544 1.00 89.75 420 ILE A O 1
ATOM 3357 N N . PRO A 1 421 ? -10.691 5.807 7.622 1.00 86.19 421 PRO A N 1
ATOM 3358 C CA . PRO A 1 421 ? -9.898 6.853 8.271 1.00 86.19 421 PRO A CA 1
ATOM 3359 C C . PRO A 1 421 ? -10.689 7.720 9.257 1.00 86.19 421 PRO A C 1
ATOM 3361 O O . PRO A 1 421 ? -10.201 7.988 10.356 1.00 86.19 421 PRO A O 1
ATOM 3364 N N . VAL A 1 422 ? -11.913 8.116 8.897 1.00 83.81 422 VAL A N 1
ATOM 3365 C CA . VAL A 1 422 ? -12.809 8.903 9.763 1.00 83.81 422 VAL A CA 1
ATOM 3366 C C . VAL A 1 422 ? -13.245 8.105 10.989 1.00 83.81 422 VAL A C 1
ATOM 3368 O O . VAL A 1 422 ? -13.204 8.626 12.103 1.00 83.81 422 VAL A O 1
ATOM 3371 N N . VAL A 1 423 ? -13.608 6.829 10.815 1.00 88.25 423 VAL A N 1
ATOM 3372 C CA . VAL A 1 423 ? -13.941 5.939 11.941 1.00 88.25 423 VAL A CA 1
ATOM 3373 C C . VAL A 1 423 ? -12.749 5.791 12.885 1.00 88.25 423 VAL A C 1
ATOM 3375 O O . VAL A 1 423 ? -12.901 5.928 14.097 1.00 88.25 423 VAL A O 1
ATOM 3378 N N . LEU A 1 424 ? -11.560 5.532 12.335 1.00 85.75 424 LEU A N 1
ATOM 3379 C CA . LEU A 1 424 ? -10.331 5.338 13.101 1.00 85.75 424 LEU A CA 1
ATOM 3380 C C . LEU A 1 424 ? -9.929 6.603 13.858 1.00 85.75 424 LEU A C 1
ATOM 3382 O O . LEU A 1 424 ? -9.517 6.512 15.010 1.00 85.75 424 LEU A O 1
ATOM 3386 N N . GLU A 1 425 ? -10.079 7.780 13.255 1.00 80.81 425 GLU A N 1
ATOM 3387 C CA . GLU A 1 425 ? -9.842 9.047 13.945 1.00 80.81 425 GLU A CA 1
ATOM 3388 C C . GLU A 1 425 ? -10.868 9.320 15.035 1.00 80.81 425 GLU A C 1
ATOM 3390 O O . GLU A 1 425 ? -10.467 9.647 16.148 1.00 80.81 425 GLU A O 1
ATOM 3395 N N . ALA A 1 426 ? -12.163 9.151 14.765 1.00 82.50 426 ALA A N 1
ATOM 3396 C CA . ALA A 1 426 ? -13.186 9.360 15.785 1.00 82.50 426 ALA A CA 1
ATOM 3397 C C . ALA A 1 426 ? -12.987 8.415 16.976 1.00 82.50 426 ALA A C 1
ATOM 3399 O O . ALA A 1 426 ? -13.102 8.841 18.127 1.00 82.50 426 ALA A O 1
ATOM 3400 N N . LEU A 1 427 ? -12.618 7.159 16.710 1.00 82.06 427 LEU A N 1
ATOM 3401 C CA . LEU A 1 427 ? -12.266 6.197 17.747 1.00 82.06 427 LEU A CA 1
ATOM 3402 C C . LEU A 1 427 ? -10.996 6.625 18.494 1.00 82.06 427 LEU A C 1
ATOM 3404 O O . LEU A 1 427 ? -10.984 6.638 19.721 1.00 82.06 427 LEU A O 1
ATOM 3408 N N . CYS A 1 428 ? -9.949 7.034 17.775 1.00 75.94 428 CYS A N 1
ATOM 3409 C CA . CYS A 1 428 ? -8.675 7.465 18.348 1.00 75.94 428 CYS A CA 1
ATOM 3410 C C . CYS A 1 428 ? -8.832 8.700 19.253 1.00 75.94 428 CYS A C 1
ATOM 3412 O O . CYS A 1 428 ? -8.400 8.660 20.409 1.00 75.94 428 CYS A O 1
ATOM 3414 N N . LEU A 1 429 ? -9.497 9.757 18.772 1.00 69.62 429 LEU A N 1
ATOM 3415 C CA . LEU A 1 429 ? -9.735 11.016 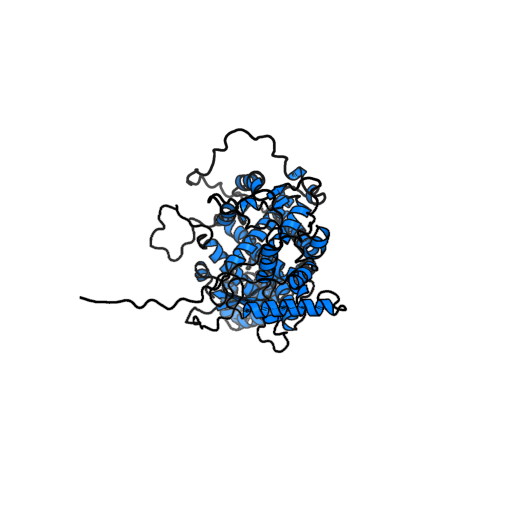19.495 1.00 69.62 429 LEU A CA 1
ATOM 3416 C C . LEU A 1 429 ? -10.605 10.832 20.744 1.00 69.62 429 LEU A C 1
ATOM 3418 O O . LEU A 1 429 ? -10.488 11.594 21.701 1.00 69.62 429 LEU A O 1
ATOM 3422 N N . ARG A 1 430 ? -11.502 9.839 20.745 1.00 65.06 430 ARG A N 1
ATOM 3423 C CA . ARG A 1 430 ? -12.470 9.622 21.832 1.00 65.06 430 ARG A CA 1
ATOM 3424 C C . ARG A 1 430 ? -12.192 8.393 22.679 1.00 65.06 430 ARG A C 1
ATOM 3426 O O . ARG A 1 430 ? -12.917 8.164 23.639 1.00 65.06 430 ARG A O 1
ATOM 3433 N N . SER A 1 431 ? -11.144 7.631 22.380 1.00 58.91 431 SER A N 1
ATOM 3434 C CA . SER A 1 431 ? -10.782 6.412 23.112 1.00 58.91 431 SER A CA 1
ATOM 3435 C C . SER A 1 431 ? -10.580 6.635 24.617 1.00 58.91 431 SER A C 1
ATOM 3437 O O . SER A 1 431 ? -10.648 5.680 25.386 1.00 58.91 431 SER A O 1
ATOM 3439 N N . GLY A 1 432 ? -10.367 7.877 25.069 1.00 53.09 432 GLY A N 1
ATOM 3440 C CA . GLY A 1 432 ? -10.056 8.178 26.470 1.00 53.09 432 GLY A CA 1
ATOM 3441 C C . GLY A 1 432 ? -8.665 7.691 26.882 1.00 53.09 432 GLY A C 1
ATOM 3442 O O . GLY A 1 432 ? -8.222 7.971 27.993 1.00 53.09 432 GLY A O 1
ATOM 3443 N N . LEU A 1 433 ? -7.952 7.018 25.972 1.00 51.50 433 LEU A N 1
ATOM 3444 C CA . LEU A 1 433 ? -6.512 6.858 26.046 1.00 51.50 433 LEU A CA 1
ATOM 3445 C C . LEU A 1 433 ? -5.902 8.251 26.042 1.00 51.50 433 LEU A C 1
ATOM 3447 O O . LEU A 1 433 ? -6.456 9.168 25.431 1.00 51.50 433 LEU A O 1
ATOM 3451 N N . GLN A 1 434 ? -4.793 8.422 26.762 1.00 46.50 434 GLN A N 1
ATOM 3452 C CA . GLN A 1 434 ? -4.026 9.664 26.736 1.00 46.50 434 GLN A CA 1
ATOM 3453 C C . GLN A 1 434 ? -3.499 9.893 25.310 1.00 46.50 434 GLN A C 1
ATOM 3455 O O . GLN A 1 434 ? -2.364 9.557 24.980 1.00 46.50 434 GLN A O 1
ATOM 3460 N N . ASN A 1 435 ? -4.358 10.457 24.466 1.00 46.34 435 ASN A N 1
ATOM 3461 C CA . ASN A 1 435 ? -4.150 10.698 23.053 1.00 46.34 435 ASN A CA 1
ATOM 3462 C C . ASN A 1 435 ? -4.179 12.210 22.829 1.00 46.34 435 ASN A C 1
ATOM 3464 O O . ASN A 1 435 ? -5.179 12.859 23.111 1.00 46.34 435 ASN A O 1
ATOM 3468 N N . HIS A 1 436 ? -3.040 12.725 22.359 1.00 42.34 436 HIS A N 1
ATOM 3469 C CA . HIS A 1 436 ? -2.715 14.018 21.733 1.00 42.34 436 HIS A CA 1
ATOM 3470 C C . HIS A 1 436 ? -3.323 15.365 22.201 1.00 42.34 436 HIS A C 1
ATOM 3472 O O . HIS A 1 436 ? -2.648 16.374 22.009 1.00 42.34 436 HIS A O 1
ATOM 3478 N N . GLU A 1 437 ? -4.484 15.456 22.851 1.00 39.34 437 GLU A N 1
ATOM 3479 C CA . GLU A 1 437 ? -5.150 16.741 23.141 1.00 39.34 437 GLU A CA 1
ATOM 3480 C C . GLU A 1 437 ? -5.392 17.035 24.633 1.00 39.34 437 GLU A C 1
ATOM 3482 O O . GLU A 1 437 ? -6.425 17.574 25.016 1.00 39.34 437 GLU A O 1
ATOM 3487 N N . SER A 1 438 ? -4.413 16.769 25.505 1.00 42.19 438 SER A N 1
ATOM 3488 C CA . SER A 1 438 ? -4.387 17.383 26.845 1.00 42.19 438 SER A CA 1
ATOM 3489 C C . SER A 1 438 ? -3.131 18.235 27.011 1.00 42.19 438 SER A C 1
ATOM 3491 O O . SER A 1 438 ? -2.017 17.733 27.133 1.00 42.19 438 SER A O 1
ATOM 3493 N N . TRP A 1 439 ? -3.305 19.555 26.953 1.00 40.44 439 TRP A N 1
ATOM 3494 C CA . TRP A 1 439 ? -2.233 20.531 26.723 1.00 40.44 439 TRP A CA 1
ATOM 3495 C C . TRP A 1 439 ? -1.416 20.915 27.972 1.00 40.44 439 TRP A C 1
ATOM 3497 O O . TRP A 1 439 ? -0.709 21.917 27.938 1.00 40.44 439 TRP A O 1
ATOM 3507 N N . ALA A 1 440 ? -1.491 20.176 29.084 1.00 43.69 440 ALA A N 1
ATOM 3508 C CA . ALA A 1 440 ? -0.918 20.652 30.354 1.00 43.69 440 ALA A CA 1
ATOM 3509 C C . ALA A 1 440 ? -0.150 19.624 31.198 1.00 43.69 440 ALA A C 1
ATOM 3511 O O . ALA A 1 440 ? 0.455 20.010 32.196 1.00 43.69 440 ALA A O 1
ATOM 3512 N N . PHE A 1 441 ? -0.119 18.342 30.832 1.00 41.56 441 PHE A N 1
ATOM 3513 C CA . PHE A 1 441 ? 0.426 17.318 31.724 1.00 41.56 441 PHE A CA 1
ATOM 3514 C C . PHE A 1 441 ? 1.084 16.192 30.919 1.00 41.56 441 PHE A C 1
ATOM 3516 O O . PHE A 1 441 ? 0.429 15.547 30.108 1.00 41.56 441 PHE A O 1
ATOM 3523 N N . GLY A 1 442 ? 2.371 15.922 31.138 1.00 41.03 442 GLY A N 1
ATOM 3524 C CA . GLY A 1 442 ? 2.861 14.543 30.960 1.00 41.03 442 GLY A CA 1
ATOM 3525 C C . GLY A 1 442 ? 2.391 13.670 32.135 1.00 41.03 442 GLY A C 1
ATOM 3526 O O . GLY A 1 442 ? 1.629 14.166 32.970 1.00 41.03 442 GLY A O 1
ATOM 3527 N N . PRO A 1 443 ? 2.946 12.466 32.354 1.00 41.41 443 PRO A N 1
ATOM 3528 C CA . PRO A 1 443 ? 3.508 11.445 31.446 1.00 41.41 443 PRO A CA 1
ATOM 3529 C C . PRO A 1 443 ? 2.658 10.130 31.615 1.00 41.41 443 PRO A C 1
ATOM 3531 O O . PRO A 1 443 ? 2.120 9.890 32.687 1.00 41.41 443 PRO A O 1
ATOM 3534 N N . ASP A 1 444 ? 2.269 9.302 30.640 1.00 43.16 444 ASP A N 1
ATOM 3535 C CA . ASP A 1 444 ? 3.055 8.451 29.742 1.00 43.16 444 ASP A CA 1
ATOM 3536 C C . ASP A 1 444 ? 2.088 7.693 28.783 1.00 43.16 444 ASP A C 1
ATOM 3538 O O . ASP A 1 444 ? 1.602 6.622 29.121 1.00 43.16 444 ASP A O 1
ATOM 3542 N N . LEU A 1 445 ? 1.780 8.326 27.634 1.00 53.78 445 LEU A N 1
ATOM 3543 C CA . LEU A 1 445 ? 1.655 7.861 26.218 1.00 53.78 445 LEU A CA 1
ATOM 3544 C C . LEU A 1 445 ? 1.136 6.455 25.854 1.00 53.78 445 LEU A C 1
ATOM 3546 O O . LEU A 1 445 ? 1.937 5.539 25.972 1.00 53.78 445 LEU A O 1
ATOM 3550 N N . LEU A 1 446 ? -0.060 6.221 25.267 1.00 53.25 446 LEU A N 1
ATOM 3551 C CA . LEU A 1 446 ? -0.475 4.796 25.138 1.00 53.25 446 LEU A CA 1
ATOM 3552 C C . LEU A 1 446 ? -1.173 4.245 23.876 1.00 53.25 446 LEU A C 1
ATOM 3554 O O . LEU A 1 446 ? -1.435 3.047 23.877 1.00 53.25 446 LEU A O 1
ATOM 3558 N N . ALA A 1 447 ? -1.380 4.968 22.769 1.00 55.09 447 ALA A N 1
ATOM 3559 C CA . ALA A 1 447 ? -1.698 4.284 21.501 1.00 55.09 447 ALA A CA 1
ATOM 3560 C C . ALA A 1 447 ? -1.240 5.070 20.264 1.00 55.09 447 ALA A C 1
ATOM 3562 O O . ALA A 1 447 ? -1.557 6.256 20.144 1.00 55.09 447 ALA A O 1
ATOM 3563 N N . PRO A 1 448 ? -0.510 4.446 19.319 1.00 61.28 448 PRO A N 1
ATOM 3564 C CA . PRO A 1 448 ? -0.245 5.079 18.037 1.00 61.28 448 PRO A CA 1
ATOM 3565 C C . PRO A 1 448 ? -1.559 5.194 17.238 1.00 61.28 448 PRO A C 1
ATOM 3567 O O . PRO A 1 448 ? -2.482 4.405 17.469 1.00 61.28 448 PRO A O 1
ATOM 3570 N N . PRO A 1 449 ? -1.657 6.137 16.277 1.00 67.44 449 PRO A N 1
ATOM 3571 C CA . PRO A 1 449 ? -2.753 6.171 15.314 1.00 67.44 449 PRO A CA 1
ATOM 3572 C C . PRO A 1 449 ? -3.052 4.762 14.781 1.00 67.44 449 PRO A C 1
ATOM 3574 O O . PRO A 1 449 ? -2.101 4.027 14.513 1.00 67.44 449 PRO A O 1
ATOM 3577 N N . PRO A 1 450 ? -4.318 4.356 14.592 1.00 75.69 450 PRO A N 1
ATOM 3578 C CA . PRO A 1 450 ? -4.637 2.944 14.373 1.00 75.69 450 PRO A CA 1
ATOM 3579 C C . PRO A 1 450 ? -3.874 2.248 13.228 1.00 75.69 450 PRO A C 1
ATOM 3581 O O . PRO A 1 450 ? -3.425 1.122 13.427 1.00 75.69 450 PRO A O 1
ATOM 3584 N N . PRO A 1 451 ? -3.592 2.886 12.070 1.00 76.50 451 PRO A N 1
ATOM 3585 C CA . PRO A 1 451 ? -2.752 2.261 11.041 1.00 76.50 451 PRO A CA 1
ATOM 3586 C C . PRO A 1 451 ? -1.304 1.983 11.491 1.00 76.50 451 PRO A C 1
ATOM 3588 O O . PRO A 1 451 ? -0.661 1.063 10.995 1.00 76.50 451 PRO A O 1
ATOM 3591 N N . LEU A 1 452 ? -0.777 2.753 12.447 1.00 83.50 452 LEU A N 1
ATOM 3592 C CA . LEU A 1 452 ? 0.559 2.566 13.016 1.00 83.50 452 LEU A CA 1
ATOM 3593 C C . LEU A 1 452 ? 0.609 1.465 14.091 1.00 83.50 452 LEU A C 1
ATOM 3595 O O . LEU A 1 452 ? 1.704 1.052 14.475 1.00 83.50 452 LEU A O 1
ATOM 3599 N N . GLN A 1 453 ? -0.537 0.935 14.539 1.00 86.19 453 GLN A N 1
ATOM 3600 C CA . GLN A 1 453 ? -0.580 -0.197 15.476 1.00 86.19 453 GLN A CA 1
ATOM 3601 C C . GLN A 1 453 ? 0.077 -1.445 14.902 1.00 86.19 453 GLN A C 1
ATOM 3603 O O . GLN A 1 453 ? 0.782 -2.137 15.630 1.00 86.19 453 GLN A O 1
ATOM 3608 N N . PHE A 1 454 ? -0.064 -1.685 13.595 1.00 92.38 454 PHE A N 1
ATOM 3609 C CA . PHE A 1 454 ? 0.648 -2.760 12.907 1.00 92.38 454 PHE A CA 1
ATOM 3610 C C . PHE A 1 454 ? 2.167 -2.657 13.117 1.00 92.38 454 PHE A C 1
ATOM 3612 O O . PHE A 1 454 ? 2.816 -3.626 13.509 1.00 92.38 454 PHE A O 1
ATOM 3619 N N . PHE A 1 455 ? 2.739 -1.466 12.906 1.00 90.12 455 PHE A N 1
ATOM 3620 C CA . PHE A 1 455 ? 4.175 -1.254 13.081 1.00 90.12 455 PHE A CA 1
ATOM 3621 C C . PHE A 1 455 ? 4.590 -1.329 14.549 1.00 90.12 455 PHE A C 1
ATOM 3623 O O . PHE A 1 455 ? 5.622 -1.923 14.845 1.00 90.12 455 PHE A O 1
ATOM 3630 N N . ALA A 1 456 ? 3.793 -0.782 15.470 1.00 86.88 456 ALA A N 1
ATOM 3631 C CA . ALA A 1 456 ? 4.064 -0.885 16.902 1.00 86.88 456 ALA A CA 1
ATOM 3632 C C . ALA A 1 456 ? 4.056 -2.344 17.385 1.00 86.88 456 ALA A C 1
ATOM 3634 O O . ALA A 1 456 ? 4.973 -2.761 18.091 1.00 86.88 456 ALA A O 1
ATOM 3635 N N . PHE A 1 457 ? 3.070 -3.132 16.951 1.00 90.81 457 PHE A N 1
ATOM 3636 C CA . PHE A 1 457 ? 2.988 -4.568 17.204 1.00 90.81 457 PHE A CA 1
ATOM 3637 C C . PHE A 1 457 ? 4.234 -5.291 16.686 1.00 90.81 457 PHE A C 1
ATOM 3639 O O . PHE A 1 457 ? 4.904 -5.990 17.446 1.00 90.81 457 PHE A O 1
ATOM 3646 N N . LEU A 1 458 ? 4.589 -5.068 15.420 1.00 91.56 458 LEU A N 1
ATOM 3647 C CA . LEU A 1 458 ? 5.733 -5.703 14.774 1.00 91.56 458 LEU A CA 1
ATOM 3648 C C . LEU A 1 458 ? 7.052 -5.360 15.484 1.00 91.56 458 LEU A C 1
ATOM 3650 O O . LEU A 1 458 ? 7.851 -6.250 15.790 1.00 91.56 458 LEU A O 1
ATOM 3654 N N . LEU A 1 459 ? 7.279 -4.073 15.768 1.00 87.88 459 LEU A N 1
ATOM 3655 C CA . LEU A 1 459 ? 8.474 -3.575 16.454 1.00 87.88 459 LEU A CA 1
ATOM 3656 C C . LEU A 1 459 ? 8.597 -4.155 17.868 1.00 87.88 459 LEU A C 1
ATOM 3658 O O . LEU A 1 459 ? 9.675 -4.603 18.269 1.00 87.88 459 LEU A O 1
ATOM 3662 N N . SER A 1 460 ? 7.482 -4.203 18.594 1.00 87.62 460 SER A N 1
ATOM 3663 C CA . SER A 1 460 ? 7.420 -4.748 19.946 1.00 87.62 460 SER A CA 1
ATOM 3664 C C . SER A 1 460 ? 7.704 -6.251 19.951 1.00 87.62 460 SER A C 1
ATOM 3666 O O . SER A 1 460 ? 8.586 -6.701 20.686 1.00 87.62 460 SER A O 1
ATOM 3668 N N . LYS A 1 461 ? 7.029 -7.015 19.082 1.00 89.38 461 LYS A N 1
ATOM 3669 C CA . LYS A 1 461 ? 7.135 -8.478 18.998 1.00 89.38 461 LYS A CA 1
ATOM 3670 C C . LYS A 1 461 ? 8.553 -8.942 18.665 1.00 89.38 461 LYS A C 1
ATOM 3672 O O . LYS A 1 461 ? 9.072 -9.855 19.304 1.00 89.38 461 LYS A O 1
ATOM 3677 N N . HIS A 1 462 ? 9.198 -8.302 17.690 1.00 86.38 462 HIS A N 1
ATOM 3678 C CA . HIS A 1 462 ? 10.462 -8.803 17.137 1.00 86.38 462 HIS A CA 1
ATOM 3679 C C . HIS A 1 462 ? 11.710 -8.142 17.690 1.00 86.38 462 HIS A C 1
ATOM 3681 O O . HIS A 1 462 ? 12.751 -8.797 17.806 1.00 86.38 462 HIS A O 1
ATOM 3687 N N . PHE A 1 463 ? 11.605 -6.867 18.051 1.00 82.62 463 PHE A N 1
ATOM 3688 C CA . PHE A 1 463 ? 12.756 -6.035 18.390 1.00 82.62 463 PHE A CA 1
ATOM 3689 C C . PHE A 1 463 ? 12.687 -5.468 19.809 1.00 82.62 463 PHE A C 1
ATOM 3691 O O . PHE A 1 463 ? 13.658 -4.856 20.243 1.00 82.62 463 PHE A O 1
ATOM 3698 N N . ARG A 1 464 ? 11.577 -5.683 20.536 1.00 82.56 464 ARG A N 1
ATOM 3699 C CA . ARG A 1 464 ? 11.299 -5.065 21.847 1.00 82.56 464 ARG A CA 1
ATOM 3700 C C . ARG A 1 464 ? 11.336 -3.533 21.808 1.00 82.56 464 ARG A C 1
ATOM 3702 O O . ARG A 1 464 ? 11.675 -2.882 22.795 1.00 82.56 464 ARG A O 1
ATOM 3709 N N . LEU A 1 465 ? 10.980 -2.969 20.656 1.00 81.38 465 LEU A N 1
ATOM 3710 C CA . LEU A 1 465 ? 10.959 -1.531 20.414 1.00 81.38 465 LEU A CA 1
ATOM 3711 C C . LEU A 1 465 ? 9.515 -1.022 20.423 1.00 81.38 465 LEU A C 1
ATOM 3713 O O . LEU A 1 465 ? 8.623 -1.655 19.865 1.00 81.38 465 LEU A O 1
ATOM 3717 N N . GLY A 1 466 ? 9.292 0.132 21.042 1.00 78.44 466 GLY A N 1
ATOM 3718 C CA . GLY A 1 466 ? 8.064 0.916 20.934 1.00 78.44 466 GLY A CA 1
ATOM 3719 C C . GLY A 1 466 ? 8.265 2.126 20.025 1.00 78.44 466 GLY A C 1
ATOM 3720 O O . GLY A 1 466 ? 9.394 2.563 19.817 1.00 78.44 466 GLY A O 1
ATOM 3721 N N . LEU A 1 467 ? 7.179 2.688 19.491 1.00 73.38 467 LEU A N 1
ATOM 3722 C CA . LEU A 1 467 ? 7.228 3.974 18.790 1.00 73.38 467 LEU A CA 1
ATOM 3723 C C . LEU A 1 467 ? 7.360 5.104 19.816 1.00 73.38 467 LEU A C 1
ATOM 3725 O O . LEU A 1 467 ? 6.513 5.258 20.696 1.00 73.38 467 LEU A O 1
ATOM 3729 N N . ALA A 1 468 ? 8.393 5.927 19.686 1.00 67.25 468 ALA A N 1
ATOM 3730 C CA . ALA A 1 468 ? 8.592 7.080 20.545 1.00 67.25 468 ALA A CA 1
ATOM 3731 C C . ALA A 1 468 ? 7.749 8.260 20.054 1.00 67.25 468 ALA A C 1
ATOM 3733 O O . ALA A 1 468 ? 8.179 9.100 19.262 1.00 67.25 468 ALA A O 1
ATOM 3734 N N . ILE A 1 469 ? 6.516 8.332 20.545 1.00 58.41 469 ILE A N 1
ATOM 3735 C CA . ILE A 1 469 ? 5.541 9.363 20.162 1.00 58.41 469 ILE A CA 1
ATOM 3736 C C . ILE A 1 469 ? 6.075 10.788 20.431 1.00 58.41 469 ILE A C 1
ATOM 3738 O O . ILE A 1 469 ? 5.676 11.738 19.759 1.00 58.41 469 ILE A O 1
ATOM 3742 N N . SER A 1 470 ? 7.019 10.961 21.369 1.00 53.16 470 SER A N 1
ATOM 3743 C CA . SER A 1 470 ? 7.671 12.249 21.648 1.00 53.16 470 SER A CA 1
ATOM 3744 C C . SER A 1 470 ? 8.398 12.854 20.447 1.00 53.16 470 SER A C 1
ATOM 3746 O O . SER A 1 470 ? 8.441 14.075 20.347 1.00 53.16 470 SER A O 1
ATOM 3748 N N . GLU A 1 471 ? 8.915 12.038 19.529 1.00 55.66 471 GLU A N 1
ATOM 3749 C CA . GLU A 1 471 ? 9.632 12.513 18.337 1.00 55.66 471 GLU A CA 1
ATOM 3750 C C . GLU A 1 471 ? 8.716 12.806 17.151 1.00 55.66 471 GLU A C 1
ATOM 3752 O O . GLU A 1 471 ? 9.146 13.435 16.193 1.00 55.66 471 GLU A O 1
ATOM 3757 N N . TYR A 1 472 ? 7.441 12.416 17.228 1.00 54.47 472 TYR A N 1
ATOM 3758 C CA . TYR A 1 472 ? 6.407 12.867 16.294 1.00 54.47 472 TYR A CA 1
ATOM 3759 C C . TYR A 1 472 ? 5.841 14.246 16.693 1.00 54.47 472 TYR A C 1
ATOM 3761 O O . TYR A 1 472 ? 4.930 14.757 16.043 1.00 54.47 472 TYR A O 1
ATOM 3769 N N . ARG A 1 473 ? 6.350 14.868 17.772 1.00 52.69 473 ARG A N 1
ATOM 3770 C CA . ARG A 1 473 ? 5.896 16.183 18.248 1.00 52.69 473 ARG A CA 1
ATOM 3771 C C . ARG A 1 473 ? 6.553 17.313 17.458 1.00 52.69 473 ARG A C 1
ATOM 3773 O O . ARG A 1 473 ? 7.771 17.424 17.394 1.00 52.69 473 ARG A O 1
ATOM 3780 N N . ASP A 1 474 ? 5.732 18.235 16.968 1.00 49.09 474 ASP A N 1
ATOM 3781 C CA . ASP A 1 474 ? 6.167 19.390 16.168 1.00 49.09 474 ASP A CA 1
ATOM 3782 C C . ASP A 1 474 ? 6.541 20.635 17.005 1.00 49.09 474 ASP A C 1
ATOM 3784 O O . ASP A 1 474 ? 6.590 21.757 16.504 1.00 49.09 474 ASP A O 1
ATOM 3788 N N . PHE A 1 475 ? 6.777 20.468 18.311 1.00 44.03 475 PHE A N 1
ATOM 3789 C CA . PHE A 1 475 ? 6.686 21.578 19.270 1.00 44.03 475 PHE A CA 1
ATOM 3790 C C . PHE A 1 475 ? 7.854 22.580 19.233 1.00 44.03 475 PHE A C 1
ATOM 3792 O O . PHE A 1 475 ? 7.702 23.697 19.728 1.00 44.03 475 PHE A O 1
ATOM 3799 N N . ASP A 1 476 ? 9.005 22.234 18.649 1.00 46.16 476 ASP A N 1
ATOM 3800 C CA . ASP A 1 476 ? 10.203 23.089 18.690 1.00 46.16 476 ASP A CA 1
ATOM 3801 C C . ASP A 1 476 ? 10.960 23.233 17.356 1.00 46.16 476 ASP A C 1
ATOM 3803 O O . ASP A 1 476 ? 12.018 23.864 17.304 1.00 46.16 476 ASP A O 1
ATOM 3807 N N . GLY A 1 477 ? 10.428 22.684 16.258 1.00 49.56 477 GLY A N 1
ATOM 3808 C CA . GLY A 1 477 ? 11.106 22.700 14.958 1.00 49.56 477 GLY A CA 1
ATOM 3809 C C . GLY A 1 477 ? 12.396 21.865 14.907 1.00 49.56 477 GLY A C 1
ATOM 3810 O O . GLY A 1 477 ? 13.164 21.993 13.950 1.00 49.56 477 GLY A O 1
ATOM 3811 N N . THR A 1 478 ? 12.647 21.013 15.908 1.00 50.66 478 THR A N 1
ATOM 3812 C CA . THR A 1 478 ? 13.746 20.031 15.919 1.00 50.66 478 THR A CA 1
ATOM 3813 C C . THR A 1 478 ? 13.294 18.599 15.657 1.00 50.66 478 THR A C 1
ATOM 3815 O O . THR A 1 478 ? 14.138 17.713 15.681 1.00 50.66 478 THR A O 1
ATOM 3818 N N . ASN A 1 479 ? 12.011 18.406 15.331 1.00 58.56 479 ASN A N 1
ATOM 3819 C CA . ASN A 1 479 ? 11.361 17.132 15.027 1.00 58.56 479 ASN A CA 1
ATOM 3820 C C . ASN A 1 479 ? 12.285 16.195 14.211 1.00 58.56 479 ASN A C 1
ATOM 3822 O O . ASN A 1 479 ? 12.489 16.367 13.003 1.00 58.56 479 ASN A O 1
ATOM 3826 N N . GLU A 1 480 ? 12.900 15.225 14.897 1.00 56.41 480 GLU A N 1
ATOM 3827 C CA . GLU A 1 480 ? 13.847 14.282 14.295 1.00 56.41 480 GLU A CA 1
ATOM 3828 C C . GLU A 1 480 ? 13.134 13.365 13.297 1.00 56.41 480 GLU A C 1
ATOM 3830 O O . GLU A 1 480 ? 13.737 12.941 12.311 1.00 56.41 480 GLU A O 1
ATOM 3835 N N . TYR A 1 481 ? 11.828 13.136 13.473 1.00 56.56 481 TYR A N 1
ATOM 3836 C CA . TYR A 1 481 ? 11.008 12.446 12.486 1.00 56.56 481 TYR A CA 1
ATOM 3837 C C . TYR A 1 481 ? 10.873 13.253 11.186 1.00 56.56 481 TYR A C 1
ATOM 3839 O O . TYR A 1 481 ? 11.048 12.726 10.086 1.00 56.56 481 TYR A O 1
ATOM 3847 N N . VAL A 1 482 ? 10.658 14.566 11.280 1.00 56.84 482 VAL A N 1
ATOM 3848 C CA . VAL A 1 482 ? 10.678 15.464 10.114 1.00 56.84 482 VAL A CA 1
ATOM 3849 C C . VAL A 1 482 ? 12.055 15.462 9.451 1.00 56.84 482 VAL A C 1
ATOM 3851 O O . VAL A 1 482 ? 12.146 15.412 8.228 1.00 56.84 482 VAL A O 1
ATOM 3854 N N . ARG A 1 483 ? 13.149 15.468 10.221 1.00 56.53 483 ARG A N 1
ATOM 3855 C CA . ARG A 1 483 ? 14.507 15.357 9.656 1.00 56.53 483 ARG A CA 1
ATOM 3856 C C . ARG A 1 483 ? 14.721 14.021 8.950 1.00 56.53 483 ARG A C 1
ATOM 3858 O O . ARG A 1 483 ? 15.291 13.994 7.859 1.00 56.53 483 ARG A O 1
ATOM 3865 N N . PHE A 1 484 ? 14.241 12.935 9.547 1.00 56.66 484 PHE A N 1
ATOM 3866 C CA . PHE A 1 484 ? 14.279 11.592 8.985 1.00 56.66 484 PHE A CA 1
ATOM 3867 C C . PHE A 1 484 ? 13.522 11.515 7.652 1.00 56.66 484 PHE A C 1
ATOM 3869 O O . PHE A 1 484 ? 14.093 11.092 6.644 1.00 56.66 484 PHE A O 1
ATOM 3876 N N . THR A 1 485 ? 12.279 11.996 7.624 1.00 55.91 485 THR A N 1
ATOM 3877 C CA . THR A 1 485 ? 11.431 12.017 6.423 1.00 55.91 485 THR A CA 1
ATOM 3878 C C . THR A 1 485 ? 11.959 12.965 5.340 1.00 55.91 485 THR A C 1
ATOM 3880 O O . THR A 1 485 ? 11.923 12.631 4.156 1.00 55.91 485 THR A O 1
ATOM 3883 N N . ALA A 1 486 ? 12.528 14.114 5.720 1.00 52.59 486 ALA A N 1
ATOM 3884 C CA . ALA A 1 486 ? 13.041 15.118 4.787 1.00 52.59 486 ALA A CA 1
ATOM 3885 C C . ALA A 1 486 ? 14.314 14.687 4.042 1.00 52.59 486 ALA A C 1
ATOM 3887 O O . ALA A 1 486 ? 14.670 15.294 3.031 1.00 52.59 486 ALA A O 1
ATOM 3888 N N . CYS A 1 487 ? 15.029 13.665 4.518 1.00 53.50 487 CYS A N 1
ATOM 3889 C CA . CYS A 1 487 ? 16.346 13.355 3.975 1.00 53.50 487 CYS A CA 1
ATOM 3890 C C . CYS A 1 487 ? 16.339 12.507 2.699 1.00 53.50 487 CYS A C 1
ATOM 3892 O O . CYS A 1 487 ? 17.413 12.360 2.127 1.00 53.50 487 CYS A O 1
ATOM 3894 N N . ALA A 1 488 ? 15.223 11.900 2.261 1.00 55.78 488 ALA A N 1
ATOM 3895 C CA . ALA A 1 488 ? 15.158 10.923 1.146 1.00 55.78 488 ALA A CA 1
ATOM 3896 C C . ALA A 1 488 ? 16.121 9.706 1.249 1.00 55.78 488 ALA A C 1
ATOM 3898 O O . ALA A 1 488 ? 16.011 8.738 0.491 1.00 55.78 488 ALA A O 1
ATOM 3899 N N . ASN A 1 489 ? 17.020 9.725 2.233 1.00 64.62 489 ASN A N 1
ATOM 3900 C CA . ASN A 1 489 ? 18.070 8.762 2.519 1.00 64.62 489 ASN A CA 1
ATOM 3901 C C . ASN A 1 489 ? 17.521 7.498 3.169 1.00 64.62 489 ASN A C 1
ATOM 3903 O O . ASN A 1 489 ? 18.235 6.507 3.255 1.00 64.62 489 ASN A O 1
ATOM 3907 N N . VAL A 1 490 ? 16.249 7.485 3.576 1.00 70.94 490 VAL A N 1
ATOM 3908 C CA . VAL A 1 490 ? 15.590 6.262 4.046 1.00 70.94 490 VAL A CA 1
ATOM 3909 C C . VAL A 1 490 ? 15.590 5.169 2.964 1.00 70.94 490 VAL A C 1
ATOM 3911 O O . VAL A 1 490 ? 15.544 3.986 3.275 1.00 70.94 490 VAL A O 1
ATOM 3914 N N . PHE A 1 491 ? 15.752 5.521 1.683 1.00 77.56 491 PHE A N 1
ATOM 3915 C CA . PHE A 1 491 ? 15.899 4.552 0.588 1.00 77.56 491 PHE A CA 1
ATOM 3916 C C . PHE A 1 491 ? 17.342 4.413 0.058 1.00 77.56 491 PHE A C 1
ATOM 3918 O O . PHE A 1 491 ? 17.581 3.601 -0.835 1.00 77.56 491 PHE A O 1
ATOM 3925 N N . ALA A 1 492 ? 18.311 5.142 0.624 1.00 72.56 492 ALA A N 1
ATOM 3926 C CA . ALA A 1 492 ? 19.721 5.148 0.214 1.00 72.56 492 ALA A CA 1
ATOM 3927 C C . ALA A 1 492 ? 20.448 3.812 0.480 1.00 72.56 492 ALA A C 1
ATOM 3929 O O . ALA A 1 492 ? 20.042 3.028 1.344 1.00 72.56 492 ALA A O 1
ATOM 3930 N N . ASN A 1 493 ? 21.517 3.542 -0.274 1.00 64.62 493 ASN A N 1
ATOM 3931 C CA . ASN A 1 493 ? 22.402 2.385 -0.179 1.00 64.62 493 ASN A CA 1
ATOM 3932 C C . ASN A 1 493 ? 23.305 2.439 1.069 1.00 64.62 493 ASN A C 1
ATOM 3934 O O . ASN A 1 493 ? 23.747 3.485 1.532 1.00 64.62 493 ASN A O 1
ATOM 3938 N N . GLU A 1 494 ? 23.630 1.258 1.593 1.00 58.09 494 GLU A N 1
ATOM 3939 C CA . GLU A 1 494 ? 24.370 1.036 2.837 1.00 58.09 494 GLU A CA 1
ATOM 3940 C C . GLU A 1 494 ? 25.844 1.466 2.763 1.00 58.09 494 GLU A C 1
ATOM 3942 O O . GLU A 1 494 ? 26.470 1.705 3.796 1.00 58.09 494 GLU A O 1
ATOM 3947 N N . SER A 1 495 ? 26.424 1.528 1.559 1.00 52.09 495 SER A N 1
ATOM 3948 C CA . SER A 1 495 ? 27.866 1.720 1.365 1.00 52.09 495 SER A CA 1
ATOM 3949 C C . SER A 1 495 ? 28.317 3.178 1.377 1.00 52.09 495 SER A C 1
ATOM 3951 O O . SER A 1 495 ? 29.488 3.430 1.654 1.00 52.09 495 SER A O 1
ATOM 3953 N N . ALA A 1 496 ? 27.429 4.128 1.074 1.00 45.47 496 ALA A N 1
ATOM 3954 C CA . ALA A 1 496 ? 27.793 5.543 1.014 1.00 45.47 496 ALA A CA 1
ATOM 3955 C C . ALA A 1 496 ? 27.900 6.179 2.410 1.00 45.47 496 ALA A C 1
ATOM 3957 O O . ALA A 1 496 ? 28.639 7.148 2.573 1.00 45.47 496 ALA A O 1
ATOM 3958 N N . ASP A 1 497 ? 27.222 5.622 3.425 1.00 49.19 497 ASP A N 1
ATOM 3959 C CA . ASP A 1 497 ? 27.242 6.200 4.771 1.00 49.19 497 ASP A CA 1
ATOM 3960 C C . ASP A 1 497 ? 26.914 5.193 5.892 1.00 49.19 497 ASP A C 1
ATOM 3962 O O . ASP A 1 497 ? 25.932 5.316 6.630 1.00 49.19 497 ASP A O 1
ATOM 3966 N N . ARG A 1 498 ? 27.766 4.167 6.051 1.00 47.78 498 ARG A N 1
ATOM 3967 C CA . ARG A 1 498 ? 27.713 3.262 7.220 1.00 47.78 498 ARG A CA 1
ATOM 3968 C C . ARG A 1 498 ? 27.661 4.043 8.540 1.00 47.78 498 ARG A C 1
ATOM 3970 O O . ARG A 1 498 ? 26.958 3.631 9.457 1.00 47.78 498 ARG A O 1
ATOM 3977 N N . THR A 1 499 ? 28.363 5.172 8.620 1.00 45.22 499 THR A N 1
ATOM 3978 C CA . THR A 1 499 ? 28.396 6.089 9.770 1.00 45.22 499 THR A CA 1
ATOM 3979 C C . THR A 1 499 ? 27.010 6.624 10.113 1.00 45.22 499 THR A C 1
ATOM 3981 O O . THR A 1 499 ? 26.567 6.406 11.235 1.00 45.22 499 THR A O 1
ATOM 3984 N N . LYS A 1 500 ? 26.267 7.187 9.150 1.00 47.59 500 LYS A N 1
ATOM 3985 C CA . LYS A 1 500 ? 24.903 7.695 9.396 1.00 47.59 500 LYS A CA 1
ATOM 3986 C C . LYS A 1 500 ? 23.895 6.615 9.770 1.00 47.59 500 LYS A C 1
ATOM 3988 O O . LYS A 1 500 ? 22.998 6.868 10.561 1.00 47.59 500 LYS A O 1
ATOM 3993 N N . ARG A 1 501 ? 24.029 5.393 9.242 1.00 47.16 501 ARG A N 1
ATOM 3994 C CA . ARG A 1 501 ? 23.159 4.271 9.646 1.00 47.16 501 ARG A CA 1
ATOM 3995 C C . ARG A 1 501 ? 23.459 3.789 11.060 1.00 47.16 501 ARG A C 1
ATOM 3997 O O . ARG A 1 501 ? 22.548 3.381 11.771 1.00 47.16 501 ARG A O 1
ATOM 4004 N N . THR A 1 502 ? 24.727 3.848 11.460 1.00 43.19 502 THR A N 1
ATOM 4005 C CA . THR A 1 502 ? 25.144 3.506 12.821 1.00 43.19 502 THR A CA 1
ATOM 4006 C C . THR A 1 502 ? 24.687 4.604 13.776 1.00 43.19 502 THR A C 1
ATOM 4008 O O . THR A 1 502 ? 24.097 4.271 14.787 1.00 43.19 502 THR A O 1
ATOM 4011 N N . GLU A 1 503 ? 24.805 5.882 13.397 1.00 46.59 503 GLU A N 1
ATOM 4012 C CA . GLU A 1 503 ? 24.181 7.031 14.077 1.00 46.59 503 GLU A CA 1
ATOM 4013 C C . GLU A 1 503 ? 22.649 6.965 14.094 1.00 46.59 503 GLU A C 1
ATOM 4015 O O . GLU A 1 503 ? 22.031 7.542 14.972 1.00 46.59 503 GLU A O 1
ATOM 4020 N N . TRP A 1 504 ? 22.003 6.242 13.182 1.00 49.31 504 TRP A N 1
ATOM 4021 C CA . TRP A 1 504 ? 20.567 5.963 13.261 1.00 49.31 504 TRP A CA 1
ATOM 4022 C C . TRP A 1 504 ? 20.272 4.805 14.223 1.00 49.31 504 TRP A C 1
ATOM 4024 O O . TRP A 1 504 ? 19.365 4.890 15.039 1.00 49.31 504 TRP A O 1
ATOM 4034 N N . ALA A 1 505 ? 21.090 3.753 14.211 1.00 44.69 505 ALA A N 1
ATOM 4035 C CA . ALA A 1 505 ? 21.007 2.669 15.188 1.00 44.69 505 ALA A CA 1
ATOM 4036 C C . ALA A 1 505 ? 21.395 3.113 16.617 1.00 44.69 505 ALA A C 1
ATOM 4038 O O . ALA A 1 505 ? 20.989 2.466 17.578 1.00 44.69 505 ALA A O 1
ATOM 4039 N N . THR A 1 506 ? 22.166 4.198 16.770 1.00 39.31 506 THR A N 1
ATOM 4040 C CA . THR A 1 506 ? 22.620 4.733 18.069 1.00 39.31 506 THR A CA 1
ATOM 4041 C C . THR A 1 506 ? 22.003 6.086 18.448 1.00 39.31 506 THR A C 1
ATOM 4043 O O . THR A 1 506 ? 21.937 6.402 19.630 1.00 39.31 506 THR A O 1
ATOM 4046 N N . GLY A 1 507 ? 21.509 6.872 17.488 1.00 37.44 507 GLY A N 1
ATOM 4047 C CA . GLY A 1 507 ? 20.879 8.195 17.654 1.00 37.44 507 GLY A CA 1
ATOM 4048 C C . GLY A 1 507 ? 19.407 8.256 17.219 1.00 37.44 507 GLY A C 1
ATOM 4049 O O . GLY A 1 507 ? 18.661 9.098 17.711 1.00 37.44 507 GLY A O 1
ATOM 4050 N N . GLY A 1 508 ? 18.934 7.288 16.425 1.00 39.72 508 GLY A N 1
ATOM 4051 C CA . GLY A 1 508 ? 17.509 6.948 16.288 1.00 39.72 508 GLY A CA 1
ATOM 4052 C C . GLY A 1 508 ? 16.916 6.313 17.553 1.00 39.72 508 GLY A C 1
ATOM 4053 O O . GLY A 1 508 ? 15.716 6.054 17.596 1.00 39.72 508 GLY A O 1
ATOM 4054 N N . GLY A 1 509 ? 17.712 6.177 18.623 1.00 41.59 509 GLY A N 1
ATOM 4055 C CA . GLY A 1 509 ? 17.251 5.886 19.987 1.00 41.59 509 GLY A CA 1
ATOM 4056 C C . GLY A 1 509 ? 16.291 6.930 20.570 1.00 41.59 509 GLY A C 1
ATOM 4057 O O . GLY A 1 509 ? 15.873 6.799 21.715 1.00 41.59 509 GLY A O 1
ATOM 4058 N N . ARG A 1 510 ? 15.940 7.968 19.799 1.00 48.84 510 ARG A N 1
ATOM 4059 C CA . ARG A 1 510 ? 14.824 8.851 20.112 1.00 48.84 510 ARG A CA 1
ATOM 4060 C C . ARG A 1 510 ? 13.503 8.437 19.474 1.00 48.84 510 ARG A C 1
ATOM 4062 O O . ARG A 1 510 ? 12.503 8.646 20.130 1.00 48.84 510 ARG A O 1
ATOM 4069 N N . LEU A 1 511 ? 13.479 7.879 18.253 1.00 48.59 511 LEU A N 1
ATOM 4070 C CA . LEU A 1 511 ? 12.249 7.502 17.520 1.00 48.59 511 LEU A CA 1
ATOM 4071 C C . LEU A 1 511 ? 11.657 6.171 17.977 1.00 48.59 511 LEU A C 1
ATOM 4073 O O . LEU A 1 511 ? 10.468 5.919 17.780 1.00 48.59 511 LEU A O 1
ATOM 4077 N N . LEU A 1 512 ? 12.496 5.320 18.557 1.00 54.19 512 LEU A N 1
ATOM 4078 C CA . LEU A 1 512 ? 12.114 4.040 19.119 1.00 54.19 512 LEU A CA 1
ATOM 4079 C C . LEU A 1 512 ? 12.558 4.003 20.579 1.00 54.19 512 LEU A C 1
ATOM 4081 O O . LEU A 1 512 ? 13.707 4.332 20.874 1.00 54.19 512 LEU A O 1
ATOM 4085 N N . THR A 1 513 ? 11.662 3.619 21.484 1.00 54.28 513 THR A N 1
ATOM 4086 C CA . THR A 1 513 ? 11.981 3.452 22.910 1.00 54.28 513 THR A CA 1
ATOM 4087 C C . THR A 1 513 ? 12.032 1.981 23.286 1.00 54.28 513 THR A C 1
ATOM 4089 O O . THR A 1 513 ? 11.291 1.164 22.738 1.00 54.28 513 THR A O 1
ATOM 4092 N N . ASP A 1 514 ? 12.884 1.639 24.250 1.00 52.81 514 ASP A N 1
ATOM 4093 C CA . ASP A 1 514 ? 12.867 0.308 24.855 1.00 52.81 514 ASP A CA 1
ATOM 4094 C C . ASP A 1 514 ? 11.537 0.086 25.592 1.00 52.81 514 ASP A C 1
ATOM 4096 O O . ASP A 1 514 ? 11.053 0.974 26.299 1.00 52.81 514 ASP A O 1
ATOM 4100 N N . ILE A 1 515 ? 10.965 -1.112 25.457 1.00 56.56 515 ILE A N 1
ATOM 4101 C CA . ILE A 1 515 ? 9.848 -1.561 26.296 1.00 56.56 515 ILE A CA 1
ATOM 4102 C C . ILE A 1 515 ? 10.452 -2.343 27.477 1.00 56.56 515 ILE A C 1
ATOM 4104 O O . ILE A 1 515 ? 11.090 -3.371 27.238 1.00 56.56 515 ILE A O 1
ATOM 4108 N N . PRO A 1 516 ? 10.305 -1.888 28.740 1.00 49.97 516 PRO A N 1
ATOM 4109 C CA . PRO A 1 516 ? 10.879 -2.575 29.897 1.00 49.97 516 PRO A CA 1
ATOM 4110 C C . PRO A 1 516 ? 10.408 -4.034 30.009 1.00 49.97 516 PRO A C 1
ATOM 4112 O O . PRO A 1 516 ? 9.231 -4.326 29.776 1.00 49.97 516 PRO A O 1
ATOM 4115 N N . ASP A 1 517 ? 11.303 -4.941 30.423 1.00 45.03 517 ASP A N 1
ATOM 4116 C CA . ASP A 1 517 ? 10.957 -6.339 30.715 1.00 45.03 517 ASP A CA 1
ATOM 4117 C C . ASP A 1 517 ? 9.834 -6.383 31.774 1.00 45.03 517 ASP A C 1
ATOM 4119 O O . ASP A 1 517 ? 10.020 -5.975 32.921 1.00 45.03 517 ASP A O 1
ATOM 4123 N N . GLY A 1 518 ? 8.648 -6.859 31.379 1.00 46.09 518 GLY A N 1
ATOM 4124 C CA . GLY A 1 518 ? 7.460 -6.926 32.242 1.00 46.09 518 GLY A CA 1
ATOM 4125 C C . GLY A 1 518 ? 6.428 -5.806 32.053 1.00 46.09 518 GLY A C 1
ATOM 4126 O O . GLY A 1 518 ? 5.469 -5.745 32.826 1.00 46.09 518 GLY A O 1
ATOM 4127 N N . GLY A 1 519 ? 6.577 -4.948 31.037 1.00 37.41 519 GLY A N 1
ATOM 4128 C CA . GLY A 1 519 ? 5.571 -3.955 30.654 1.00 37.41 519 GLY A CA 1
ATOM 4129 C C . GLY A 1 519 ? 4.255 -4.616 30.237 1.00 37.41 519 GLY A C 1
ATOM 4130 O O . GLY A 1 519 ? 4.102 -5.060 29.103 1.00 37.41 519 GLY A O 1
ATOM 4131 N N . ARG A 1 520 ? 3.315 -4.719 31.181 1.00 33.72 520 ARG A N 1
ATOM 4132 C CA . ARG A 1 520 ? 1.939 -5.170 30.943 1.00 33.72 520 ARG A CA 1
ATOM 4133 C C . ARG A 1 520 ? 1.321 -4.333 29.819 1.00 33.72 520 ARG A C 1
ATOM 4135 O O . ARG A 1 520 ? 1.414 -3.108 29.864 1.00 33.72 520 ARG A O 1
ATOM 4142 N N . ALA A 1 521 ? 0.643 -4.994 28.877 1.00 35.50 521 ALA A N 1
ATOM 4143 C CA . ALA A 1 521 ? -0.387 -4.355 28.064 1.00 35.50 521 ALA A CA 1
ATOM 4144 C C . ALA A 1 521 ? -1.313 -3.574 29.008 1.00 35.50 521 ALA A C 1
ATOM 4146 O O . ALA A 1 521 ? -1.699 -4.075 30.071 1.00 35.50 521 ALA A O 1
ATOM 4147 N N . LEU A 1 522 ? -1.542 -2.307 28.691 1.00 34.06 522 LEU A N 1
ATOM 4148 C CA . LEU A 1 522 ? -2.179 -1.380 29.611 1.00 34.06 522 LEU A CA 1
ATOM 4149 C C . LEU A 1 522 ? -3.651 -1.722 29.720 1.00 34.06 522 LEU A C 1
ATOM 4151 O O . LEU A 1 522 ? -4.387 -1.726 28.739 1.00 34.06 522 LEU A O 1
ATOM 4155 N N . TYR A 1 523 ? -4.062 -2.032 30.940 1.00 29.33 523 TYR A N 1
ATOM 4156 C CA . TYR A 1 523 ? -5.450 -2.298 31.245 1.00 29.33 523 TYR A CA 1
ATOM 4157 C C . TYR A 1 523 ? -6.213 -0.978 31.289 1.00 29.33 523 TYR A C 1
ATOM 4159 O O . TYR A 1 523 ? -5.821 -0.039 31.984 1.00 29.33 523 TYR A O 1
ATOM 4167 N N . TYR A 1 524 ? -7.328 -0.941 30.569 1.00 31.39 524 TYR A N 1
ATOM 4168 C CA . TYR A 1 524 ? -8.371 0.051 30.763 1.00 31.39 524 TYR A CA 1
ATOM 4169 C C . TYR A 1 524 ? -8.924 -0.071 32.190 1.00 31.39 524 TYR A C 1
ATOM 4171 O O . TYR A 1 524 ? -9.284 -1.164 32.630 1.00 31.39 524 TYR A O 1
ATOM 4179 N N . GLN A 1 525 ? -8.997 1.049 32.907 1.00 30.50 525 GLN A N 1
ATOM 4180 C CA . GLN A 1 525 ? -9.866 1.185 34.068 1.00 30.50 525 GLN A CA 1
ATOM 4181 C C . GLN A 1 525 ? -10.948 2.196 33.688 1.00 30.50 525 GLN A C 1
ATOM 4183 O O . GLN A 1 525 ? -10.654 3.335 33.328 1.00 30.50 525 GLN A O 1
ATOM 4188 N N . GLU A 1 526 ? -12.183 1.714 33.701 1.00 32.78 526 GLU A N 1
ATOM 4189 C CA . GLU A 1 526 ? -13.422 2.406 33.356 1.00 32.78 526 GLU A CA 1
ATOM 4190 C C . GLU A 1 526 ? -13.545 3.699 34.184 1.00 32.78 526 GLU A C 1
ATOM 4192 O O . GLU A 1 526 ? -13.780 3.665 35.391 1.00 32.78 526 GLU A O 1
ATOM 4197 N N . MET A 1 527 ? -13.302 4.858 33.560 1.00 33.50 527 MET A N 1
ATOM 4198 C CA . MET A 1 527 ? -13.658 6.162 34.133 1.00 33.50 527 MET A CA 1
ATOM 4199 C C . MET A 1 527 ? -15.091 6.489 33.717 1.00 33.50 527 MET A C 1
ATOM 4201 O O . MET A 1 527 ? -15.311 7.297 32.816 1.00 33.50 527 MET A O 1
ATOM 4205 N N . ASP A 1 528 ? -16.049 5.845 34.376 1.00 36.00 528 ASP A N 1
ATOM 4206 C CA . ASP A 1 528 ? -17.483 6.024 34.113 1.00 36.00 528 ASP A CA 1
ATOM 4207 C C . ASP A 1 528 ? -18.106 7.254 34.810 1.00 36.00 528 ASP A C 1
ATOM 4209 O O . ASP A 1 528 ? -19.277 7.554 34.609 1.00 36.00 528 ASP A O 1
ATOM 4213 N N . ASP A 1 529 ? -17.337 8.053 35.559 1.00 35.41 529 ASP A N 1
ATOM 4214 C CA . ASP A 1 529 ? -17.902 9.097 36.434 1.00 35.41 529 ASP A CA 1
ATOM 4215 C C . ASP A 1 529 ? -17.388 10.527 36.170 1.00 35.41 529 ASP A C 1
ATOM 4217 O O . ASP A 1 529 ? -17.042 11.256 37.104 1.00 35.41 529 ASP A O 1
ATOM 4221 N N . ASN A 1 530 ? -17.368 11.007 34.918 1.00 35.31 530 ASN A N 1
ATOM 4222 C CA . ASN A 1 530 ? -17.215 12.454 34.674 1.00 35.31 530 ASN A CA 1
ATOM 4223 C C . ASN A 1 530 ? -18.404 13.080 33.919 1.00 35.31 530 ASN A C 1
ATOM 4225 O O . ASN A 1 530 ? -18.340 13.275 32.705 1.00 35.31 530 ASN A O 1
ATOM 4229 N N . PRO A 1 531 ? -19.477 13.485 34.626 1.00 35.59 531 PRO A N 1
ATOM 4230 C CA . PRO A 1 531 ? -20.674 14.086 34.030 1.00 35.59 531 PRO A CA 1
ATOM 4231 C C . PRO A 1 531 ? -20.500 15.555 33.580 1.00 35.59 531 PRO A C 1
ATOM 4233 O O . PRO A 1 531 ? -21.483 16.280 33.449 1.00 35.59 531 PRO A O 1
ATOM 4236 N N . ARG A 1 532 ? -19.275 16.053 33.352 1.00 32.78 532 ARG A N 1
ATOM 4237 C CA . ARG A 1 532 ? -19.009 17.488 33.100 1.00 32.78 532 ARG A CA 1
ATOM 4238 C C . ARG A 1 532 ? -18.585 17.843 31.677 1.00 32.78 532 ARG A C 1
ATOM 4240 O O . ARG A 1 532 ? -17.798 18.767 31.490 1.00 32.78 532 ARG A O 1
ATOM 4247 N N . TYR A 1 533 ? -19.134 17.176 30.669 1.00 38.66 533 TYR A N 1
ATOM 4248 C CA . TYR A 1 533 ? -18.958 17.633 29.290 1.00 38.66 533 TYR A CA 1
ATOM 4249 C C . TYR A 1 533 ? -20.280 17.678 28.524 1.00 38.66 533 TYR A C 1
ATOM 4251 O O . TYR A 1 533 ? -20.534 16.903 27.609 1.00 38.66 533 TYR A O 1
ATOM 4259 N N . VAL A 1 534 ? -21.128 18.633 28.909 1.00 32.28 534 VAL A N 1
ATOM 4260 C CA . VAL A 1 534 ? -22.080 19.240 27.975 1.00 32.28 534 VAL A CA 1
ATOM 4261 C C . VAL A 1 534 ? -21.335 20.423 27.354 1.00 32.28 534 VAL A C 1
ATOM 4263 O O . VAL A 1 534 ? -20.995 21.351 28.091 1.00 32.28 534 VAL A O 1
ATOM 4266 N N . PRO A 1 535 ? -21.019 20.421 26.047 1.00 31.84 535 PRO A N 1
ATOM 4267 C CA . PRO A 1 535 ? -20.526 21.627 25.412 1.00 31.84 535 PRO A CA 1
ATOM 4268 C C . PRO A 1 535 ? -21.680 22.629 25.417 1.00 31.84 535 PRO A C 1
ATOM 4270 O O . PRO A 1 535 ? -22.674 22.458 24.711 1.00 31.84 535 PRO A O 1
ATOM 4273 N N . VAL A 1 536 ? -21.571 23.649 26.265 1.00 32.16 536 VAL A N 1
ATOM 4274 C CA . VAL A 1 536 ? -22.486 24.789 26.279 1.00 32.16 536 VAL A CA 1
ATOM 4275 C C . VAL A 1 536 ? -22.206 25.605 25.018 1.00 32.16 536 VAL A C 1
ATOM 4277 O O . VAL A 1 536 ? -21.439 26.561 25.029 1.00 32.16 536 VAL A O 1
ATOM 4280 N N . TYR A 1 537 ? -22.815 25.208 23.903 1.00 34.25 537 TYR A N 1
ATOM 4281 C CA . TYR A 1 537 ? -23.158 26.150 22.843 1.00 34.25 537 TYR A CA 1
ATOM 4282 C C . TYR A 1 537 ? -24.452 26.836 23.274 1.00 34.25 537 TYR A C 1
ATOM 4284 O O . TYR A 1 537 ? -25.546 26.470 22.846 1.00 34.25 537 TYR A O 1
ATOM 4292 N N . GLU A 1 538 ? -24.335 27.794 24.193 1.00 33.00 538 GLU A N 1
ATOM 4293 C CA . GLU A 1 538 ? -25.457 28.667 24.509 1.00 33.00 538 GLU A CA 1
ATOM 4294 C C . GLU A 1 538 ? -25.744 29.554 23.298 1.00 33.00 538 GLU A C 1
ATOM 4296 O O . GLU A 1 538 ? -24.928 30.354 22.836 1.00 33.00 538 GLU A O 1
ATOM 4301 N N . GLN A 1 539 ? -26.941 29.337 22.765 1.00 37.12 539 GLN A N 1
ATOM 4302 C CA . GLN A 1 539 ? -27.614 30.164 21.787 1.00 37.12 539 GLN A CA 1
ATOM 4303 C C . GLN A 1 539 ? -27.723 31.596 22.322 1.00 37.12 539 GLN A C 1
ATOM 4305 O O . GLN A 1 539 ? -28.527 31.876 23.207 1.00 37.12 539 GLN A O 1
ATOM 4310 N N . HIS A 1 540 ? -26.994 32.539 21.729 1.00 36.50 540 HIS A N 1
ATOM 4311 C CA . HIS A 1 540 ? -27.373 33.946 21.830 1.00 36.50 540 HIS A CA 1
ATOM 4312 C C . HIS A 1 540 ? -28.484 34.257 20.815 1.00 36.50 540 HIS A C 1
ATOM 4314 O O . HIS A 1 540 ? -28.252 34.779 19.729 1.00 36.50 540 HIS A O 1
ATOM 4320 N N . SER A 1 541 ? -29.716 33.935 21.202 1.00 38.41 541 SER A N 1
ATOM 4321 C CA . SER A 1 541 ? -30.939 34.663 20.836 1.00 38.41 541 SER A CA 1
ATOM 4322 C C . SER A 1 541 ? -31.860 34.508 22.048 1.00 38.41 541 SER A C 1
ATOM 4324 O O . SER A 1 541 ? -32.082 33.382 22.469 1.00 38.41 541 SER A O 1
ATOM 4326 N N . SER A 1 542 ? -32.362 35.527 22.734 1.00 37.06 542 SER A N 1
ATOM 4327 C CA . SER A 1 542 ? -33.038 36.739 22.272 1.00 37.06 542 SER A CA 1
ATOM 4328 C C . SER A 1 542 ? -33.350 37.589 23.520 1.00 37.06 542 SER A C 1
ATOM 4330 O O . SER A 1 542 ? -33.718 37.000 24.533 1.00 37.06 542 SER A O 1
ATOM 4332 N N . LEU A 1 543 ? -33.139 38.909 23.517 1.00 37.72 543 LEU A N 1
ATOM 4333 C CA . LEU A 1 543 ? -34.118 40.008 23.730 1.00 37.72 543 LEU A CA 1
ATOM 4334 C C . LEU A 1 543 ? -33.368 41.034 24.612 1.00 37.72 543 LEU A C 1
ATOM 4336 O O . LEU A 1 543 ? -32.632 40.634 25.502 1.00 37.72 543 LEU A O 1
ATOM 4340 N N . ASP A 1 544 ? -33.321 42.323 24.290 1.00 35.81 544 ASP A N 1
ATOM 4341 C CA . ASP A 1 544 ? -34.418 43.220 24.632 1.00 35.81 544 ASP A CA 1
ATOM 4342 C C . ASP A 1 544 ? -34.565 44.403 23.671 1.00 35.81 544 ASP A C 1
ATOM 4344 O O . ASP A 1 544 ? -33.656 45.190 23.406 1.00 35.81 544 ASP A O 1
ATOM 4348 N N . SER A 1 545 ? -35.801 44.539 23.209 1.00 42.03 545 SER A N 1
ATOM 4349 C CA . SER A 1 545 ? -36.442 45.773 22.793 1.00 42.03 545 SER A CA 1
ATOM 4350 C C . SER A 1 545 ? -36.864 46.583 24.024 1.00 42.03 545 SER A C 1
ATOM 4352 O O . SER A 1 545 ? -37.728 46.109 24.751 1.00 42.03 545 SER A O 1
ATOM 4354 N N . SER A 1 546 ? -36.332 47.796 24.209 1.00 39.88 546 SER A N 1
ATOM 4355 C CA . SER A 1 546 ? -37.074 49.021 24.587 1.00 39.88 546 SER A CA 1
ATOM 4356 C C . SER A 1 546 ? -36.164 50.053 25.263 1.00 39.88 546 SER A C 1
ATOM 4358 O O . SER A 1 546 ? -35.802 49.896 26.425 1.00 39.88 546 SER A O 1
ATOM 4360 N N . SER A 1 547 ? -35.896 51.165 24.582 1.00 36.59 547 SER A N 1
ATOM 4361 C CA . SER A 1 547 ? -35.897 52.485 25.222 1.00 36.59 547 SER A CA 1
ATOM 4362 C C . SER A 1 547 ? -36.065 53.569 24.159 1.00 36.59 547 SER A C 1
ATOM 4364 O O . SER A 1 547 ? -35.177 53.907 23.382 1.00 36.59 547 SER A O 1
ATOM 4366 N N . SER A 1 548 ? -37.294 54.062 24.099 1.00 44.22 548 SER A N 1
ATOM 4367 C CA . SER A 1 548 ? -37.646 55.402 23.659 1.00 44.22 548 SER A CA 1
ATOM 4368 C C . SER A 1 548 ? -37.178 56.414 24.707 1.00 44.22 548 SER A C 1
ATOM 4370 O O . SER A 1 548 ? -37.551 56.244 25.861 1.00 44.22 548 SER A O 1
ATOM 4372 N N . GLU A 1 549 ? -36.432 57.445 24.310 1.00 43.31 549 GLU A N 1
ATOM 4373 C CA . GLU A 1 549 ? -36.410 58.790 24.924 1.00 43.31 549 GLU A CA 1
ATOM 4374 C C . GLU A 1 549 ? -35.553 59.701 24.021 1.00 43.31 549 GLU A C 1
ATOM 4376 O O . GLU A 1 549 ? -34.415 59.390 23.682 1.00 43.31 549 GLU A O 1
ATOM 4381 N N . GLU A 1 550 ? -36.214 60.595 23.288 1.00 44.50 550 GLU A N 1
ATOM 4382 C CA . GLU A 1 550 ? -36.273 62.042 23.558 1.00 44.50 550 GLU A CA 1
ATOM 4383 C C . GLU A 1 550 ? -35.102 62.826 22.943 1.00 44.50 550 GLU A C 1
ATOM 4385 O O . GLU A 1 550 ? -34.032 62.998 23.514 1.00 44.50 550 GLU A O 1
ATOM 4390 N N . TRP A 1 551 ? -35.362 63.352 21.741 1.00 41.78 551 TRP A N 1
ATOM 4391 C CA . TRP A 1 551 ? -34.697 64.544 21.224 1.00 41.78 551 TRP A CA 1
ATOM 4392 C C . TRP A 1 551 ? -35.590 65.746 21.524 1.00 41.78 551 TRP A C 1
ATOM 4394 O O . TRP A 1 551 ? -36.727 65.804 21.054 1.00 41.78 551 TRP A O 1
ATOM 4404 N N . GLY A 1 552 ? -35.058 66.711 22.269 1.00 52.72 552 GLY A N 1
ATOM 4405 C CA . GLY A 1 552 ? -35.687 68.002 22.497 1.00 52.72 552 GLY A CA 1
ATOM 4406 C C . GLY A 1 552 ? -34.647 69.108 22.658 1.00 52.72 552 GLY A C 1
ATOM 4407 O O . GLY A 1 552 ? -33.983 69.160 23.686 1.00 52.72 552 GLY A O 1
ATOM 4408 N N . SER A 1 553 ? -34.650 70.019 21.675 1.00 47.56 553 SER A N 1
ATOM 4409 C CA . SER A 1 553 ? -34.033 71.366 21.621 1.00 47.56 553 SER A CA 1
ATOM 4410 C C . SER A 1 553 ? -32.523 71.478 21.423 1.00 47.56 553 SER A C 1
ATOM 4412 O O . SER A 1 553 ? -31.753 71.090 22.325 1.00 47.56 553 SER A O 1
#

Secondary structure (DSSP, 8-state):
-HHIIIIIS-HHHHHHHHHT-SSHHHHHHHHTT-HHHHHHHHHHHHHHHHHHHHHHSTTHHHHHHHHHHHHHHHHHHHTTPPPPP--HHHHHHHHTSS---HHHHHHHHHHHHHHHHHHHHHHH--S-SSS-----------S--SS--SSS-SS-TTTHHHHHHHHHHHHHHHHHHHHHTHHHHHGGGSTTSS----HHHHHHHHHHHHHHHHHHHS--S-----HHHHHHHTTSTTT-TT--HHHHHHHHHHHHHHHHHHHHHHHHHHTS------PPPPP-------S---PPS---S----GGGG--TTTTSS-HHHHHHHHHHHHHHHHHHHHHHHHEE-TTS-BSS-----SS-----S---EEEEEEE-TTT-SEEEEEEESSGGGGGSS-EE--BTTTT-TTS-TTGGG--HHHHHHHHHHHS-SS-S--TT---------GGGHHHHHHHHHHH-EEE-GGGG--SSS--HHHHHHHTSGGG--TTS-HHHHHHHHHHGGGTEEEPPTT-PPPPP-----------------------------

Foldseek 3Di:
DVCCVAPPPDLVVLLVVLLPDQEVVVLVVQCPPDPVSVVSCVVCVLVSCLRNVVRHFQQLLLLLLLLVLLVQQQVQVLLQHQRDQDQSVVSSVVSNDSDADPSSVLLSVLLSLVLLLLVLQLQQPDPDPDLDPPPDPPDDDDDDPPDDGPPDDLDPPVFVVLLSSLSSNLLSLQLNLLSNLLNLLCLLQGCPNPPVPDPLSVVLNVVQLVLLVVVLVDPDPARADDPSNLVSQCVRLLLVQLDDLVSVCVRQVSVLVCLLVVQLVVLVVVPPDPPPPPDPDPDDDPDPPDDDDDDDDDDPDPCPPLLVQWDPVCVPPDPSSVLSSVLSLVSNVLSLVSLLQQEAACVRHRDWFNDVPPPPPDPPDQADWRWHWTRGQLFSATWTWTDHPPSNVSNVHGIYIHGPNVPSPSHDVSVNSDGSNSVQVNCQVPVPFPHDPDDPDDDDDGGDRSSCVSSQSSCCNTSQKGFQVVLVDSPPVPNVVCVVSSSSCSSTDCPVPVPVSVCCVVVVCRRIDHDDDPNDSDDDDDPPDDPPDDPPPPDPDDDDDDDDDDDDD

Mean predicted aligned error: 11.79 Å

pLDDT: mean 72.81, std 22.01, range [27.12, 98.25]

Solvent-accessible surface area (backbone atoms only — not comparable to full-atom values): 32750 Å² total; per-residue (Å²): 108,70,65,43,66,68,76,67,54,56,69,67,58,55,46,50,54,53,38,65,46,84,36,67,65,50,41,52,51,51,30,70,72,40,73,60,43,35,52,49,41,74,76,38,44,42,66,30,39,60,64,24,31,68,78,55,33,61,35,35,54,45,34,42,35,22,39,51,41,24,50,49,38,39,54,26,46,63,68,56,39,71,34,62,88,59,60,67,68,58,43,50,56,52,48,70,46,66,81,56,51,72,70,56,49,52,43,30,53,28,44,52,52,48,43,49,22,50,50,38,18,64,59,44,52,72,92,65,74,88,79,56,79,78,78,84,70,80,84,82,82,80,97,81,70,84,80,74,63,63,100,61,69,79,45,60,83,87,46,39,63,57,23,48,26,45,47,34,34,25,49,25,47,25,31,28,52,8,27,47,46,17,24,63,71,44,25,73,79,38,83,80,43,60,89,61,84,45,74,64,58,55,52,40,36,54,48,40,39,45,52,42,41,51,47,73,72,43,91,63,95,68,75,79,72,51,68,65,38,47,62,54,44,48,73,38,57,75,56,28,77,64,53,45,73,69,43,43,39,77,68,38,40,71,61,46,53,48,53,51,53,53,34,36,54,50,39,59,60,68,64,53,79,72,83,68,73,80,69,77,79,78,69,90,72,93,66,86,91,78,81,86,91,78,78,80,87,85,78,90,83,75,80,69,62,68,75,82,51,39,27,83,74,52,59,76,46,57,71,67,33,57,53,43,30,55,46,54,50,52,36,29,56,51,39,36,56,51,52,61,74,38,38,24,26,65,64,65,52,76,65,82,75,56,44,78,47,88,69,71,77,57,89,76,80,77,70,65,68,42,63,24,78,40,11,46,48,62,49,41,46,43,20,43,38,38,40,58,65,52,41,81,66,23,35,85,45,70,34,34,41,36,71,60,64,77,84,46,92,71,39,59,76,54,65,72,46,66,47,53,51,55,52,47,46,36,47,53,78,63,62,75,58,72,54,97,78,65,96,84,67,88,88,85,78,69,66,66,64,68,68,48,41,57,56,38,50,49,34,36,68,48,48,38,27,37,72,27,67,77,31,74,42,74,86,76,82,68,31,57,49,58,54,53,68,71,54,59,48,75,34,51,68,70,82,86,43,55,63,61,54,47,46,39,74,66,59,40,60,55,52,37,35,82,60,62,94,82,70,69,69,66,76,87,74,88,80,85,82,72,93,82,76,76,84,82,80,76,75,92,74,87,87,83,91,84,83,89,81,87,90,80,135

Sequence (553 aa):
MRSFLVSTAPTEIIVKIFQQCDSLADVASLRLTCLRFESIWIAHSLVIISDAGPRLIPGFRRARMAARATALVHLAQSAGELPPEIDPDELERESRLPILTPTELDAVLDLHHFARCVEVRFCHYPCSRSHIKVRRAGGRWPPDRRPPPPWGTPEPPEGMAQWRERFHLSVFTSLFMGAVLARAYNEPFYPNGIATTEPLADRQRLGLLRELKEWRQSSAESFHLSLSSRDYLLRFPAYDLNGDHSTSEKVFGVLEQWLVTSSAAQAGALLTPVQFSQAPRPGPMPFPRQYFAHHPQGRDEWVIPWQQRLSTQFAQEPPHVTAHTLWVIAQSMHMFEFLLSCFENVDGEEGRGRLESPRGYGDFAFGMKRTAEVVLFGVFQPEKASTLRKIKDSADRPFRARPVGSGSPQRDPLLDSLDIPVVLEALCLRSGLQNHESWAFGPDLLAPPPPLQFFAFLLSKHFRLGLAISEYRDFDGTNEYVRFTACANVFANESADRTKRTEWATGGGRLLTDIPDGGRALYYQEMDDNPRYVPVYEQHSSLDSSSSEEWGS

Organism: NCBI:txid92897